Protein AF-A0A7U9RSV5-F1 (afdb_monomer)

Foldseek 3Di:
DFQFPDDPVVLDVDAKDKAQFDAALNFTGIWIDHPHNQWTQTDGPPGNTGFKIKGAQADVQPVVSQVSVQVVCVVRVDPDGFFAAPVVVCVPQNAFPDKFKDFDDPVSNCVRDPPVPDDNFDGWIWIWGWHCPDLQWIWIFTATPVRNTTRMIMIGRHNVSVVSCCVVRVVLVVVPVDHDDPPQEAEDEAEEAEDEEAEQAAGQEYEAYLYEYECYEYENYEYQYYAHYNYEYYNYEAHYEYQHHEAEHENYEHECYEYQYEHEQYEYEAYQYEYELYEYENYYYDANYEDEHEAYEAYNYEYENEEYHYEYEAELYEHEQYEYYQYEEEYAAYENYEYYNYEYANAEYEHDDPPHADYLYEAYAYEAAQYEYEEDHPNYDYHNYDCVNYYYHYPDD

Solvent-accessible surface area (backbone atoms only — not comparable to full-atom values): 19537 Å² total; per-residue (Å²): 119,56,56,42,83,68,54,66,72,84,76,40,94,76,79,68,47,78,39,78,84,33,72,54,70,90,39,57,16,27,32,40,26,31,74,81,69,30,31,35,45,28,22,47,62,97,51,86,44,36,36,34,42,38,38,42,77,41,40,83,70,46,54,67,60,37,50,54,51,41,50,50,36,48,71,25,61,45,99,64,50,74,60,40,48,53,68,59,51,40,73,72,72,46,78,56,76,47,71,45,77,44,80,49,69,55,74,76,54,51,86,50,49,66,84,87,78,59,65,105,77,61,82,39,42,31,40,32,40,29,36,70,80,47,89,45,32,39,40,32,38,26,23,38,75,89,72,48,23,27,29,22,38,37,40,38,57,38,49,67,51,50,47,42,46,51,48,68,54,41,64,52,55,78,53,55,92,48,80,89,64,65,95,52,53,51,77,48,66,69,44,78,49,67,72,41,80,46,68,67,49,76,37,51,26,38,37,40,35,51,26,40,38,32,53,28,40,39,30,48,48,43,47,43,31,38,41,37,32,49,24,38,38,33,44,28,39,38,48,30,58,41,63,49,37,40,40,40,38,32,51,28,39,36,35,49,24,37,36,40,38,31,33,37,46,21,40,37,38,39,34,51,28,40,38,33,49,26,39,40,38,56,30,38,34,36,68,76,11,32,43,40,35,35,45,31,38,40,32,50,29,38,39,32,50,30,40,37,34,25,44,38,36,46,30,52,26,38,41,33,48,32,40,37,34,47,32,40,40,37,32,35,35,40,31,49,29,40,40,33,48,31,44,38,30,45,33,39,36,40,30,82,46,89,99,36,27,41,31,50,27,40,40,33,41,33,42,35,39,59,26,40,38,35,28,53,74,44,76,57,45,76,41,82,48,46,57,89,26,52,45,81,41,75,78,80,129

pLDDT: mean 85.07, std 14.91, range [33.28, 98.88]

Radius of gyration: 27.72 Å; Cα contacts (8 Å, |Δi|>4): 1060; chains: 1; bounding box: 62×35×76 Å

Nearest PDB structures (foldseek):
  6fls-assembly1_A  TM=3.794E-01  e=9.907E-05  Clostridium botulinum
  8jle-assembly1_A  TM=4.261E-01  e=2.004E-01  Homo sapiens
  4jra-assembly1_D  TM=3.386E-01  e=1.187E-01  Homo sapiens
  4nk8-assembly1_A  TM=1.970E-01  e=2.204E-01  Pseudomonas syringae pv. tomato str. DC3000
  5jse-assembly1_C  TM=2.177E-01  e=1.788E+00  Bacteriophage sp.

Secondary structure (DSSP, 8-state):
---TT--STTT-SSSEEEEEEEEETTEEEEEEEETTTTEEEEEETT--S--EEEE-S--SSSHHHHHHHHHHHHHHT-S--TT-BHHHHHHHH-S-SEEEEEEE-HHHHHTTS-TTS--TT--EEEEEEEEEEETTEEEEEEEETTT-B--EEEEE--HHHHHHHHHHHHHHHHHTTS----TTEEEEES-EEES-EEE--B-SEEEEES-EEES-EEE--B-SEEEEES-EEES-EEE-B--S-EEEEES-EEES-EE--B-TT-EEEEES-EEES-EEES-EEEEEEEEEEES-EEES-EEEEEEEEEEEEEES-EEEEEEEEEEEEEESEEES-EEEEEEEEEEEEEE-STT--EES-EEEEEEEEEEEEES-EES-EEES-B-TTEEEE----

Structure (mmCIF, N/CA/C/O backbone):
data_AF-A0A7U9RSV5-F1
#
_entry.id   AF-A0A7U9RSV5-F1
#
loop_
_atom_site.group_PDB
_atom_site.id
_atom_site.type_symbol
_atom_site.label_atom_id
_atom_site.label_alt_id
_atom_site.label_comp_id
_atom_site.label_asym_id
_atom_site.label_entity_id
_atom_site.label_seq_id
_atom_site.pdbx_PDB_ins_code
_atom_site.Cartn_x
_atom_site.Cartn_y
_atom_site.Cartn_z
_atom_site.occupancy
_atom_site.B_iso_or_equiv
_atom_site.auth_seq_id
_atom_site.auth_comp_id
_atom_site.auth_asym_id
_atom_site.auth_atom_id
_atom_site.pdbx_PDB_model_num
ATOM 1 N N . MET A 1 1 ? -15.015 -8.327 43.448 1.00 72.88 1 MET A N 1
ATOM 2 C CA . MET A 1 1 ? -14.001 -7.797 42.519 1.00 72.88 1 MET A CA 1
ATOM 3 C C . MET A 1 1 ? -13.291 -6.654 43.225 1.00 72.88 1 MET A C 1
ATOM 5 O O . MET A 1 1 ? -13.986 -5.761 43.694 1.00 72.88 1 MET A O 1
ATOM 9 N N . ASN A 1 2 ? -11.969 -6.703 43.386 1.00 81.25 2 ASN A N 1
ATOM 10 C CA . ASN A 1 2 ? -11.224 -5.657 44.096 1.00 81.25 2 ASN A CA 1
ATOM 11 C C . ASN A 1 2 ? -10.103 -5.109 43.211 1.00 81.25 2 ASN A C 1
ATOM 13 O O . ASN A 1 2 ? -9.103 -5.785 43.003 1.00 81.25 2 ASN A O 1
ATOM 17 N N . ILE A 1 3 ? -10.287 -3.891 42.697 1.00 87.38 3 ILE A N 1
ATOM 18 C CA . ILE A 1 3 ? -9.276 -3.218 41.870 1.00 87.38 3 ILE A CA 1
ATOM 19 C C . ILE A 1 3 ? -8.549 -2.088 42.607 1.00 87.38 3 ILE A C 1
ATOM 21 O O . ILE A 1 3 ? -7.445 -1.728 42.220 1.00 87.38 3 ILE A O 1
ATOM 25 N N . LYS A 1 4 ? -9.115 -1.582 43.711 1.00 86.75 4 LYS A N 1
ATOM 26 C CA . LYS A 1 4 ? -8.720 -0.321 44.368 1.00 86.75 4 LYS A CA 1
ATOM 27 C C . LYS A 1 4 ? -7.247 -0.256 44.770 1.00 86.75 4 LYS A C 1
ATOM 29 O O . LYS A 1 4 ? -6.622 0.792 44.646 1.00 86.75 4 LYS A O 1
ATOM 34 N N . ASN A 1 5 ? -6.705 -1.391 45.210 1.00 84.25 5 ASN A N 1
ATOM 35 C CA . ASN A 1 5 ? -5.356 -1.502 45.766 1.00 84.25 5 ASN A CA 1
ATOM 36 C C . ASN A 1 5 ? -4.348 -2.143 44.801 1.00 84.25 5 ASN A C 1
ATOM 38 O O . ASN A 1 5 ? -3.253 -2.512 45.226 1.00 84.25 5 ASN A O 1
ATOM 42 N N . LEU A 1 6 ? -4.705 -2.318 43.525 1.00 88.19 6 LEU A N 1
ATOM 43 C CA . LEU A 1 6 ? -3.768 -2.850 42.542 1.00 88.19 6 LEU A CA 1
ATOM 44 C C . LEU A 1 6 ? -2.596 -1.892 42.332 1.00 88.19 6 LEU A C 1
ATOM 46 O O . LEU A 1 6 ? -2.742 -0.666 42.317 1.00 88.19 6 LEU A O 1
ATOM 50 N N . SER A 1 7 ? -1.423 -2.477 42.129 1.00 85.88 7 SER A N 1
ATOM 51 C CA . SER A 1 7 ? -0.208 -1.740 41.824 1.00 85.88 7 SER A CA 1
ATOM 52 C C . SER A 1 7 ? 0.672 -2.569 40.902 1.00 85.88 7 SER A C 1
ATOM 54 O O . SER A 1 7 ? 0.965 -3.732 41.187 1.00 85.88 7 SER A O 1
ATOM 56 N N . LEU A 1 8 ? 1.133 -1.961 39.809 1.00 85.81 8 LEU A N 1
ATOM 57 C CA . LEU A 1 8 ? 2.134 -2.590 38.947 1.00 85.81 8 LEU A CA 1
ATOM 58 C C . LEU A 1 8 ? 3.464 -2.738 39.683 1.00 85.81 8 LEU A C 1
ATOM 60 O O . LEU A 1 8 ? 4.112 -3.769 39.561 1.00 85.81 8 LEU A O 1
ATOM 64 N N . LYS A 1 9 ? 3.805 -1.778 40.550 1.00 83.94 9 LYS A N 1
ATOM 65 C CA . LYS A 1 9 ? 5.033 -1.801 41.354 1.00 83.94 9 LYS A CA 1
ATOM 66 C C . LYS A 1 9 ? 5.132 -3.012 42.288 1.00 83.94 9 LYS A C 1
ATOM 68 O O . LYS A 1 9 ? 6.227 -3.446 42.605 1.00 83.94 9 LYS A O 1
ATOM 73 N N . SER A 1 10 ? 4.008 -3.551 42.770 1.00 79.69 10 SER A N 1
ATOM 74 C CA . SER A 1 10 ? 4.035 -4.754 43.622 1.00 79.69 10 SER A CA 1
ATOM 75 C C . SER A 1 10 ? 4.222 -6.054 42.836 1.00 79.69 10 SER A C 1
ATOM 77 O O . SER A 1 10 ? 4.368 -7.115 43.436 1.00 79.69 10 SER A O 1
ATOM 79 N N . ILE A 1 11 ? 4.142 -5.989 41.507 1.00 78.94 11 ILE A N 1
ATOM 80 C CA . ILE A 1 11 ? 4.154 -7.150 40.612 1.00 78.94 11 ILE A CA 1
ATOM 81 C C . ILE A 1 11 ? 5.378 -7.123 39.691 1.00 78.94 11 ILE A C 1
ATOM 83 O O . ILE A 1 11 ? 5.834 -8.186 39.274 1.00 78.94 11 ILE A O 1
ATOM 87 N N . LEU A 1 12 ? 5.896 -5.932 39.387 1.00 80.38 12 LEU A N 1
ATOM 88 C CA . LEU A 1 12 ? 6.980 -5.669 38.452 1.00 80.38 12 LEU A CA 1
ATOM 89 C C . LEU A 1 12 ? 8.040 -4.806 39.139 1.00 80.38 12 LEU A C 1
ATOM 91 O O . LEU A 1 12 ? 7.714 -3.746 39.677 1.00 80.38 12 LEU A O 1
ATOM 95 N N . ASP A 1 13 ? 9.290 -5.262 39.088 1.00 67.12 13 ASP A N 1
ATOM 96 C CA . ASP A 1 13 ? 10.412 -4.584 39.742 1.00 67.12 13 ASP A CA 1
ATOM 97 C C . ASP A 1 13 ? 10.860 -3.342 38.954 1.00 67.12 13 ASP A C 1
ATOM 99 O O . ASP A 1 13 ? 11.006 -2.260 39.519 1.00 67.12 13 ASP A O 1
ATOM 103 N N . GLU A 1 14 ? 10.993 -3.475 37.635 1.00 66.75 14 GLU A N 1
ATOM 104 C CA . GLU A 1 14 ? 11.356 -2.422 36.680 1.00 66.75 14 GLU A CA 1
ATOM 105 C C . GLU A 1 14 ? 10.512 -2.651 35.407 1.00 66.75 14 GLU A C 1
ATOM 107 O O . GLU A 1 14 ? 10.033 -3.771 35.225 1.00 66.75 14 GLU A O 1
ATOM 112 N N . ASP A 1 15 ? 10.268 -1.615 34.586 1.00 74.12 15 ASP A N 1
ATOM 113 C CA . ASP A 1 15 ? 9.501 -1.607 33.306 1.00 74.12 15 ASP A CA 1
ATOM 114 C C . ASP A 1 15 ? 8.100 -0.932 33.313 1.00 74.12 15 ASP A C 1
ATOM 116 O O . ASP A 1 15 ? 7.407 -0.967 32.293 1.00 74.12 15 ASP A O 1
ATOM 120 N N . TRP A 1 16 ? 7.645 -0.296 34.401 1.00 87.50 16 TRP A N 1
ATOM 121 C CA . TRP A 1 16 ? 6.374 0.459 34.411 1.00 87.50 16 TRP A CA 1
ATOM 122 C C . TRP A 1 16 ? 6.599 1.974 34.504 1.00 87.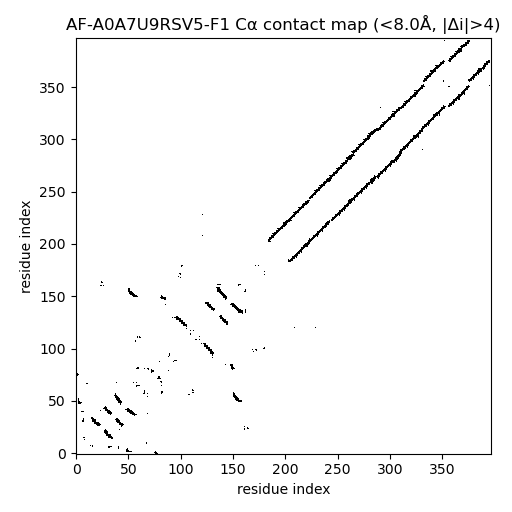50 16 TRP A C 1
ATOM 124 O O . TRP A 1 16 ? 7.577 2.436 35.092 1.00 87.50 16 TRP A O 1
ATOM 134 N N . VAL A 1 17 ? 5.676 2.750 33.935 1.00 87.31 17 VAL A N 1
ATOM 135 C CA . VAL A 1 17 ? 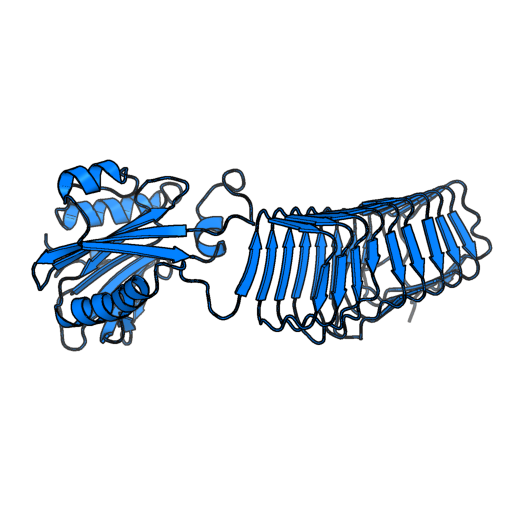5.724 4.220 33.896 1.00 87.31 17 VAL A CA 1
ATOM 136 C C . VAL A 1 17 ? 4.602 4.795 34.753 1.00 87.31 17 VAL A C 1
ATOM 138 O O . VAL A 1 17 ? 3.477 4.294 34.733 1.00 87.31 17 VAL A O 1
ATOM 141 N N . PHE A 1 18 ? 4.901 5.840 35.525 1.00 90.31 18 PHE A N 1
ATOM 142 C CA . PHE A 1 18 ? 3.889 6.627 36.224 1.00 90.31 18 PHE A CA 1
ATOM 143 C C . PHE A 1 18 ? 3.609 7.917 35.460 1.00 90.31 18 PHE A C 1
ATOM 145 O O . PHE A 1 18 ? 4.502 8.750 35.334 1.00 90.31 18 PHE A O 1
ATOM 152 N N . GLU A 1 19 ? 2.365 8.105 35.037 1.00 87.00 19 GLU A N 1
ATOM 153 C CA . GLU A 1 19 ? 1.898 9.332 34.400 1.00 87.00 19 GLU A CA 1
ATOM 154 C C . GLU A 1 19 ? 1.042 10.133 35.390 1.00 87.00 19 GLU A C 1
ATOM 156 O O . GLU A 1 19 ? -0.090 9.731 35.678 1.00 87.00 19 GLU A O 1
ATOM 161 N N . PRO A 1 20 ? 1.545 11.251 35.948 1.00 85.81 20 PRO A N 1
ATOM 162 C CA . PRO A 1 20 ? 0.807 12.041 36.933 1.00 85.81 20 PRO A CA 1
ATOM 163 C C . PRO A 1 20 ? -0.355 12.833 36.321 1.00 85.81 20 PRO A C 1
ATOM 165 O O . PRO A 1 20 ? -1.275 13.184 37.051 1.00 85.81 20 PRO A O 1
ATOM 168 N N . ASN A 1 21 ? -0.301 13.095 35.011 1.00 84.00 21 ASN A N 1
ATOM 169 C CA . ASN A 1 21 ? -1.288 13.865 34.258 1.00 84.00 21 ASN A CA 1
ATOM 170 C C . ASN A 1 21 ? -1.814 13.010 33.100 1.00 84.00 21 ASN A C 1
ATOM 172 O O . ASN A 1 21 ? -1.359 13.125 31.963 1.00 84.00 21 ASN A O 1
ATOM 176 N N . PHE A 1 22 ? -2.753 12.121 33.403 1.00 82.50 22 PHE A N 1
ATOM 177 C CA . PHE A 1 22 ? -3.355 11.201 32.447 1.00 82.50 22 PHE A CA 1
ATOM 178 C C . PHE A 1 22 ? -4.858 11.464 32.351 1.00 82.50 22 PHE A C 1
ATOM 180 O O . PHE A 1 22 ? -5.532 11.594 33.371 1.00 82.50 22 PHE A O 1
ATOM 187 N N . ASN A 1 23 ? -5.402 11.514 31.136 1.00 76.62 23 ASN A N 1
ATOM 188 C CA . ASN A 1 23 ? -6.844 11.618 30.918 1.00 76.62 23 ASN A CA 1
ATOM 189 C C . ASN A 1 23 ? -7.394 10.260 30.480 1.00 76.62 23 ASN A C 1
ATOM 191 O O . ASN A 1 23 ? -6.878 9.655 29.541 1.00 76.62 23 ASN A O 1
ATOM 195 N N . TYR A 1 24 ? -8.448 9.789 31.143 1.00 79.25 24 TYR A N 1
ATOM 196 C CA . TYR A 1 24 ? -9.149 8.562 30.778 1.00 79.25 24 TYR A CA 1
ATOM 197 C C . TYR A 1 24 ? -10.621 8.873 30.528 1.00 79.25 24 TYR A C 1
ATOM 199 O O . TYR A 1 24 ? -11.320 9.264 31.458 1.00 79.25 24 TYR A O 1
ATOM 207 N N . ALA A 1 25 ? -11.079 8.699 29.282 1.00 78.38 25 ALA A N 1
ATOM 208 C CA . ALA A 1 25 ? -12.430 9.087 28.854 1.00 78.38 25 ALA A CA 1
ATOM 209 C C . ALA A 1 25 ? -12.779 10.525 29.296 1.00 78.38 25 ALA A C 1
ATOM 211 O O . ALA A 1 25 ? -13.744 10.737 30.018 1.00 78.38 25 ALA A O 1
ATOM 212 N N . ASP A 1 26 ? -11.906 11.479 28.952 1.00 75.25 26 ASP A N 1
ATOM 213 C CA . ASP A 1 26 ? -12.014 12.907 29.298 1.00 75.25 26 ASP A CA 1
ATOM 214 C C . ASP A 1 26 ? -12.081 13.234 30.803 1.00 75.25 26 ASP A C 1
ATOM 216 O O . ASP A 1 26 ? -12.345 14.368 31.209 1.00 75.25 26 ASP A O 1
ATOM 220 N N . VAL A 1 27 ? -11.745 12.267 31.661 1.00 78.94 27 VAL A N 1
ATOM 221 C CA . VAL A 1 27 ? -11.573 12.478 33.099 1.00 78.94 27 VAL A CA 1
ATOM 222 C C . VAL A 1 27 ? -10.088 12.554 33.444 1.00 78.94 27 VAL A C 1
ATOM 224 O O . VAL A 1 27 ? -9.322 11.617 33.204 1.00 78.94 27 VAL A O 1
ATOM 227 N N . SER A 1 28 ? -9.676 13.667 34.048 1.00 83.19 28 SER A N 1
ATOM 228 C CA . SER A 1 28 ? -8.297 13.890 34.490 1.00 83.19 28 SER A CA 1
ATOM 229 C C . SER A 1 28 ? -7.931 13.081 35.730 1.00 83.19 28 SER A C 1
ATOM 231 O O . SER A 1 28 ? -8.762 12.823 36.605 1.00 83.19 28 SER A O 1
ATOM 233 N N . GLY A 1 29 ? -6.673 12.654 35.786 1.00 90.00 29 GLY A N 1
ATOM 234 C CA . GLY A 1 29 ? -6.141 11.816 36.847 1.00 90.00 29 GLY A CA 1
ATOM 235 C C . GLY A 1 29 ? -4.693 11.406 36.601 1.00 90.00 29 GLY A C 1
ATOM 236 O O . GLY A 1 29 ? -3.926 12.127 35.972 1.00 90.00 29 GLY A O 1
ATOM 237 N N . SER A 1 30 ? -4.321 10.232 37.101 1.00 90.00 30 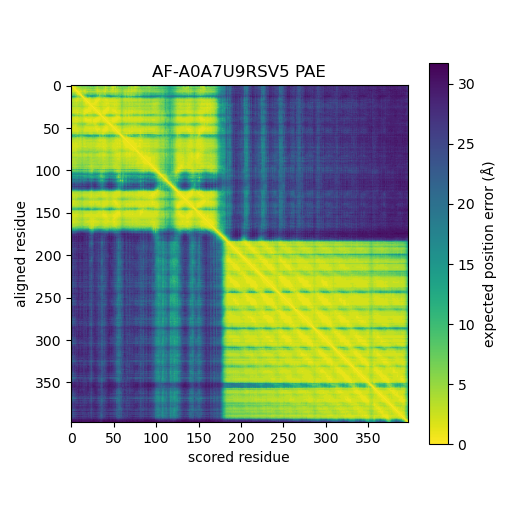SER A N 1
ATOM 238 C CA . SER A 1 30 ? -2.983 9.651 36.959 1.00 90.00 30 SER A CA 1
ATOM 239 C C . SER A 1 30 ? -3.062 8.170 36.598 1.00 90.00 30 SER A C 1
ATOM 241 O O . SER A 1 30 ? -4.043 7.497 36.919 1.00 90.00 30 SER A O 1
ATOM 243 N N . ALA A 1 31 ? -2.026 7.634 35.958 1.00 91.88 31 ALA A N 1
ATOM 244 C CA . ALA A 1 31 ? -1.986 6.237 35.542 1.00 91.88 31 ALA A CA 1
ATOM 245 C C . ALA A 1 31 ? -0.643 5.568 35.846 1.00 91.88 31 ALA A C 1
ATOM 247 O O . ALA A 1 31 ? 0.415 6.189 35.804 1.00 91.88 31 ALA A O 1
ATOM 248 N N . GLN A 1 32 ? -0.691 4.269 36.137 1.00 92.25 32 GLN A N 1
ATOM 249 C CA . GLN A 1 32 ? 0.463 3.382 36.005 1.00 92.25 32 GLN A CA 1
ATOM 250 C C . GLN A 1 32 ? 0.322 2.619 34.691 1.00 92.25 32 GLN A C 1
ATOM 252 O O . GLN A 1 32 ? -0.712 1.987 34.461 1.00 92.25 32 GLN A O 1
ATOM 257 N N . LEU A 1 33 ? 1.356 2.675 33.860 1.00 89.38 33 LEU A N 1
ATOM 258 C CA . LEU A 1 33 ? 1.388 2.101 32.523 1.00 89.38 33 LEU A CA 1
ATOM 259 C C . LEU A 1 33 ? 2.441 0.994 32.431 1.00 89.38 33 LEU A C 1
ATOM 261 O O . LEU A 1 33 ? 3.523 1.114 33.007 1.00 89.38 33 LEU A O 1
ATOM 265 N N . TYR A 1 34 ? 2.151 -0.070 31.686 1.00 85.81 34 TYR A N 1
ATOM 266 C CA . TYR A 1 34 ? 3.125 -1.111 31.347 1.00 85.81 34 TYR A CA 1
ATOM 267 C C . TYR A 1 34 ? 2.983 -1.543 29.889 1.00 85.81 34 TYR A C 1
ATOM 269 O O . TYR A 1 34 ? 1.869 -1.729 29.393 1.00 85.81 34 TYR A O 1
ATOM 277 N N . GLY A 1 35 ? 4.122 -1.713 29.208 1.00 76.75 35 GLY A N 1
ATOM 278 C CA . GLY A 1 35 ? 4.159 -2.044 27.782 1.00 76.75 35 GLY A CA 1
ATOM 279 C C . GLY A 1 35 ? 3.484 -0.966 26.928 1.00 76.75 35 GLY A C 1
ATOM 280 O O . GLY A 1 35 ? 2.543 -1.282 26.200 1.00 76.75 35 GLY A O 1
ATOM 281 N N . PHE A 1 36 ? 3.945 0.287 27.065 1.00 70.81 36 PHE A N 1
ATOM 282 C CA . PHE A 1 36 ? 3.317 1.517 26.554 1.00 70.81 36 PHE A CA 1
ATOM 283 C C . PHE A 1 36 ? 1.922 1.763 27.142 1.00 70.81 36 PHE A C 1
ATOM 285 O O . PHE A 1 36 ? 1.804 2.471 28.133 1.00 70.81 36 PHE A O 1
ATOM 292 N N . ASP A 1 37 ? 0.881 1.159 26.578 1.00 73.25 37 ASP A N 1
ATOM 293 C CA . ASP A 1 37 ? -0.522 1.293 26.993 1.00 73.25 37 ASP A CA 1
ATOM 294 C C . ASP A 1 37 ? -1.233 -0.066 27.132 1.00 73.25 37 ASP A C 1
ATOM 296 O O . ASP A 1 37 ? -2.450 -0.134 27.306 1.00 73.25 37 ASP A O 1
ATOM 300 N N . SER A 1 38 ? -0.471 -1.165 27.102 1.00 84.06 38 SER A N 1
ATOM 301 C CA . SER A 1 38 ? -1.022 -2.528 27.168 1.00 84.06 38 SER A CA 1
ATOM 302 C C . SER A 1 38 ? -1.68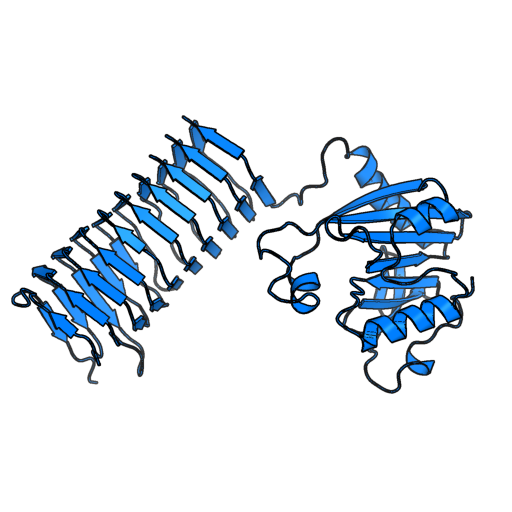5 -2.829 28.504 1.00 84.06 38 SER A C 1
ATOM 304 O O . SER A 1 38 ? -2.633 -3.608 28.564 1.00 84.06 38 SER A O 1
ATOM 306 N N . VAL A 1 39 ? -1.174 -2.239 29.584 1.00 90.00 39 VAL A N 1
ATOM 307 C CA . VAL A 1 39 ? -1.793 -2.282 30.907 1.00 90.00 39 VAL A CA 1
ATOM 308 C C . VAL A 1 39 ? -1.881 -0.871 31.457 1.00 90.00 39 VAL A C 1
ATOM 310 O O . VAL A 1 39 ? -0.868 -0.179 31.534 1.00 90.00 39 VAL A O 1
ATOM 313 N N . ILE A 1 40 ? -3.077 -0.477 31.886 1.00 92.38 40 ILE A N 1
ATOM 314 C CA . ILE A 1 40 ? -3.356 0.822 32.496 1.00 92.38 40 ILE A CA 1
ATOM 315 C C . ILE A 1 40 ? -4.049 0.583 33.832 1.00 92.38 40 ILE A C 1
ATOM 317 O O . ILE A 1 40 ? -5.122 -0.020 33.876 1.00 92.38 40 ILE A O 1
ATOM 321 N N . LEU A 1 41 ? -3.451 1.079 34.916 1.00 94.75 41 LEU A N 1
ATOM 322 C CA . LEU A 1 41 ? -4.107 1.217 36.216 1.00 94.75 41 LEU A CA 1
ATOM 323 C C . LEU A 1 41 ? -4.297 2.707 36.498 1.00 94.75 41 LEU A C 1
ATOM 325 O O . LEU A 1 41 ? -3.336 3.401 36.837 1.00 94.75 41 LEU A O 1
ATOM 329 N N . TYR A 1 42 ? -5.519 3.202 36.346 1.00 95.00 42 TYR A N 1
ATOM 330 C CA . TYR A 1 42 ? -5.815 4.630 36.411 1.00 95.00 42 TYR A CA 1
ATOM 331 C C . TYR A 1 42 ? -6.540 5.019 37.704 1.00 95.00 42 TYR A C 1
ATOM 333 O O . TYR A 1 42 ? -7.375 4.276 38.229 1.00 95.00 42 TYR A O 1
ATOM 341 N N . ARG A 1 43 ? -6.187 6.203 38.210 1.00 95.62 43 ARG A N 1
ATOM 342 C CA . ARG A 1 43 ? -6.791 6.887 39.355 1.00 95.62 43 ARG A CA 1
ATOM 343 C C . ARG A 1 43 ? -7.303 8.229 38.887 1.00 95.62 43 ARG A C 1
ATOM 345 O O . ARG A 1 43 ? -6.555 8.998 38.289 1.00 95.62 43 ARG A O 1
ATOM 352 N N . LYS A 1 44 ? -8.538 8.533 39.238 1.00 94.06 44 LYS A N 1
ATOM 353 C CA . LYS A 1 44 ? -9.121 9.849 39.022 1.00 94.06 44 LYS A CA 1
ATOM 354 C C . LYS A 1 44 ? -8.443 10.898 39.899 1.00 94.06 44 LYS A C 1
ATOM 356 O O . LYS A 1 44 ? -7.945 10.591 40.983 1.00 94.06 44 LYS A O 1
ATOM 361 N N . GLU A 1 45 ? -8.396 12.134 39.420 1.00 91.69 45 GLU A N 1
ATOM 362 C CA . GLU A 1 45 ? -7.778 13.243 40.144 1.00 91.69 45 GLU A CA 1
ATOM 363 C C . GLU A 1 45 ? -8.357 13.389 41.562 1.00 91.69 45 GLU A C 1
ATOM 365 O O . GLU A 1 45 ? -9.568 13.349 41.775 1.00 91.69 45 GLU A O 1
ATOM 370 N N . GLY A 1 46 ? -7.467 13.524 42.549 1.00 89.06 46 GLY A N 1
ATOM 371 C CA . GLY A 1 46 ? -7.830 13.601 43.967 1.00 89.06 46 GLY A CA 1
ATOM 372 C C . GLY A 1 46 ? -8.161 12.258 44.633 1.00 89.06 46 GLY A C 1
ATOM 373 O O . GLY A 1 46 ? -8.288 12.212 45.858 1.00 89.06 46 GLY A O 1
ATOM 374 N N . GLU A 1 47 ? -8.246 11.159 43.879 1.00 89.88 47 GLU A N 1
ATOM 375 C CA . GLU A 1 47 ? -8.529 9.824 44.409 1.00 89.88 47 GLU A CA 1
ATOM 376 C C . GLU A 1 47 ? -7.252 8.982 44.572 1.00 89.88 47 GLU A C 1
ATOM 378 O O . GLU A 1 47 ? -6.293 9.073 43.804 1.00 89.88 47 GLU A O 1
ATOM 383 N N . LYS A 1 48 ? -7.225 8.147 45.619 1.00 88.25 48 LYS A N 1
ATOM 384 C CA . LYS A 1 48 ? -6.101 7.231 45.895 1.00 88.25 48 LYS A CA 1
ATOM 385 C C . LYS A 1 48 ? -6.307 5.844 45.290 1.00 88.25 48 LYS A C 1
ATOM 387 O O . LYS A 1 48 ? -5.331 5.159 44.972 1.00 88.25 48 LYS A O 1
ATOM 392 N N . ASP A 1 49 ? -7.565 5.451 45.153 1.00 93.31 49 ASP A N 1
ATOM 393 C CA . ASP A 1 49 ? -7.966 4.132 44.690 1.00 93.31 49 ASP A CA 1
ATOM 394 C C . ASP A 1 49 ? -7.889 4.062 43.160 1.00 93.31 49 ASP A C 1
ATOM 396 O O . ASP A 1 49 ? -8.209 5.023 42.461 1.00 93.31 49 ASP A O 1
ATOM 400 N N . ILE A 1 50 ? -7.481 2.906 42.630 1.00 94.62 50 ILE A N 1
ATOM 401 C CA . ILE A 1 50 ? -7.647 2.608 41.203 1.00 94.62 50 ILE A CA 1
ATOM 402 C C . ILE A 1 50 ? -9.138 2.553 40.887 1.00 94.62 50 ILE A C 1
ATOM 404 O O . ILE A 1 50 ? -9.871 1.778 41.515 1.00 94.62 50 ILE A O 1
ATOM 408 N N . CYS A 1 51 ? -9.550 3.331 39.887 1.00 94.38 51 CYS A N 1
ATOM 409 C CA . CYS A 1 51 ? -10.919 3.337 39.391 1.00 94.38 51 CYS A CA 1
ATOM 410 C C . CYS A 1 51 ? -11.090 2.708 37.998 1.00 94.38 51 CYS A C 1
ATOM 412 O O . CYS A 1 51 ? -12.204 2.381 37.581 1.00 94.38 51 CYS A O 1
ATOM 414 N N . VAL A 1 52 ? -9.981 2.504 37.279 1.00 95.25 52 VAL A N 1
ATOM 415 C CA . VAL A 1 52 ? -9.970 1.831 35.978 1.00 95.25 52 VAL A CA 1
ATOM 416 C C . VAL A 1 52 ? -8.789 0.876 35.872 1.00 95.25 52 VAL A C 1
ATOM 418 O O . VAL A 1 52 ? -7.649 1.235 36.172 1.00 95.25 52 VAL A O 1
ATOM 421 N N . VAL A 1 53 ? -9.066 -0.328 35.380 1.00 96.19 53 VAL A N 1
ATOM 422 C CA . VAL A 1 53 ? -8.063 -1.294 34.930 1.00 96.19 53 VAL A CA 1
ATOM 423 C C . VAL A 1 53 ? -8.321 -1.586 33.461 1.00 96.19 53 VAL A C 1
ATOM 425 O O . VAL A 1 53 ? -9.403 -2.061 33.121 1.00 96.19 53 VAL A O 1
ATOM 428 N N . ARG A 1 54 ? -7.337 -1.341 32.597 1.00 93.56 54 ARG A N 1
ATOM 429 C CA . ARG A 1 54 ? -7.398 -1.717 31.182 1.00 93.56 54 ARG A CA 1
ATOM 430 C C . ARG A 1 54 ? -6.242 -2.636 30.828 1.00 93.56 54 ARG A C 1
ATOM 432 O O . ARG A 1 54 ? -5.097 -2.360 31.171 1.00 93.56 54 ARG A O 1
ATOM 439 N N . PHE A 1 55 ? -6.562 -3.698 30.112 1.00 93.44 55 PHE A N 1
ATOM 440 C CA . PHE A 1 55 ? -5.644 -4.599 29.444 1.00 93.44 55 PHE A CA 1
ATOM 441 C C . PHE A 1 55 ? -5.972 -4.567 27.955 1.00 93.44 55 PHE A C 1
ATOM 443 O O . PHE A 1 55 ? -7.135 -4.725 27.585 1.00 93.44 55 PHE A O 1
ATOM 450 N N . HIS A 1 56 ? -4.972 -4.342 27.113 1.00 86.38 56 HIS A N 1
ATOM 451 C CA . HIS A 1 56 ? -5.162 -4.076 25.690 1.00 86.38 56 HIS A CA 1
ATOM 452 C C . HIS A 1 56 ? -4.198 -4.920 24.854 1.00 86.38 56 HIS A C 1
ATOM 454 O O . HIS A 1 56 ? -2.988 -4.910 25.097 1.00 86.38 56 HIS A O 1
ATOM 460 N N . ALA A 1 57 ? -4.738 -5.656 23.878 1.00 81.56 57 ALA A N 1
ATOM 461 C CA . ALA A 1 57 ? -3.990 -6.485 22.938 1.00 81.56 57 ALA A CA 1
ATOM 462 C C . ALA A 1 57 ? -3.092 -7.523 23.639 1.00 81.56 57 ALA A C 1
ATOM 464 O O . ALA A 1 57 ? -1.920 -7.709 23.282 1.00 81.56 57 ALA A O 1
ATOM 465 N N . ILE A 1 58 ? -3.628 -8.192 24.665 1.00 86.50 58 ILE A N 1
ATOM 466 C CA . ILE A 1 58 ? -2.921 -9.216 25.438 1.00 86.50 58 ILE A CA 1
ATOM 467 C C . ILE A 1 58 ? -3.035 -10.561 24.719 1.00 86.50 58 ILE A C 1
ATOM 469 O O . ILE A 1 58 ? -3.958 -11.346 24.947 1.00 86.50 58 ILE A O 1
ATOM 473 N N . SER A 1 59 ? -2.082 -10.825 23.826 1.00 73.56 59 SER A N 1
ATOM 474 C CA . SER A 1 59 ? -1.982 -12.097 23.109 1.00 73.56 59 SER A CA 1
ATOM 475 C C . SER A 1 59 ? -1.175 -13.129 23.908 1.00 73.56 59 SER A C 1
ATOM 477 O O . SER A 1 59 ? -0.370 -12.796 24.775 1.00 73.56 59 SER A O 1
ATOM 479 N N . HIS A 1 60 ? -1.365 -14.412 23.601 1.00 64.50 60 HIS A N 1
ATOM 480 C CA . HIS A 1 60 ? -0.635 -15.508 24.248 1.00 64.50 60 HIS A CA 1
ATOM 481 C C . HIS A 1 60 ? 0.825 -15.650 23.769 1.00 64.50 60 HIS A C 1
ATOM 483 O O . HIS A 1 60 ? 1.557 -16.502 24.281 1.00 64.50 60 HIS A O 1
ATOM 489 N N . TYR A 1 61 ? 1.253 -14.842 22.792 1.00 67.44 61 TYR A N 1
ATOM 490 C CA . TYR A 1 61 ? 2.608 -14.879 22.238 1.00 67.44 61 TYR A CA 1
ATOM 491 C C . TYR A 1 61 ? 3.600 -14.080 23.088 1.00 67.44 61 TYR A C 1
ATOM 493 O O . TYR A 1 61 ? 4.721 -14.547 23.303 1.00 67.44 61 TYR A O 1
ATOM 501 N N . ASP A 1 62 ? 3.181 -12.947 23.662 1.00 74.38 62 ASP A N 1
ATOM 502 C CA . ASP A 1 62 ? 3.944 -12.281 24.722 1.00 74.38 62 ASP A CA 1
ATOM 503 C C . ASP A 1 62 ? 3.694 -12.998 26.055 1.00 74.38 62 ASP A C 1
ATOM 505 O O . ASP A 1 62 ? 2.849 -12.620 26.868 1.00 74.38 62 ASP A O 1
ATOM 509 N N . LYS A 1 63 ? 4.432 -14.091 26.271 1.00 82.62 63 LYS A N 1
ATOM 510 C CA . LYS A 1 63 ? 4.261 -14.959 27.444 1.00 82.62 63 LYS A CA 1
ATOM 511 C C . LYS A 1 63 ? 4.448 -14.217 28.771 1.00 82.62 63 LYS A C 1
ATOM 513 O O . LYS A 1 63 ? 3.781 -14.575 29.743 1.00 82.62 63 LYS A O 1
ATOM 518 N N . LYS A 1 64 ? 5.340 -13.215 28.828 1.00 84.56 64 LYS A N 1
ATOM 519 C CA . LYS A 1 64 ? 5.608 -12.440 30.052 1.00 84.56 64 LYS A CA 1
ATOM 520 C C . LYS A 1 64 ? 4.385 -11.584 30.372 1.00 84.56 64 LYS A C 1
ATOM 522 O O . LYS A 1 64 ? 3.809 -11.736 31.452 1.00 84.56 64 LYS A O 1
ATOM 527 N N . LEU A 1 65 ? 3.943 -10.763 29.419 1.00 86.00 65 LEU A N 1
ATOM 528 C CA . LEU A 1 65 ? 2.772 -9.901 29.577 1.00 86.00 65 LEU A CA 1
ATOM 529 C C . LEU A 1 65 ? 1.500 -10.716 29.846 1.00 86.00 65 LEU A C 1
ATOM 531 O O . LEU A 1 65 ? 0.755 -10.416 30.780 1.00 86.00 65 LEU A O 1
ATOM 535 N N . PHE A 1 66 ? 1.285 -11.794 29.092 1.00 89.06 66 PHE A N 1
ATOM 536 C CA . PHE A 1 66 ? 0.135 -12.683 29.249 1.00 89.06 66 PHE A CA 1
ATOM 537 C C . PHE A 1 66 ? 0.060 -13.301 30.653 1.00 89.06 66 PHE A C 1
ATOM 539 O O . PHE A 1 66 ? -1.024 -13.390 31.237 1.00 89.06 66 PHE A O 1
ATOM 546 N N . TYR A 1 67 ? 1.196 -13.714 31.223 1.00 89.19 67 TYR A N 1
ATOM 547 C CA . TYR A 1 67 ? 1.252 -14.243 32.586 1.00 89.19 67 TYR A CA 1
ATOM 548 C C . TYR A 1 67 ? 0.960 -13.163 33.635 1.00 89.19 67 TYR A C 1
ATOM 550 O O . TYR A 1 67 ? 0.137 -13.387 34.525 1.00 89.19 67 TYR A O 1
ATOM 558 N N . ILE A 1 68 ? 1.584 -11.985 33.508 1.00 88.56 68 ILE A N 1
ATOM 559 C CA . ILE A 1 68 ? 1.381 -10.846 34.419 1.00 88.56 68 ILE A CA 1
ATOM 560 C C . ILE A 1 68 ? -0.097 -10.449 34.463 1.00 88.56 68 ILE A C 1
ATOM 562 O O . ILE A 1 68 ? -0.681 -10.343 35.541 1.00 88.56 68 ILE A O 1
ATOM 566 N N . VAL A 1 69 ? -0.723 -10.285 33.296 1.00 91.62 69 VAL A N 1
ATOM 567 C CA . VAL A 1 69 ? -2.129 -9.881 33.195 1.00 91.62 69 VAL A CA 1
ATOM 568 C C . VAL A 1 69 ? -3.056 -10.940 33.781 1.00 91.62 69 VAL A C 1
ATOM 570 O O . VAL A 1 69 ? -3.955 -10.612 34.549 1.00 91.62 69 VAL A O 1
ATOM 573 N N . ASN A 1 70 ? -2.837 -12.224 33.492 1.00 92.94 70 ASN A N 1
ATOM 574 C CA . ASN A 1 70 ? -3.675 -13.275 34.072 1.00 92.94 70 ASN A CA 1
ATOM 575 C C . ASN A 1 70 ? -3.511 -13.404 35.593 1.00 92.94 70 ASN A C 1
ATOM 577 O O . ASN A 1 70 ? -4.478 -13.747 36.274 1.00 92.94 70 ASN A O 1
ATOM 581 N N . LYS A 1 71 ? -2.325 -13.099 36.136 1.00 90.12 71 LYS A N 1
ATOM 582 C CA . LYS A 1 71 ? -2.119 -12.989 37.585 1.00 90.12 71 LYS A CA 1
ATOM 583 C C . LYS A 1 71 ? -2.918 -11.817 38.162 1.00 90.12 71 LYS A C 1
ATOM 585 O O . LYS A 1 71 ? -3.664 -12.019 39.111 1.00 90.12 71 LYS A O 1
ATOM 590 N N . LEU A 1 72 ? -2.851 -10.642 37.532 1.00 91.19 72 LEU A N 1
ATOM 591 C CA . LEU A 1 72 ? -3.658 -9.476 37.908 1.00 91.19 72 LEU A CA 1
ATOM 592 C C . LEU A 1 72 ? -5.162 -9.788 37.899 1.00 91.19 72 LEU A C 1
ATOM 594 O O . LEU A 1 72 ? -5.857 -9.482 38.860 1.00 91.19 72 LEU A O 1
ATOM 598 N N . ILE A 1 73 ? -5.673 -10.439 36.851 1.00 92.00 73 ILE A N 1
ATOM 599 C CA . ILE A 1 73 ? -7.089 -10.840 36.756 1.00 92.00 73 ILE A CA 1
ATOM 600 C C . ILE A 1 73 ? -7.486 -11.772 37.911 1.00 92.00 73 ILE A C 1
ATOM 602 O O . ILE A 1 73 ? -8.568 -11.616 38.489 1.00 92.00 73 ILE A O 1
ATOM 606 N N . ALA A 1 74 ? -6.610 -12.714 38.269 1.00 90.44 74 ALA A N 1
ATOM 607 C CA . ALA A 1 74 ? -6.830 -13.605 39.402 1.00 90.44 74 ALA A CA 1
ATOM 608 C C . ALA A 1 74 ? -6.845 -12.840 40.738 1.00 90.44 74 ALA A C 1
ATOM 610 O O . ALA A 1 74 ? -7.752 -13.063 41.540 1.00 90.44 74 ALA A O 1
ATOM 611 N N . ASP A 1 75 ? -5.921 -11.897 40.944 1.00 88.75 75 ASP A N 1
ATOM 612 C CA . ASP A 1 75 ? -5.845 -11.056 42.150 1.00 88.75 75 ASP A CA 1
ATOM 613 C C . ASP A 1 75 ? -7.081 -10.147 42.299 1.00 88.75 75 ASP A C 1
ATOM 615 O O . ASP A 1 75 ? -7.573 -9.915 43.405 1.00 88.75 75 ASP A O 1
ATOM 619 N N . ILE A 1 76 ? -7.654 -9.694 41.178 1.00 89.44 76 ILE A N 1
ATOM 620 C CA . ILE A 1 76 ? -8.927 -8.954 41.134 1.00 89.44 76 ILE A CA 1
ATOM 621 C C . ILE A 1 76 ? -10.115 -9.833 41.579 1.00 89.44 76 ILE A C 1
ATOM 623 O O . ILE A 1 76 ? -11.160 -9.318 42.015 1.00 89.44 76 ILE A O 1
ATOM 627 N N . GLY A 1 77 ? -9.965 -11.157 41.486 1.00 88.25 77 GLY A N 1
ATOM 628 C CA . GLY A 1 77 ? -10.980 -12.154 41.811 1.00 88.25 77 GLY A CA 1
ATOM 629 C C . GLY A 1 77 ? -11.966 -12.417 40.673 1.00 88.25 77 GLY A C 1
ATOM 630 O O . GLY A 1 77 ? -13.115 -12.783 40.934 1.00 88.25 77 GLY A O 1
ATOM 631 N N . LEU A 1 78 ? -11.566 -12.196 39.417 1.00 87.38 78 LEU A N 1
ATOM 632 C CA . LEU A 1 78 ? -12.384 -12.553 38.260 1.00 87.38 78 LEU A CA 1
ATOM 633 C C . LEU A 1 78 ? -12.053 -13.973 37.799 1.00 87.38 78 LEU A C 1
ATOM 635 O O . LEU A 1 78 ? -10.927 -14.283 37.430 1.00 87.38 78 LEU A O 1
ATOM 639 N N . ASP A 1 79 ? -13.063 -14.840 37.759 1.00 88.88 79 ASP A N 1
ATOM 640 C CA . ASP A 1 79 ? -12.929 -16.185 37.183 1.00 88.88 79 ASP A CA 1
ATOM 641 C C . ASP A 1 79 ? -13.063 -16.131 35.642 1.00 88.88 79 ASP A C 1
ATOM 643 O O . ASP A 1 79 ? -14.050 -16.558 35.036 1.00 88.88 79 ASP A O 1
ATOM 647 N N . ILE A 1 80 ? -12.084 -15.481 35.022 1.00 90.38 80 ILE A N 1
ATOM 648 C CA . ILE A 1 80 ? -11.851 -15.366 33.578 1.00 90.38 80 ILE A CA 1
ATOM 649 C C . ILE A 1 80 ? -10.335 -15.307 33.351 1.00 90.38 80 ILE A C 1
ATOM 651 O O . ILE A 1 80 ? -9.579 -15.043 34.286 1.00 90.38 80 ILE A O 1
ATOM 655 N N . LYS A 1 81 ? -9.882 -15.528 32.122 1.00 92.94 81 LYS A N 1
ATOM 656 C CA . LYS A 1 81 ? -8.485 -15.368 31.712 1.00 92.94 81 LYS A CA 1
ATOM 657 C C . LYS A 1 81 ? -8.408 -14.734 30.329 1.00 92.94 81 LYS A C 1
ATOM 659 O O . LYS A 1 81 ? -9.291 -14.948 29.499 1.00 92.94 81 LYS A O 1
ATOM 664 N N . MET A 1 82 ? -7.327 -14.011 30.060 1.00 92.50 82 MET A N 1
ATOM 665 C CA . MET A 1 82 ? -6.979 -13.645 28.686 1.00 92.50 82 MET A CA 1
ATOM 666 C C . MET A 1 82 ? -6.840 -14.913 27.845 1.00 92.50 82 MET A C 1
ATOM 668 O O . MET A 1 82 ? -6.323 -15.928 28.318 1.00 92.50 82 MET A O 1
ATOM 672 N N . GLY A 1 83 ? -7.344 -14.879 26.615 1.00 90.44 83 GLY A N 1
ATOM 673 C CA . GLY A 1 83 ? -7.421 -16.036 25.726 1.00 90.44 83 GLY A CA 1
ATOM 674 C C . GLY A 1 83 ? -8.618 -16.968 25.961 1.00 90.44 83 GLY A C 1
ATOM 675 O O . GLY A 1 83 ? -8.795 -17.910 25.178 1.00 90.44 83 GLY A O 1
ATOM 676 N N . ASP A 1 84 ? -9.453 -16.736 26.984 1.00 93.38 84 ASP A N 1
ATOM 677 C CA . ASP A 1 84 ? -10.732 -17.445 27.118 1.00 93.38 84 ASP A CA 1
ATOM 678 C C . ASP A 1 84 ? -11.640 -17.141 25.907 1.00 93.38 84 ASP A C 1
ATOM 680 O O . ASP A 1 84 ? -11.596 -16.037 25.357 1.00 93.38 84 ASP A O 1
ATOM 684 N N . PRO A 1 85 ? -12.484 -18.094 25.470 1.00 91.94 85 PRO A N 1
ATOM 685 C CA . PRO A 1 85 ? -13.403 -17.865 24.362 1.00 91.94 85 PRO A CA 1
ATOM 686 C C . PRO A 1 85 ? -14.558 -16.945 24.775 1.00 91.94 85 PRO A C 1
ATOM 688 O O . PRO A 1 85 ? -15.064 -17.032 25.900 1.00 91.94 85 PRO A O 1
ATOM 691 N N . LEU A 1 86 ? -15.063 -16.146 23.830 1.00 89.50 86 LEU A N 1
ATOM 692 C CA . LEU A 1 86 ? -16.219 -15.260 24.039 1.00 89.50 86 LEU A CA 1
ATOM 693 C C . LEU A 1 86 ? -17.440 -15.994 24.625 1.00 89.50 86 LEU A C 1
ATOM 695 O O . LEU A 1 86 ? -18.149 -15.460 25.478 1.00 89.50 86 LEU A O 1
ATOM 699 N N . SER A 1 87 ? -17.667 -17.247 24.221 1.00 90.19 87 SER A N 1
ATOM 700 C CA . SER A 1 87 ? -18.779 -18.071 24.712 1.00 90.19 87 SER A CA 1
ATOM 701 C C . SER A 1 87 ? -18.769 -18.259 26.233 1.00 90.19 87 SER A C 1
ATOM 703 O O . SER A 1 87 ? -19.834 -18.345 26.848 1.00 90.19 87 SER A O 1
ATOM 705 N N . LYS A 1 88 ? -17.586 -18.267 26.863 1.00 93.19 88 LYS A N 1
ATOM 706 C CA . LYS A 1 88 ? -17.452 -18.321 28.324 1.00 93.19 88 LYS A CA 1
ATOM 707 C C . LYS A 1 88 ? -17.961 -17.032 28.974 1.00 93.19 88 LYS A C 1
ATOM 709 O O . LYS A 1 88 ? -18.615 -17.115 30.012 1.00 93.19 88 LYS A O 1
ATOM 714 N N . MET A 1 89 ? -17.713 -15.869 28.363 1.00 90.00 89 MET A N 1
ATOM 715 C CA . MET A 1 89 ? -18.192 -14.578 28.880 1.00 90.00 89 MET A CA 1
ATOM 716 C C . MET A 1 89 ? -19.707 -14.481 28.773 1.00 90.00 89 MET A C 1
ATOM 718 O O . MET A 1 89 ? -20.361 -14.174 29.765 1.00 90.00 89 MET A O 1
ATOM 722 N N . ILE A 1 90 ? -20.266 -14.850 27.618 1.00 87.94 90 ILE A N 1
ATOM 723 C CA . ILE A 1 90 ? -21.719 -14.857 27.394 1.00 87.94 90 ILE A CA 1
ATOM 724 C C . ILE A 1 90 ? -22.413 -15.788 28.394 1.00 87.94 90 ILE A C 1
ATOM 726 O O . ILE A 1 90 ? -23.423 -15.426 28.992 1.00 87.94 90 ILE A O 1
ATOM 730 N N . LYS A 1 91 ? -21.850 -16.977 28.649 1.00 92.69 91 LYS A N 1
ATOM 731 C CA . LYS A 1 91 ? -22.397 -17.908 29.647 1.00 92.69 91 LYS A CA 1
ATOM 732 C C . LYS A 1 91 ? -22.385 -17.327 31.067 1.00 92.69 91 LYS A C 1
ATOM 734 O O . LYS A 1 91 ? -23.265 -17.654 31.856 1.00 92.69 91 LYS A O 1
ATOM 739 N N . LYS A 1 92 ? -21.374 -16.523 31.404 1.00 92.31 92 LYS A N 1
ATOM 740 C CA . LYS A 1 92 ? -21.150 -16.011 32.761 1.00 92.31 92 LYS A CA 1
ATOM 741 C C . LYS A 1 92 ? -21.904 -14.716 33.055 1.00 92.31 92 LYS A C 1
ATOM 743 O O . LYS A 1 92 ? -22.473 -14.588 34.133 1.00 92.31 92 LYS A O 1
ATOM 748 N N . TYR A 1 93 ? -21.889 -13.776 32.116 1.00 90.88 93 TYR A N 1
ATOM 749 C CA . TYR A 1 93 ? -22.437 -12.429 32.287 1.00 90.88 93 TYR A CA 1
ATOM 750 C C . TYR A 1 93 ? -23.747 -12.208 31.518 1.00 90.88 93 TYR A C 1
ATOM 752 O O . TYR A 1 93 ? -24.405 -11.191 31.713 1.00 90.88 93 TYR A O 1
ATOM 760 N N . GLY A 1 94 ? -24.160 -13.162 30.679 1.00 91.56 94 GLY A N 1
ATOM 761 C CA . GLY A 1 94 ? -25.395 -13.083 29.907 1.00 91.56 94 GLY A CA 1
ATOM 762 C C . GLY A 1 94 ? -25.240 -12.266 28.626 1.00 91.56 94 GLY A C 1
ATOM 763 O O . GLY A 1 94 ? -24.233 -12.357 27.925 1.00 91.56 94 GLY A O 1
ATOM 764 N N . THR A 1 95 ? -26.276 -11.497 28.291 1.00 89.25 95 THR A N 1
ATOM 765 C CA . THR A 1 95 ? -26.274 -10.632 27.102 1.00 89.25 95 THR A CA 1
ATOM 766 C C . THR A 1 95 ? -25.577 -9.311 27.435 1.00 89.25 95 THR A C 1
ATOM 768 O O . THR A 1 95 ? -25.915 -8.711 28.457 1.00 89.25 95 THR A O 1
ATOM 771 N N . PRO A 1 96 ? -24.633 -8.835 26.603 1.00 90.19 96 PRO A N 1
ATOM 772 C CA . PRO A 1 96 ? -23.991 -7.541 26.814 1.00 90.19 96 PRO A CA 1
ATOM 773 C C . PRO A 1 96 ? -25.017 -6.401 26.777 1.00 90.19 96 PRO A C 1
ATOM 775 O O . PRO A 1 96 ? -25.974 -6.426 26.001 1.00 90.19 96 PRO A O 1
ATOM 778 N N . THR A 1 97 ? -24.788 -5.366 27.582 1.00 88.69 97 THR A N 1
ATOM 779 C CA . THR A 1 97 ? -25.568 -4.119 27.576 1.00 88.69 97 THR A CA 1
ATOM 780 C C . THR A 1 97 ? -25.491 -3.440 26.206 1.00 88.69 97 THR A C 1
ATOM 782 O O . THR A 1 97 ? -26.487 -2.931 25.682 1.00 88.69 97 THR A O 1
ATOM 785 N N . PHE A 1 98 ? -24.307 -3.447 25.596 1.00 84.31 98 PHE A N 1
ATOM 786 C CA . PHE A 1 98 ? -24.104 -3.059 24.206 1.00 84.31 98 PHE A CA 1
ATOM 787 C C . PHE A 1 98 ? -22.820 -3.676 23.651 1.00 84.31 98 PHE A C 1
ATOM 789 O O . PHE A 1 98 ? -21.992 -4.213 24.386 1.00 84.31 98 PHE A O 1
ATOM 796 N N . VAL A 1 99 ? -22.706 -3.627 22.330 1.00 82.94 99 VAL A N 1
ATOM 797 C CA . VAL A 1 99 ? -21.557 -4.114 21.576 1.00 82.94 99 VAL A CA 1
ATOM 798 C C . VAL A 1 99 ? -21.054 -2.954 20.736 1.00 82.94 99 VAL A C 1
ATOM 800 O O . VAL A 1 99 ? -21.868 -2.203 20.206 1.00 82.94 99 VAL A O 1
ATOM 803 N N . TYR A 1 100 ? -19.738 -2.812 20.652 1.00 73.81 100 TYR A N 1
ATOM 804 C CA . TYR A 1 100 ? -19.054 -1.762 19.909 1.00 73.81 100 TYR A CA 1
ATOM 805 C C . TYR A 1 100 ? -17.972 -2.388 19.027 1.00 73.81 100 TYR A C 1
ATOM 807 O O . TYR A 1 100 ? -17.240 -3.274 19.473 1.00 73.81 100 TYR A O 1
ATOM 815 N N . TYR A 1 101 ? -17.858 -1.936 17.782 1.00 73.81 101 TYR A N 1
ATOM 816 C CA . TYR A 1 101 ? -16.829 -2.398 16.853 1.00 73.81 101 TYR A CA 1
ATOM 817 C C . TYR A 1 101 ? -15.724 -1.352 16.754 1.00 73.81 101 TYR A C 1
ATOM 819 O O . TYR A 1 101 ? -15.945 -0.257 16.240 1.00 73.81 101 TYR A O 1
ATOM 827 N N . LEU A 1 102 ? -14.528 -1.703 17.223 1.00 71.31 102 LEU A N 1
ATOM 828 C CA . LEU A 1 102 ? -13.343 -0.873 17.069 1.00 71.31 102 LEU A CA 1
ATOM 829 C C . LEU A 1 102 ? -12.489 -1.421 15.933 1.00 71.31 102 LEU A C 1
ATOM 831 O O . LEU A 1 102 ? -12.111 -2.594 15.928 1.00 71.31 102 LEU A O 1
ATOM 835 N N . GLU A 1 103 ? -12.179 -0.555 14.979 1.00 64.38 103 GLU A N 1
ATOM 836 C CA . GLU A 1 103 ? -11.090 -0.804 14.054 1.00 64.38 103 GLU A CA 1
ATOM 837 C C . GLU A 1 103 ? -9.775 -0.351 14.689 1.00 64.38 103 GLU A C 1
ATOM 839 O O . GLU A 1 103 ? -9.643 0.811 15.070 1.00 64.38 103 GLU A O 1
ATOM 844 N N . GLU A 1 104 ? -8.804 -1.255 14.777 1.00 60.34 104 GLU A N 1
ATOM 845 C CA . GLU A 1 104 ? -7.473 -0.935 15.285 1.00 60.34 104 GLU A CA 1
ATOM 846 C C . GLU A 1 104 ? -6.396 -0.967 14.206 1.00 60.34 104 GLU A C 1
ATOM 848 O O . GLU A 1 104 ? -6.462 -1.727 13.236 1.00 60.34 104 GLU A O 1
ATOM 853 N N . ASP A 1 105 ? -5.375 -0.128 14.408 1.00 51.84 105 ASP A N 1
ATOM 854 C CA . ASP A 1 105 ? -4.179 -0.104 13.578 1.00 51.84 105 ASP A CA 1
ATOM 855 C C . ASP A 1 105 ? -3.463 -1.459 13.657 1.00 51.84 105 ASP A C 1
ATOM 857 O O . ASP A 1 105 ? -3.045 -1.925 14.724 1.00 51.84 105 ASP A O 1
ATOM 861 N N . TYR A 1 106 ? -3.290 -2.060 12.481 1.00 51.97 106 TYR A N 1
ATOM 862 C CA . TYR A 1 106 ? -2.552 -3.290 12.239 1.00 51.97 106 TYR A CA 1
ATOM 863 C C . TYR A 1 106 ? -1.213 -3.343 12.989 1.00 51.97 106 TYR A C 1
ATOM 865 O O . TYR A 1 106 ? -0.853 -4.398 13.516 1.00 51.97 106 TYR A O 1
ATOM 873 N N . LYS A 1 107 ? -0.488 -2.218 13.104 1.00 53.84 107 LYS A N 1
ATOM 874 C CA . LYS A 1 107 ? 0.829 -2.178 13.764 1.00 53.84 107 LYS A CA 1
ATOM 875 C C . LYS A 1 107 ? 0.801 -2.677 15.214 1.00 53.84 107 LYS A C 1
ATOM 877 O O . LYS A 1 107 ? 1.777 -3.290 15.639 1.00 53.84 107 LYS A O 1
ATOM 882 N N . ARG A 1 108 ? -0.287 -2.477 15.972 1.00 56.22 108 ARG A N 1
ATOM 883 C CA . ARG A 1 108 ? -0.374 -2.931 17.380 1.00 56.22 108 ARG A CA 1
ATOM 884 C C . ARG A 1 108 ? -0.448 -4.449 17.512 1.00 56.22 108 ARG A C 1
ATOM 886 O O . ARG A 1 108 ? 0.140 -5.019 18.429 1.00 56.22 108 ARG A O 1
ATOM 893 N N . TYR A 1 109 ? -1.142 -5.096 16.582 1.00 57.84 109 TYR A N 1
ATOM 894 C CA . TYR A 1 109 ? -1.339 -6.544 16.575 1.00 57.84 109 TYR A CA 1
ATOM 895 C C . TYR A 1 109 ? -0.233 -7.283 15.818 1.00 57.84 109 TYR A C 1
ATOM 897 O O . TYR A 1 109 ? 0.120 -8.401 16.186 1.00 57.84 109 TYR A O 1
ATOM 905 N N . TYR A 1 110 ? 0.379 -6.635 14.827 1.00 51.38 110 TYR A N 1
ATOM 906 C CA . TYR A 1 110 ? 1.441 -7.192 13.993 1.00 51.38 110 TYR A CA 1
ATOM 907 C C . TYR A 1 110 ? 2.653 -7.697 14.779 1.00 51.38 110 TYR A C 1
ATOM 909 O O . TYR A 1 110 ? 3.067 -8.835 14.597 1.00 51.38 110 TYR A O 1
ATOM 917 N N . TRP A 1 111 ? 3.195 -6.893 15.701 1.00 50.81 111 TRP A N 1
ATOM 918 C CA . TRP A 1 111 ? 4.375 -7.290 16.484 1.00 50.81 111 TRP A CA 1
ATOM 919 C C . TRP A 1 111 ? 4.103 -8.439 17.467 1.00 50.81 111 TRP A C 1
ATOM 921 O O . TRP A 1 111 ? 5.037 -8.990 18.046 1.00 50.81 111 TRP A O 1
ATOM 931 N N . ARG A 1 112 ? 2.829 -8.778 17.700 1.00 52.09 112 ARG A N 1
ATOM 932 C CA . ARG A 1 112 ? 2.380 -9.685 18.769 1.00 52.09 112 ARG A CA 1
ATOM 933 C C . ARG A 1 112 ? 1.758 -10.981 18.267 1.00 52.09 112 ARG A C 1
ATOM 935 O O . ARG A 1 112 ? 1.315 -11.782 19.091 1.00 52.09 112 ARG A O 1
ATOM 942 N N . TYR A 1 113 ? 1.729 -11.188 16.956 1.00 51.41 113 TYR A N 1
ATOM 943 C CA . TYR A 1 113 ? 1.360 -12.442 16.313 1.00 51.41 113 TYR A CA 1
ATOM 944 C C . TYR A 1 113 ? 2.484 -12.860 15.345 1.00 51.41 113 TYR A C 1
ATOM 946 O O . TYR A 1 113 ? 3.171 -11.996 14.806 1.00 51.41 113 TYR A O 1
ATOM 954 N N . PRO A 1 114 ? 2.718 -14.165 15.118 1.00 48.59 114 PRO A N 1
ATOM 955 C CA . PRO A 1 114 ? 3.694 -14.626 14.131 1.00 48.59 114 PRO A CA 1
ATOM 956 C C . PRO A 1 114 ? 3.374 -14.068 12.736 1.00 48.59 114 PRO A C 1
ATOM 958 O O . PRO A 1 114 ? 2.200 -13.980 12.371 1.00 48.59 114 PRO A O 1
ATOM 961 N N . SER A 1 115 ? 4.409 -13.759 11.947 1.00 47.88 115 SER A N 1
ATOM 962 C CA . SER A 1 115 ? 4.332 -13.205 10.579 1.00 47.88 115 SER A CA 1
ATOM 963 C C . SER A 1 115 ? 3.422 -13.980 9.623 1.00 47.88 115 SER A C 1
ATOM 965 O O . SER A 1 115 ? 2.957 -13.440 8.625 1.00 47.88 115 SER A O 1
ATOM 967 N N . ASP A 1 116 ? 3.150 -15.240 9.946 1.00 46.84 116 ASP A N 1
ATOM 968 C CA . ASP A 1 116 ? 2.472 -16.194 9.073 1.00 46.84 116 ASP A CA 1
ATOM 969 C C . ASP A 1 116 ? 0.971 -16.299 9.392 1.00 46.84 116 ASP A C 1
ATOM 971 O O . ASP A 1 116 ? 0.233 -17.023 8.725 1.00 46.84 116 ASP A O 1
ATOM 975 N N . PHE A 1 117 ? 0.516 -15.608 10.443 1.00 41.16 117 PHE A N 1
ATOM 976 C CA . PHE A 1 117 ? -0.850 -15.706 10.950 1.00 41.16 117 PHE A CA 1
ATOM 977 C C . PHE A 1 117 ? -1.787 -14.644 10.351 1.00 41.16 117 PHE A C 1
ATOM 979 O O . PHE A 1 117 ? -3.002 -14.843 10.368 1.00 41.16 117 PHE A O 1
ATOM 986 N N . TYR A 1 118 ? -1.249 -13.544 9.800 1.00 46.97 118 TYR A N 1
ATOM 987 C CA . TYR A 1 118 ? -2.049 -12.424 9.293 1.00 46.97 118 TYR A CA 1
ATOM 988 C C . TYR A 1 118 ? -1.494 -11.812 8.010 1.00 46.97 118 TYR A C 1
ATOM 990 O O . TYR A 1 118 ? -0.296 -11.615 7.838 1.00 46.97 118 TYR A O 1
ATOM 998 N N . ASP A 1 119 ? -2.414 -11.469 7.115 1.00 42.69 119 ASP A N 1
ATOM 999 C CA . ASP A 1 119 ? -2.158 -10.645 5.942 1.00 42.69 119 ASP A CA 1
ATOM 1000 C C . ASP A 1 119 ? -2.056 -9.182 6.409 1.00 42.69 119 ASP A C 1
ATOM 1002 O O . ASP A 1 119 ? -2.946 -8.723 7.128 1.00 42.69 119 ASP A O 1
ATOM 1006 N N . TYR A 1 120 ? -1.038 -8.432 5.965 1.00 39.06 120 TYR A N 1
ATOM 1007 C CA . TYR A 1 120 ? -0.786 -6.987 6.216 1.00 39.06 120 TYR A CA 1
ATOM 1008 C C . TYR A 1 120 ? -1.942 -6.037 5.783 1.00 39.06 120 TYR A C 1
A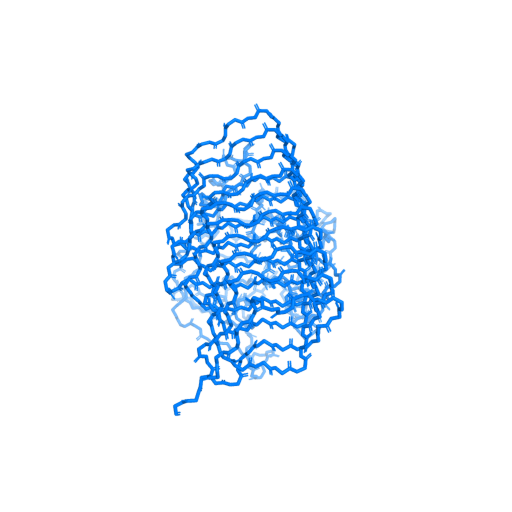TOM 1010 O O . TYR A 1 120 ? -1.832 -4.813 5.702 1.00 39.06 120 TYR A O 1
ATOM 1018 N N . HIS A 1 121 ? -3.093 -6.626 5.476 1.00 45.09 121 HIS A N 1
ATOM 1019 C CA . HIS A 1 121 ? -4.204 -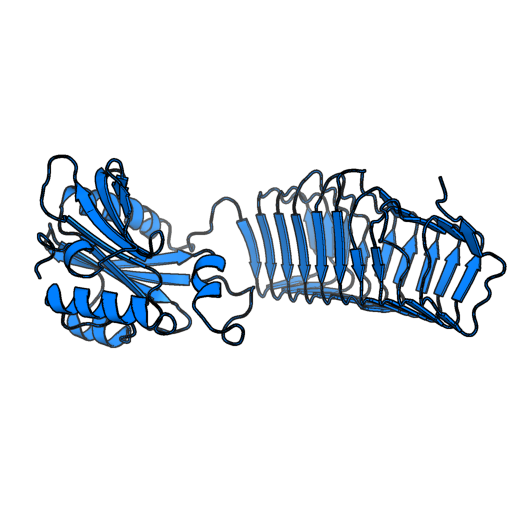6.109 4.695 1.00 45.09 121 HIS A CA 1
ATOM 1020 C C . HIS A 1 121 ? -5.560 -6.417 5.319 1.00 45.09 121 HIS A C 1
ATOM 1022 O O . HIS A 1 121 ? -6.581 -5.968 4.790 1.00 45.09 121 HIS A O 1
ATOM 1028 N N . ASP A 1 122 ? -5.594 -7.181 6.411 1.00 46.69 122 ASP A N 1
ATOM 1029 C CA . ASP A 1 122 ? -6.825 -7.419 7.144 1.00 46.69 122 ASP A CA 1
ATOM 1030 C C . ASP A 1 122 ? -7.048 -6.280 8.143 1.00 46.69 122 ASP A C 1
ATOM 1032 O O . ASP A 1 122 ? -6.238 -6.009 9.027 1.00 46.69 122 ASP A O 1
ATOM 1036 N N . ILE A 1 123 ? -8.172 -5.584 7.964 1.00 51.47 123 ILE A N 1
ATOM 1037 C CA . ILE A 1 123 ? -8.670 -4.595 8.912 1.00 51.47 123 ILE A CA 1
ATOM 1038 C C . ILE A 1 123 ? -8.898 -5.319 10.244 1.00 51.47 123 ILE A C 1
ATOM 1040 O O . ILE A 1 123 ? -9.716 -6.245 10.312 1.00 51.47 123 ILE A O 1
ATOM 1044 N N . PHE A 1 124 ? -8.160 -4.934 11.287 1.00 56.41 124 PHE A N 1
ATOM 1045 C CA . PHE A 1 124 ? -8.277 -5.582 12.585 1.00 56.41 124 PHE A CA 1
ATOM 1046 C C . PHE A 1 124 ? -9.503 -5.033 13.308 1.00 56.41 124 PHE A C 1
ATOM 1048 O O . PHE A 1 124 ? -9.521 -3.895 13.767 1.00 56.41 124 PHE A O 1
ATOM 1055 N N . TYR A 1 125 ? -10.552 -5.849 13.375 1.00 68.31 125 TYR A N 1
ATOM 1056 C CA . TYR A 1 125 ? -11.760 -5.514 14.116 1.00 68.31 125 TYR A CA 1
ATOM 1057 C C . TYR A 1 125 ? -11.735 -6.199 15.473 1.00 68.31 125 TYR A C 1
ATOM 1059 O O . TYR A 1 125 ? -11.802 -7.433 15.557 1.00 68.31 125 TYR A O 1
ATOM 1067 N N . ILE A 1 126 ? -11.712 -5.389 16.523 1.00 78.56 126 ILE A N 1
ATOM 1068 C CA . ILE A 1 126 ? -12.005 -5.828 17.880 1.00 78.56 126 ILE A CA 1
ATOM 1069 C C . ILE A 1 126 ? -13.475 -5.558 18.129 1.00 78.56 126 ILE A C 1
ATOM 1071 O O . ILE A 1 126 ? -13.966 -4.438 17.976 1.00 78.56 126 ILE A O 1
ATOM 1075 N N . VAL A 1 127 ? -14.188 -6.600 18.526 1.00 83.69 127 VAL A N 1
ATOM 1076 C CA . VAL A 1 127 ? -15.550 -6.461 19.015 1.00 83.69 127 VAL A CA 1
ATOM 1077 C C . VAL A 1 127 ? -15.480 -6.311 20.526 1.00 83.69 127 VAL A C 1
ATOM 1079 O O . VAL A 1 127 ? -15.040 -7.226 21.223 1.00 83.69 127 VAL A O 1
ATOM 1082 N N . HIS A 1 128 ? -15.894 -5.152 21.019 1.00 87.94 128 HIS A N 1
ATOM 1083 C CA . HIS A 1 128 ? -16.007 -4.846 22.433 1.00 87.94 128 HIS A CA 1
ATOM 1084 C C . HIS A 1 128 ? -17.405 -5.194 22.939 1.00 87.94 128 HIS A C 1
ATOM 1086 O O . HIS A 1 128 ? -18.407 -4.710 22.415 1.00 87.94 128 HIS A O 1
ATOM 1092 N N . TYR A 1 129 ? -17.465 -6.039 23.962 1.00 90.56 129 TYR A N 1
ATOM 1093 C CA . TYR A 1 129 ? -18.696 -6.474 24.612 1.00 90.56 129 TYR A CA 1
ATOM 1094 C C . TYR A 1 129 ? -18.779 -5.851 25.997 1.00 90.56 129 TYR A C 1
ATOM 1096 O O . TYR A 1 129 ? -18.033 -6.245 26.897 1.00 90.56 129 TYR A O 1
ATOM 1104 N N . HIS A 1 130 ? -19.699 -4.909 26.173 1.00 91.25 130 HIS A N 1
ATOM 1105 C CA . HIS A 1 130 ? -19.853 -4.145 27.404 1.00 91.25 130 HIS A CA 1
ATOM 1106 C C . HIS A 1 130 ? -20.951 -4.715 28.292 1.00 91.25 130 HIS A C 1
ATOM 1108 O O . HIS A 1 130 ? -22.083 -4.916 27.854 1.00 91.25 130 HIS A O 1
ATOM 1114 N N . TYR A 1 131 ? -20.632 -4.908 29.565 1.00 92.88 131 TYR A N 1
ATOM 1115 C CA . TYR A 1 131 ? -21.513 -5.423 30.603 1.00 92.88 131 TYR A CA 1
ATOM 1116 C C . TYR A 1 131 ? -21.555 -4.416 31.750 1.00 92.88 131 TYR A C 1
ATOM 1118 O O . TYR A 1 131 ? -20.621 -4.325 32.549 1.00 92.88 131 TYR A O 1
ATOM 1126 N N . LEU A 1 132 ? -22.640 -3.647 31.824 1.00 92.69 132 LEU A N 1
ATOM 1127 C CA . LEU A 1 132 ? -22.927 -2.790 32.969 1.00 92.69 132 LEU A CA 1
ATOM 1128 C C . LEU A 1 132 ? -23.561 -3.656 34.063 1.00 92.69 132 LEU A C 1
ATOM 1130 O O . LEU A 1 132 ? -24.740 -4.001 33.983 1.00 92.69 132 LEU A O 1
ATOM 1134 N N . LEU A 1 133 ? -22.757 -4.064 35.043 1.00 90.88 133 LEU A N 1
ATOM 1135 C CA . LEU A 1 133 ? -23.171 -4.999 36.096 1.00 90.88 133 LEU A CA 1
ATOM 1136 C C . LEU A 1 133 ? -23.869 -4.286 37.262 1.00 90.88 133 LEU A C 1
ATOM 1138 O O . LEU A 1 133 ? -24.724 -4.873 37.922 1.00 90.88 133 LEU A O 1
ATOM 1142 N N . SER A 1 134 ? -23.518 -3.024 37.496 1.00 90.19 134 SER A N 1
ATOM 1143 C CA . SER A 1 134 ? -24.175 -2.101 38.426 1.00 90.19 134 SER A CA 1
ATOM 1144 C C . SER A 1 134 ? -23.945 -0.655 37.952 1.00 90.19 134 SER A C 1
ATOM 1146 O O . SER A 1 134 ? -23.142 -0.444 37.040 1.00 90.19 134 SER A O 1
ATOM 1148 N N . PRO A 1 135 ? -24.630 0.359 38.521 1.00 86.94 135 PRO A N 1
ATOM 1149 C CA . PRO A 1 135 ? -24.453 1.764 38.120 1.00 86.94 135 PRO A CA 1
ATOM 1150 C C . PRO A 1 135 ? -23.009 2.281 38.223 1.00 86.94 135 PRO A C 1
ATOM 1152 O O . PRO A 1 135 ? -22.649 3.264 37.582 1.00 86.94 135 PRO A O 1
ATOM 1155 N N . ASP A 1 136 ? -22.201 1.612 39.034 1.00 90.38 136 ASP A N 1
ATOM 1156 C CA . ASP A 1 136 ? -20.814 1.905 39.358 1.00 90.38 136 ASP A CA 1
ATOM 1157 C C . ASP A 1 136 ? -19.866 0.770 38.945 1.00 90.38 136 ASP A C 1
ATOM 1159 O O . ASP A 1 136 ? -18.751 0.716 39.446 1.00 90.38 136 ASP A O 1
ATOM 1163 N N . LEU A 1 137 ? -20.282 -0.159 38.074 1.00 93.50 137 LEU A N 1
ATOM 1164 C CA . LEU A 1 137 ? -19.401 -1.215 37.575 1.00 93.50 137 LEU A CA 1
ATOM 1165 C C . LEU A 1 137 ? -19.679 -1.569 36.117 1.00 93.50 137 LEU A C 1
ATOM 1167 O O . LEU A 1 137 ? -20.682 -2.209 35.784 1.00 93.50 137 LEU A O 1
ATOM 1171 N N . LEU A 1 138 ? -18.710 -1.248 35.267 1.00 93.88 138 LEU A N 1
ATOM 1172 C CA . LEU A 1 138 ? -18.659 -1.646 33.869 1.00 93.88 138 LEU A CA 1
ATOM 1173 C C . LEU A 1 138 ? -17.502 -2.623 33.649 1.00 93.88 138 LEU A C 1
ATOM 1175 O O . LEU A 1 138 ? -16.377 -2.378 34.087 1.00 93.88 138 LEU A O 1
ATOM 1179 N N . ILE A 1 139 ? -17.777 -3.711 32.933 1.00 94.94 139 ILE A N 1
ATOM 1180 C CA . ILE A 1 139 ? -16.756 -4.618 32.407 1.00 94.94 139 ILE A CA 1
ATOM 1181 C C . ILE A 1 139 ? -16.902 -4.689 30.890 1.00 94.94 139 ILE A C 1
ATOM 1183 O O . ILE A 1 139 ? -17.999 -4.900 30.380 1.00 94.94 139 ILE A O 1
ATOM 1187 N N . CYS A 1 140 ? -15.805 -4.535 30.161 1.00 93.69 140 CYS A N 1
ATOM 1188 C CA . CYS A 1 140 ? -15.758 -4.635 28.710 1.00 93.69 140 CYS A CA 1
ATOM 1189 C C . CYS A 1 140 ? -14.711 -5.666 28.286 1.00 93.69 140 CYS A C 1
ATOM 1191 O O . CYS A 1 140 ? -13.590 -5.653 28.788 1.00 93.69 140 CYS A O 1
ATOM 1193 N N . PHE A 1 141 ? -15.080 -6.552 27.359 1.00 94.06 141 PHE A N 1
ATOM 1194 C CA . PHE A 1 141 ? -14.175 -7.539 26.764 1.00 94.06 141 PHE A CA 1
ATOM 1195 C C . PHE A 1 141 ? -13.955 -7.226 25.292 1.00 94.06 141 PHE A C 1
ATOM 1197 O O . PHE A 1 141 ? -14.930 -7.171 24.544 1.00 94.06 141 PHE A O 1
ATOM 1204 N N . GLY A 1 142 ? -12.704 -7.070 24.867 1.00 90.88 142 GLY A N 1
ATOM 1205 C CA . GLY A 1 142 ? -12.352 -6.979 23.451 1.00 90.88 142 GLY A CA 1
ATOM 1206 C C . GLY A 1 142 ? -11.964 -8.339 22.899 1.00 90.88 142 GLY A C 1
ATOM 1207 O O . GLY A 1 142 ? -11.160 -9.071 23.485 1.00 90.88 142 GLY A O 1
ATOM 1208 N N . VAL A 1 143 ? -12.589 -8.684 21.779 1.00 88.00 143 VAL A N 1
ATOM 1209 C CA . VAL A 1 143 ? -12.421 -9.963 21.100 1.00 88.00 143 VAL A CA 1
ATOM 1210 C C . VAL A 1 143 ? -12.130 -9.704 19.624 1.00 88.00 143 VAL A C 1
ATOM 1212 O O . VAL A 1 143 ? -13.007 -9.191 18.918 1.00 88.00 143 VAL A O 1
ATOM 1215 N N . PRO A 1 144 ? -10.945 -10.081 19.118 1.00 80.62 144 PRO A N 1
ATOM 1216 C CA . PRO A 1 144 ? -10.659 -10.037 17.697 1.00 80.62 144 PRO A CA 1
ATOM 1217 C C . PRO A 1 144 ? -11.625 -10.933 16.934 1.00 80.62 144 PRO A C 1
ATOM 1219 O O . PRO A 1 144 ? -11.838 -12.098 17.292 1.00 80.62 144 PRO A O 1
ATOM 1222 N N . LYS A 1 145 ? -12.179 -10.414 15.838 1.00 71.50 145 LYS A N 1
ATOM 1223 C CA . LYS A 1 145 ? -13.117 -11.167 14.994 1.00 71.50 145 LYS A CA 1
ATOM 1224 C C . LYS A 1 145 ? -12.513 -12.467 14.435 1.00 71.50 145 LYS A C 1
ATOM 1226 O O . LYS A 1 145 ? -13.255 -13.410 14.176 1.00 71.50 145 LYS A O 1
ATOM 1231 N N . SER A 1 146 ? -11.195 -12.512 14.242 1.00 68.12 146 SER A N 1
ATOM 1232 C CA . SER A 1 146 ? -10.458 -13.664 13.706 1.00 68.12 146 SER A CA 1
ATOM 1233 C C . SER A 1 146 ? -10.280 -14.812 14.706 1.00 68.12 146 SER A C 1
ATOM 1235 O O . SER A 1 146 ? -10.322 -15.969 14.301 1.00 68.12 146 SER A O 1
ATOM 1237 N N . ASP A 1 147 ? -10.084 -14.507 15.992 1.00 71.44 147 ASP A N 1
ATOM 1238 C CA . ASP A 1 147 ? -9.671 -15.482 17.019 1.00 71.44 147 ASP A CA 1
ATOM 1239 C C . ASP A 1 147 ? -10.828 -15.852 17.970 1.00 71.44 147 ASP A C 1
ATOM 1241 O O . ASP A 1 147 ? -10.858 -16.929 18.562 1.00 71.44 147 ASP A O 1
ATOM 1245 N N . ASN A 1 148 ? -11.840 -14.983 18.102 1.00 80.12 148 ASN A N 1
ATOM 1246 C CA . ASN A 1 148 ? -12.984 -15.168 19.007 1.00 80.12 148 ASN A CA 1
ATOM 1247 C C . ASN A 1 148 ? -12.584 -15.448 20.480 1.00 80.12 148 ASN A C 1
ATOM 1249 O O . ASN A 1 148 ? -13.331 -16.059 21.258 1.00 80.12 148 ASN A O 1
ATOM 1253 N N . ARG A 1 149 ? -11.385 -14.993 20.857 1.00 88.88 149 ARG A N 1
ATOM 1254 C CA . ARG A 1 149 ? -10.791 -15.072 22.193 1.00 88.88 149 ARG A CA 1
ATOM 1255 C C . ARG A 1 149 ? -10.580 -13.681 22.764 1.00 88.88 149 ARG A C 1
ATOM 1257 O O . ARG A 1 149 ? -10.351 -12.734 22.024 1.00 88.88 149 ARG A O 1
ATOM 1264 N N . ILE A 1 150 ? -10.646 -13.569 24.083 1.00 91.81 150 ILE A N 1
ATOM 1265 C CA . ILE A 1 150 ? -10.442 -12.296 24.774 1.00 91.81 150 ILE A CA 1
ATOM 1266 C C . ILE A 1 150 ? -8.976 -11.884 24.650 1.00 91.81 150 ILE A C 1
ATOM 1268 O O . ILE A 1 150 ? -8.096 -12.619 25.105 1.00 91.81 150 ILE A O 1
ATOM 1272 N N . THR A 1 151 ? -8.731 -10.709 24.083 1.00 90.44 151 THR A N 1
ATOM 1273 C CA . THR A 1 151 ? -7.415 -10.051 24.102 1.00 90.44 151 THR A CA 1
ATOM 1274 C C . THR A 1 151 ? -7.423 -8.790 24.950 1.00 90.44 151 THR A C 1
ATOM 1276 O O . THR A 1 151 ? -6.365 -8.375 25.421 1.00 90.44 151 THR A O 1
ATOM 1279 N N . ASP A 1 152 ? -8.605 -8.210 25.181 1.00 91.75 152 ASP A N 1
ATOM 1280 C CA . ASP A 1 152 ? -8.737 -6.945 25.892 1.00 91.75 152 ASP A CA 1
ATOM 1281 C C . ASP A 1 152 ? -9.750 -7.075 27.029 1.00 91.75 152 ASP A C 1
ATOM 1283 O O . ASP A 1 152 ? -10.759 -7.781 26.927 1.00 91.75 152 ASP A O 1
ATOM 1287 N N . LEU A 1 153 ? -9.493 -6.352 28.112 1.00 94.62 153 LEU A N 1
ATOM 1288 C CA . LEU A 1 153 ? -10.372 -6.251 29.269 1.00 94.62 153 LEU A CA 1
ATOM 1289 C C . LEU A 1 153 ? -10.300 -4.838 29.820 1.00 94.62 153 LEU A C 1
ATOM 1291 O O . LEU A 1 153 ? -9.223 -4.344 30.127 1.00 94.62 153 LEU A O 1
ATOM 1295 N N . GLU A 1 154 ? -11.446 -4.214 30.011 1.00 95.06 154 GLU A N 1
ATOM 1296 C CA . GLU A 1 154 ? -11.572 -2.927 30.681 1.00 95.06 154 GLU A CA 1
ATOM 1297 C C . GLU A 1 154 ? -12.558 -3.083 31.840 1.00 95.06 154 GLU A C 1
ATOM 1299 O O . GLU A 1 154 ? -13.665 -3.590 31.666 1.00 95.06 154 GLU A O 1
ATOM 1304 N N . ILE A 1 155 ? -12.138 -2.689 33.037 1.00 95.56 155 ILE A N 1
ATOM 1305 C CA . ILE A 1 155 ? -12.935 -2.705 34.261 1.00 95.56 155 ILE A CA 1
ATOM 1306 C C . ILE A 1 155 ? -12.963 -1.280 34.790 1.00 95.56 155 ILE A C 1
ATOM 1308 O O . ILE A 1 155 ? -11.909 -0.715 35.076 1.00 95.56 155 ILE A O 1
ATOM 1312 N N . VAL A 1 156 ? -14.156 -0.723 34.959 1.00 94.62 156 VAL A N 1
ATOM 1313 C CA . VAL A 1 156 ? -14.358 0.644 35.450 1.00 94.62 156 VAL A CA 1
ATOM 1314 C C . VAL A 1 156 ? -15.306 0.596 36.633 1.00 94.62 156 VAL A C 1
ATOM 1316 O O . VAL A 1 156 ? -16.389 0.022 36.513 1.00 94.62 156 VAL A O 1
ATOM 1319 N N . ASN A 1 157 ? -14.915 1.195 37.758 1.00 94.25 157 ASN A N 1
ATOM 1320 C CA . ASN A 1 157 ? -15.758 1.289 38.952 1.00 94.25 157 ASN A CA 1
ATOM 1321 C C . ASN A 1 157 ? -15.986 2.726 39.464 1.00 94.25 157 ASN A C 1
ATOM 1323 O O . ASN A 1 157 ? -16.136 2.951 40.664 1.00 94.25 157 ASN A O 1
ATOM 1327 N N . ASP A 1 158 ? -16.010 3.699 38.551 1.00 93.81 158 ASP A N 1
ATOM 1328 C CA . ASP A 1 158 ? -16.382 5.089 38.825 1.00 93.81 158 ASP A CA 1
ATOM 1329 C C . ASP A 1 158 ? -17.540 5.509 37.911 1.00 93.81 158 ASP A C 1
ATOM 1331 O O . ASP A 1 158 ? -17.481 5.362 36.690 1.00 93.81 158 ASP A O 1
ATOM 1335 N N . GLN A 1 159 ? -18.607 6.041 38.509 1.00 92.12 159 GLN A N 1
ATOM 1336 C CA . GLN A 1 159 ? -19.844 6.385 37.806 1.00 92.12 159 GLN A CA 1
ATOM 1337 C C . GLN A 1 159 ? -19.659 7.492 36.758 1.00 92.12 159 GLN A C 1
ATOM 1339 O O . GLN A 1 159 ? -20.327 7.462 35.721 1.00 92.12 159 GLN A O 1
ATOM 1344 N N . LYS A 1 160 ? -18.774 8.469 37.006 1.00 90.81 160 LYS A N 1
ATOM 1345 C CA . LYS A 1 160 ? -18.520 9.553 36.051 1.00 90.81 160 LYS A CA 1
ATOM 1346 C C . LYS A 1 160 ? -17.845 8.978 34.812 1.00 90.81 160 LYS A C 1
ATOM 1348 O O . LYS A 1 160 ? -18.358 9.163 33.718 1.00 90.81 160 LYS A O 1
ATOM 1353 N N . ILE A 1 161 ? -16.779 8.200 34.992 1.00 90.56 161 ILE A N 1
ATOM 1354 C CA . ILE A 1 161 ? -16.050 7.570 33.882 1.00 90.56 161 ILE A CA 1
ATOM 1355 C C . ILE A 1 161 ? -16.960 6.612 33.107 1.00 90.56 161 ILE A C 1
ATOM 1357 O O . ILE A 1 161 ? -16.946 6.610 31.879 1.00 90.56 161 ILE A O 1
ATOM 1361 N N . ILE A 1 162 ? -17.787 5.821 33.802 1.00 91.44 162 ILE A N 1
ATOM 1362 C CA . ILE A 1 162 ? -18.790 4.974 33.142 1.00 91.44 162 ILE A CA 1
ATOM 1363 C C . ILE A 1 162 ? -19.725 5.830 32.291 1.00 91.44 162 ILE A C 1
ATOM 1365 O O . ILE A 1 162 ? -19.992 5.456 31.158 1.00 91.44 162 ILE A O 1
ATOM 1369 N N . SER A 1 163 ? -20.213 6.961 32.799 1.00 87.38 163 SER A N 1
ATOM 1370 C CA . SER A 1 163 ? -21.127 7.826 32.044 1.00 87.38 163 SER A CA 1
ATOM 1371 C C . SER A 1 163 ? -20.475 8.353 30.764 1.00 87.38 163 SER A C 1
ATOM 1373 O O . SER A 1 163 ? -21.052 8.153 29.700 1.00 87.38 163 SER A O 1
ATOM 1375 N N . GLU A 1 164 ? -19.248 8.876 30.848 1.00 83.50 164 GLU A N 1
ATOM 1376 C CA . GLU A 1 164 ? -18.473 9.353 29.687 1.00 83.50 164 GLU A CA 1
ATOM 1377 C C . GLU A 1 164 ? -18.247 8.232 28.656 1.00 83.50 164 GLU A C 1
ATOM 1379 O O . GLU A 1 164 ? -18.502 8.392 27.464 1.00 83.50 164 GLU A O 1
ATOM 1384 N N . ILE A 1 165 ? -17.839 7.038 29.111 1.00 83.94 165 ILE A N 1
ATOM 1385 C CA . ILE A 1 165 ? -17.654 5.870 28.235 1.00 83.94 165 ILE A CA 1
ATOM 1386 C C . ILE A 1 165 ? -18.973 5.468 27.577 1.00 83.94 165 ILE A C 1
ATOM 1388 O O . ILE A 1 165 ? -19.007 5.148 26.389 1.00 83.94 165 ILE A O 1
ATOM 1392 N N . MET A 1 166 ? -20.051 5.422 28.355 1.00 82.38 166 MET A N 1
ATOM 1393 C CA . MET A 1 166 ? -21.359 5.010 27.870 1.00 82.38 166 MET A CA 1
ATOM 1394 C C . MET A 1 166 ? -21.941 6.022 26.889 1.00 82.38 166 MET A C 1
ATOM 1396 O O . MET A 1 166 ? -22.645 5.579 25.994 1.00 82.38 166 MET A O 1
ATOM 1400 N N . GLU A 1 167 ? -21.704 7.321 27.064 1.00 80.56 167 GLU A N 1
ATOM 1401 C CA . GLU A 1 167 ? -22.131 8.389 26.153 1.00 80.56 167 GLU A CA 1
ATOM 1402 C C . GLU A 1 167 ? -21.326 8.314 24.853 1.00 80.56 167 GLU A C 1
ATOM 1404 O O . GLU A 1 167 ? -21.883 7.974 23.807 1.00 80.56 167 GLU A O 1
ATOM 1409 N N . ALA A 1 168 ? -19.996 8.420 24.945 1.00 72.25 168 ALA A N 1
ATOM 1410 C CA . ALA A 1 168 ? -19.103 8.373 23.790 1.00 72.25 168 ALA A CA 1
ATOM 1411 C C . ALA A 1 168 ? -19.257 7.088 22.960 1.00 72.25 168 ALA A C 1
ATOM 1413 O O . ALA A 1 168 ? -19.150 7.122 21.735 1.00 72.25 168 ALA A O 1
ATOM 1414 N N . ARG A 1 169 ? -19.514 5.936 23.602 1.00 72.69 169 ARG A N 1
ATOM 1415 C CA . ARG A 1 169 ? -19.675 4.647 22.905 1.00 72.69 169 ARG A CA 1
ATOM 1416 C C . ARG A 1 169 ? -21.132 4.302 22.554 1.00 72.69 169 ARG A C 1
ATOM 1418 O O . ARG A 1 169 ? -21.328 3.450 21.688 1.00 72.69 169 ARG A O 1
ATOM 1425 N N . ARG A 1 170 ? -22.161 4.932 23.151 1.00 63.41 170 ARG A N 1
ATOM 1426 C CA . ARG A 1 170 ? -23.567 4.779 22.697 1.00 63.41 170 ARG A CA 1
ATOM 1427 C C . ARG A 1 170 ? -23.911 5.675 21.523 1.00 63.41 170 ARG A C 1
ATOM 1429 O O . ARG A 1 170 ? -24.663 5.214 20.669 1.00 63.41 170 ARG A O 1
ATOM 1436 N N . ASP A 1 171 ? -23.347 6.871 21.432 1.00 54.38 171 ASP A N 1
ATOM 1437 C CA . ASP A 1 171 ? -23.548 7.732 20.258 1.00 54.38 171 ASP A CA 1
ATOM 1438 C C . ASP A 1 171 ? -23.056 7.046 18.975 1.00 54.38 171 ASP A C 1
ATOM 1440 O O . ASP A 1 171 ? -23.621 7.212 17.894 1.00 54.38 171 ASP A O 1
ATOM 1444 N N . ILE A 1 172 ? -22.066 6.160 19.115 1.00 50.62 172 ILE A N 1
ATOM 1445 C CA . ILE A 1 172 ? -21.618 5.268 18.047 1.00 50.62 172 ILE A CA 1
ATOM 1446 C C . ILE A 1 172 ? -22.700 4.218 17.707 1.00 50.62 172 ILE A C 1
ATOM 1448 O O . ILE A 1 172 ? -22.973 3.986 16.533 1.00 50.62 172 ILE A O 1
ATOM 1452 N N . LYS A 1 173 ? -23.394 3.651 18.706 1.00 43.66 173 LYS A N 1
ATOM 1453 C CA . LYS A 1 173 ? -24.464 2.640 18.554 1.00 43.66 173 LYS A CA 1
ATOM 1454 C C . LYS A 1 173 ? -25.720 3.168 17.842 1.00 43.66 173 LYS A C 1
ATOM 1456 O O . LYS A 1 173 ? -26.391 2.407 17.147 1.00 43.66 173 LYS A O 1
ATOM 1461 N N . GLU A 1 174 ? -26.066 4.447 17.994 1.00 38.25 174 GLU A N 1
ATOM 1462 C CA . GLU A 1 174 ? -27.241 5.028 17.315 1.00 38.25 174 GLU A CA 1
ATOM 1463 C C . GLU A 1 174 ? -26.976 5.380 15.839 1.00 38.25 174 GLU A C 1
ATOM 1465 O O . GLU A 1 174 ? -27.914 5.436 15.040 1.00 38.25 174 GLU A O 1
ATOM 1470 N N . TYR A 1 175 ? -25.706 5.477 15.433 1.00 33.28 175 TYR A N 1
ATOM 1471 C CA . TYR A 1 175 ? -25.290 5.544 14.024 1.00 33.28 175 TYR A CA 1
ATOM 1472 C C . TYR A 1 175 ? -25.121 4.152 13.362 1.00 33.28 175 TYR A C 1
ATOM 1474 O O . TYR A 1 175 ? -25.088 4.034 12.132 1.00 33.28 175 TYR A O 1
ATOM 1482 N N . GLU A 1 176 ? -25.093 3.069 14.146 1.00 36.50 176 GLU A N 1
ATOM 1483 C CA . GLU A 1 176 ? -24.763 1.692 13.734 1.00 36.50 176 GLU A CA 1
ATOM 1484 C C . GLU A 1 176 ? -25.920 0.905 13.067 1.00 36.50 176 GLU A C 1
ATOM 1486 O O . GLU A 1 176 ? -26.178 -0.268 13.346 1.00 36.50 176 GLU A O 1
ATOM 1491 N N . LYS A 1 177 ? -26.573 1.502 12.064 1.00 34.44 177 LYS A N 1
ATOM 1492 C CA . LYS A 1 177 ? -26.899 0.729 10.841 1.00 34.44 177 LYS A CA 1
ATOM 1493 C C . LYS A 1 177 ? -25.801 0.840 9.783 1.00 34.44 177 LYS A C 1
ATOM 1495 O O . LYS A 1 177 ? -25.795 0.055 8.837 1.00 34.44 177 LYS A O 1
ATOM 1500 N N . ALA A 1 178 ? -24.846 1.747 9.968 1.00 33.62 178 ALA A N 1
ATOM 1501 C CA . ALA A 1 178 ? -23.610 1.802 9.213 1.00 33.62 178 ALA A CA 1
ATOM 1502 C C . ALA A 1 178 ? -22.441 1.690 10.197 1.00 33.62 178 ALA A C 1
ATOM 1504 O O . ALA A 1 178 ? -22.340 2.461 11.144 1.00 33.62 178 ALA A O 1
ATOM 1505 N N . MET A 1 179 ? -21.595 0.684 9.982 1.00 35.47 179 MET A N 1
ATOM 1506 C CA . MET A 1 179 ? -20.309 0.504 10.656 1.00 35.47 179 MET A CA 1
ATOM 1507 C C . MET A 1 179 ? -19.565 1.841 10.783 1.00 35.47 179 MET A C 1
ATOM 1509 O O . MET A 1 179 ? -19.496 2.581 9.801 1.00 35.47 179 MET A O 1
ATOM 1513 N N . TYR A 1 180 ? -18.982 2.120 11.952 1.00 34.25 180 TYR A N 1
ATOM 1514 C CA . TYR A 1 180 ? -18.091 3.262 12.157 1.00 34.25 180 TYR A CA 1
ATOM 1515 C C . TYR A 1 180 ? -16.916 3.178 11.170 1.00 34.25 180 TYR A C 1
ATOM 1517 O O . TYR A 1 180 ? -16.007 2.363 11.320 1.00 34.25 180 TYR A O 1
ATOM 1525 N N . GLN A 1 181 ? -16.983 3.983 10.110 1.00 42.41 181 GLN A N 1
ATOM 1526 C CA . GLN A 1 181 ? -15.878 4.239 9.196 1.00 42.41 181 GLN A CA 1
ATOM 1527 C C . GLN A 1 181 ? -15.116 5.442 9.759 1.00 42.41 181 GLN A C 1
ATOM 1529 O O . GLN A 1 181 ? -15.758 6.454 10.057 1.00 42.41 181 GLN A O 1
ATOM 1534 N N . PRO A 1 182 ? -13.781 5.383 9.920 1.00 38.31 182 PRO A N 1
ATOM 1535 C CA . PRO A 1 182 ? -13.007 6.592 10.167 1.00 38.31 182 PRO A CA 1
ATOM 1536 C C . PRO A 1 182 ? -13.389 7.621 9.096 1.00 38.31 182 PRO A C 1
ATOM 1538 O O . PRO A 1 182 ? -13.326 7.307 7.907 1.00 38.31 182 PRO A O 1
ATOM 1541 N N . LYS A 1 183 ? -13.810 8.826 9.504 1.00 45.22 183 LYS A N 1
ATOM 1542 C CA . LYS A 1 183 ? -14.310 9.885 8.600 1.00 45.22 183 LYS A CA 1
ATOM 1543 C C . LYS A 1 183 ? -13.317 10.296 7.498 1.00 45.22 183 LYS A C 1
ATOM 1545 O O . LYS A 1 183 ? -13.702 11.005 6.578 1.00 45.22 183 LYS A O 1
ATOM 1550 N N . GLU A 1 184 ? -12.073 9.833 7.569 1.00 64.12 184 GLU A N 1
ATOM 1551 C CA . GLU A 1 184 ? -10.968 10.230 6.698 1.00 64.12 184 GLU A CA 1
ATOM 1552 C C . GLU A 1 184 ? -10.390 9.067 5.869 1.00 64.12 184 GLU A C 1
ATOM 1554 O O . GLU A 1 184 ? -9.292 9.189 5.332 1.00 64.12 184 GLU A O 1
ATOM 1559 N N . CYS A 1 185 ? -11.092 7.925 5.763 1.00 68.19 185 CYS A N 1
ATOM 1560 C CA . CYS A 1 185 ? -10.644 6.802 4.932 1.00 68.19 185 CYS A CA 1
ATOM 1561 C C . CYS A 1 185 ? -11.753 6.232 4.035 1.00 68.19 185 CYS A C 1
ATOM 1563 O O . CYS A 1 185 ? -12.667 5.555 4.511 1.00 68.19 185 CYS A O 1
ATOM 1565 N N . LEU A 1 186 ? -11.633 6.431 2.721 1.00 73.00 186 LEU A N 1
ATOM 1566 C CA . LEU A 1 186 ? -12.518 5.834 1.724 1.00 73.00 186 LEU A CA 1
ATOM 1567 C C . LEU A 1 186 ? -12.016 4.443 1.336 1.00 73.00 186 LEU A C 1
ATOM 1569 O O . LEU A 1 186 ? -10.867 4.268 0.932 1.00 73.00 186 LEU A O 1
ATOM 1573 N N . ARG A 1 187 ? -12.887 3.435 1.431 1.00 70.62 187 ARG A N 1
ATOM 1574 C CA . ARG A 1 187 ? -12.502 2.038 1.213 1.00 70.62 187 ARG A CA 1
ATOM 1575 C C . ARG A 1 187 ? -13.348 1.349 0.172 1.00 70.62 187 ARG A C 1
ATOM 1577 O O . ARG A 1 187 ? -14.568 1.269 0.289 1.00 70.62 187 ARG A O 1
ATOM 1584 N N . PHE A 1 188 ? -12.655 0.713 -0.752 1.00 74.00 188 PHE A N 1
ATOM 1585 C CA . PHE A 1 188 ? -13.221 -0.206 -1.709 1.00 74.00 188 PHE A CA 1
ATOM 1586 C C . PHE A 1 188 ? -12.595 -1.581 -1.439 1.00 74.00 188 PHE A C 1
ATOM 1588 O O . PHE A 1 188 ? -11.391 -1.786 -1.607 1.00 74.00 188 PHE A O 1
ATOM 1595 N N . VAL A 1 189 ? -13.396 -2.515 -0.918 1.00 73.69 189 VAL A N 1
ATOM 1596 C CA . VAL A 1 189 ? -12.904 -3.805 -0.406 1.00 73.69 189 VAL A CA 1
ATOM 1597 C C . VAL A 1 189 ? -13.727 -4.943 -0.981 1.00 73.69 189 VAL A C 1
ATOM 1599 O O . VAL A 1 189 ? -14.938 -4.977 -0.770 1.00 73.69 189 VAL A O 1
ATOM 1602 N N . LYS A 1 190 ? -13.075 -5.905 -1.647 1.00 73.12 190 LYS A N 1
ATOM 1603 C CA . LYS A 1 190 ? -13.728 -7.106 -2.212 1.00 73.12 190 LYS A CA 1
ATOM 1604 C C . LYS A 1 190 ? -14.915 -6.780 -3.123 1.00 73.12 190 LYS A C 1
ATOM 1606 O O . LYS A 1 190 ? -15.930 -7.474 -3.120 1.00 73.12 190 LYS A O 1
ATOM 1611 N N . GLN A 1 191 ? -14.788 -5.697 -3.880 1.00 70.31 191 GLN A N 1
ATOM 1612 C CA . GLN A 1 191 ? -15.791 -5.246 -4.833 1.00 70.31 191 GLN A CA 1
ATOM 1613 C C . GLN A 1 191 ? -15.333 -5.528 -6.258 1.00 70.31 191 GLN A C 1
ATOM 1615 O O . GLN A 1 191 ? -14.135 -5.578 -6.543 1.00 70.31 191 GLN A O 1
ATOM 1620 N N . ARG A 1 192 ? -16.319 -5.674 -7.143 1.00 83.06 192 ARG A N 1
ATOM 1621 C CA . ARG A 1 192 ? -16.130 -5.660 -8.588 1.00 83.06 192 ARG A CA 1
ATOM 1622 C C . ARG A 1 192 ? -16.771 -4.399 -9.150 1.00 83.06 192 ARG A C 1
ATOM 1624 O O . ARG A 1 192 ? -17.955 -4.163 -8.908 1.00 83.06 192 ARG A O 1
ATOM 1631 N N . ILE A 1 193 ? -15.995 -3.589 -9.862 1.00 80.88 193 ILE A N 1
ATOM 1632 C CA . ILE A 1 193 ? -16.445 -2.322 -10.447 1.00 80.88 193 ILE A CA 1
ATOM 1633 C C . ILE A 1 193 ? -16.185 -2.363 -11.945 1.00 80.88 193 ILE A C 1
ATOM 1635 O O . ILE A 1 193 ? -15.060 -2.600 -12.369 1.00 80.88 193 ILE A O 1
ATOM 1639 N N . GLU A 1 194 ? -17.215 -2.110 -12.748 1.00 90.44 194 GLU A N 1
ATOM 1640 C CA . GLU A 1 194 ? -17.093 -2.204 -14.202 1.00 90.44 194 GLU A CA 1
ATOM 1641 C C . GLU A 1 194 ? -17.758 -1.048 -14.929 1.00 90.44 194 GLU A C 1
ATOM 1643 O O . GLU A 1 194 ? -18.839 -0.603 -14.528 1.00 90.44 194 GLU A O 1
ATOM 1648 N N . ASN A 1 195 ? -17.159 -0.633 -16.047 1.00 88.19 195 ASN A N 1
ATOM 1649 C CA . ASN A 1 195 ? -17.741 0.328 -16.989 1.00 88.19 195 ASN A CA 1
ATOM 1650 C C . ASN A 1 195 ? -18.093 1.667 -16.317 1.00 88.19 195 ASN A C 1
ATOM 1652 O O . ASN A 1 195 ? -19.181 2.218 -16.517 1.00 88.19 195 ASN A O 1
ATOM 1656 N N . ARG A 1 196 ? -17.195 2.174 -15.461 1.00 89.06 196 ARG A N 1
ATOM 1657 C CA . ARG A 1 196 ? -17.396 3.421 -14.709 1.00 89.06 196 ARG A CA 1
ATOM 1658 C C . ARG A 1 196 ? -16.321 4.451 -15.015 1.00 89.06 196 ARG A C 1
ATOM 1660 O O . ARG A 1 196 ? -15.140 4.131 -15.098 1.00 89.06 196 ARG A O 1
ATOM 1667 N N . LYS A 1 197 ? -16.749 5.712 -15.070 1.00 90.06 197 LYS A N 1
ATOM 1668 C CA . LYS A 1 197 ? -15.872 6.861 -14.861 1.00 90.06 197 LYS A CA 1
ATOM 1669 C C . LYS A 1 197 ? -15.927 7.227 -13.377 1.00 90.06 197 LYS A C 1
ATOM 1671 O O . LYS A 1 197 ? -17.013 7.477 -12.854 1.00 90.06 197 LYS A O 1
ATOM 1676 N N . ILE A 1 198 ? -14.786 7.191 -12.707 1.00 85.12 198 ILE A N 1
ATOM 1677 C CA . ILE A 1 198 ? -14.612 7.506 -11.291 1.00 85.12 198 ILE A CA 1
ATOM 1678 C C . ILE A 1 198 ? -13.841 8.821 -11.232 1.00 85.12 198 ILE A C 1
ATOM 1680 O O . ILE A 1 198 ? -12.715 8.896 -11.713 1.00 85.12 198 ILE A O 1
ATOM 1684 N N . THR A 1 199 ? -14.469 9.861 -10.690 1.00 86.94 199 THR A N 1
ATOM 1685 C CA . THR A 1 199 ? -13.938 11.229 -10.747 1.00 86.94 199 THR A CA 1
ATOM 1686 C C . THR A 1 199 ? -14.082 11.936 -9.411 1.00 86.94 199 THR A C 1
ATOM 1688 O O . THR A 1 199 ? -15.109 11.764 -8.753 1.00 86.94 199 THR A O 1
ATOM 1691 N N . GLY A 1 200 ? -13.125 12.799 -9.069 1.00 75.00 200 GLY A N 1
ATOM 1692 C CA . GLY A 1 200 ? -13.274 13.763 -7.971 1.00 75.00 200 GLY A CA 1
ATOM 1693 C C . GLY A 1 200 ? -13.365 13.109 -6.594 1.00 75.00 200 GLY A C 1
ATOM 1694 O O . GLY A 1 200 ? -14.180 13.515 -5.766 1.00 75.00 200 GLY A O 1
ATOM 1695 N N . ILE A 1 201 ? -12.573 12.060 -6.365 1.00 80.56 201 ILE A N 1
ATOM 1696 C CA . ILE A 1 201 ? -12.468 11.457 -5.038 1.00 80.56 201 ILE A CA 1
ATOM 1697 C C . ILE A 1 201 ? -11.560 12.345 -4.191 1.00 80.56 201 ILE A C 1
ATOM 1699 O O . ILE A 1 201 ? -10.366 12.418 -4.456 1.00 80.56 201 ILE A O 1
ATOM 1703 N N . THR A 1 202 ? -12.113 12.951 -3.142 1.00 83.50 202 THR A N 1
ATOM 1704 C CA . THR A 1 202 ? -11.348 13.719 -2.153 1.00 83.50 202 THR A CA 1
ATOM 1705 C C . THR A 1 202 ? -11.449 13.033 -0.795 1.00 83.50 202 THR A C 1
ATOM 1707 O O . THR A 1 202 ? -12.521 13.006 -0.188 1.00 83.50 202 THR A O 1
ATOM 1710 N N . CYS A 1 203 ? -10.351 12.438 -0.329 1.00 80.06 203 CYS A N 1
ATOM 1711 C CA . CYS A 1 203 ? -10.271 11.792 0.983 1.00 80.06 203 CYS A CA 1
ATOM 1712 C C . CYS A 1 203 ? -8.808 11.666 1.419 1.00 80.06 203 CYS A C 1
ATOM 1714 O O . CYS A 1 203 ? -7.981 11.282 0.598 1.00 80.06 203 CYS A O 1
ATOM 1716 N N . ASN A 1 204 ? -8.491 11.924 2.694 1.00 80.31 204 ASN A N 1
ATOM 1717 C CA . ASN A 1 204 ? -7.109 11.860 3.192 1.00 80.31 204 ASN A CA 1
ATOM 1718 C C . ASN A 1 204 ? -6.483 10.483 2.950 1.00 80.31 204 ASN A C 1
ATOM 1720 O O . ASN A 1 204 ? -5.344 10.411 2.510 1.00 80.31 204 ASN A O 1
ATOM 1724 N N . ASN A 1 205 ? -7.241 9.401 3.162 1.00 76.81 205 ASN A N 1
ATOM 1725 C CA . ASN A 1 205 ? -6.778 8.035 2.940 1.00 76.81 205 ASN A CA 1
ATOM 1726 C C . ASN A 1 205 ? -7.722 7.267 2.003 1.00 76.81 205 ASN A C 1
ATOM 1728 O O . ASN A 1 205 ? -8.932 7.216 2.229 1.00 76.81 205 ASN A O 1
ATOM 1732 N N . ILE A 1 206 ? -7.191 6.611 0.975 1.00 84.56 206 ILE A N 1
ATOM 1733 C CA . ILE A 1 206 ? -7.969 5.773 0.057 1.00 84.56 206 ILE A CA 1
ATOM 1734 C C . ILE A 1 206 ? -7.397 4.360 0.033 1.00 84.56 206 ILE A C 1
ATOM 1736 O O . ILE A 1 206 ? -6.207 4.150 -0.182 1.00 84.56 206 ILE A O 1
ATOM 1740 N N . ARG A 1 207 ? -8.260 3.353 0.199 1.00 83.31 207 ARG A N 1
ATOM 1741 C CA . ARG A 1 207 ? -7.850 1.942 0.158 1.00 83.31 207 ARG A CA 1
ATOM 1742 C C . ARG A 1 207 ? -8.634 1.150 -0.868 1.00 83.31 207 ARG A C 1
ATOM 1744 O O . ARG A 1 207 ? -9.854 1.028 -0.770 1.00 83.31 207 ARG A O 1
ATOM 1751 N N . PHE A 1 208 ? -7.911 0.525 -1.783 1.00 84.00 208 PHE A N 1
ATOM 1752 C CA . PHE A 1 208 ? -8.410 -0.448 -2.742 1.00 84.00 208 PHE A CA 1
ATOM 1753 C C . PHE A 1 208 ? -7.850 -1.822 -2.368 1.00 84.00 208 PHE A C 1
ATOM 1755 O O . PHE A 1 208 ? -6.666 -2.077 -2.570 1.00 84.00 208 PHE A O 1
ATOM 1762 N N . ILE A 1 209 ? -8.673 -2.709 -1.801 1.00 79.56 209 ILE A N 1
ATOM 1763 C CA . ILE A 1 209 ? -8.209 -3.991 -1.247 1.00 79.56 209 ILE A CA 1
ATOM 1764 C C . ILE A 1 209 ? -8.970 -5.170 -1.854 1.00 79.56 209 ILE A C 1
ATOM 1766 O O . ILE A 1 209 ? -10.193 -5.272 -1.716 1.00 79.56 209 ILE A O 1
ATOM 1770 N N . LYS A 1 210 ? -8.236 -6.126 -2.437 1.00 77.62 210 LYS A N 1
ATOM 1771 C CA . LYS A 1 210 ? -8.776 -7.394 -2.964 1.00 77.62 210 LYS A CA 1
ATOM 1772 C C . LYS A 1 210 ? -9.917 -7.160 -3.961 1.00 77.62 210 LYS A C 1
ATOM 1774 O O . LYS A 1 210 ? -10.960 -7.802 -3.870 1.00 77.62 210 LYS A O 1
ATOM 1779 N N . MET A 1 211 ? -9.750 -6.184 -4.848 1.00 85.44 211 MET A N 1
ATOM 1780 C CA . MET A 1 211 ? -10.796 -5.754 -5.773 1.00 85.44 211 MET A CA 1
ATOM 1781 C C . MET A 1 211 ? -10.561 -6.182 -7.207 1.00 85.44 211 MET A C 1
ATOM 1783 O O . MET A 1 211 ? -9.424 -6.392 -7.619 1.00 85.44 211 MET A O 1
ATOM 1787 N N . GLU A 1 212 ? -11.635 -6.174 -7.987 1.00 89.50 212 GLU A N 1
ATOM 1788 C CA . GLU A 1 212 ? -11.574 -6.271 -9.439 1.00 89.50 212 GLU A CA 1
ATOM 1789 C C . GLU A 1 212 ? -12.167 -5.010 -10.070 1.00 89.50 212 GLU A C 1
ATOM 1791 O O . GLU A 1 212 ? -13.272 -4.589 -9.723 1.00 89.50 212 GLU A O 1
ATOM 1796 N N . MET A 1 213 ? -11.442 -4.400 -11.002 1.00 95.38 213 MET A N 1
ATOM 1797 C CA . MET A 1 213 ? -11.933 -3.256 -11.755 1.00 95.38 213 MET A CA 1
ATOM 1798 C C . MET A 1 213 ? -11.697 -3.446 -13.245 1.00 95.38 213 MET A C 1
ATOM 1800 O O . MET A 1 213 ? -10.583 -3.761 -13.662 1.00 95.38 213 MET A O 1
ATOM 1804 N N . GLU A 1 214 ? -12.743 -3.249 -14.043 1.00 97.25 214 GLU A N 1
ATOM 1805 C CA . GLU A 1 214 ? -12.697 -3.513 -15.477 1.00 97.25 214 GLU A CA 1
ATOM 1806 C C . GLU A 1 214 ? -13.359 -2.410 -16.311 1.00 97.25 214 GLU A C 1
ATOM 1808 O O . GLU A 1 214 ? -14.462 -1.962 -16.007 1.00 97.25 214 GLU A O 1
ATOM 1813 N N . ASN A 1 215 ? -12.703 -1.992 -17.396 1.00 95.50 215 ASN A N 1
ATOM 1814 C CA . ASN A 1 215 ? -13.211 -0.973 -18.325 1.00 95.50 215 ASN A CA 1
ATOM 1815 C C . ASN A 1 215 ? -13.568 0.343 -17.610 1.00 95.50 215 ASN A C 1
ATOM 1817 O O . ASN A 1 215 ? -14.656 0.895 -17.792 1.00 95.50 215 ASN A O 1
ATOM 1821 N N . CYS A 1 216 ? -12.672 0.818 -16.749 1.00 95.00 216 CYS A N 1
ATOM 1822 C CA . CYS A 1 216 ? -12.895 2.017 -15.948 1.00 95.00 216 CYS A CA 1
ATOM 1823 C C . CYS A 1 216 ? -11.923 3.137 -16.308 1.00 95.00 216 CYS A C 1
ATOM 1825 O O . CYS A 1 216 ? -10.831 2.909 -16.821 1.00 95.00 216 CYS A O 1
ATOM 1827 N N . TYR A 1 217 ? -12.326 4.356 -15.982 1.00 94.88 217 TYR A N 1
ATOM 1828 C CA . TYR A 1 217 ? -11.501 5.551 -16.094 1.00 94.88 217 TYR A CA 1
ATOM 1829 C C . TYR A 1 217 ? -11.471 6.245 -14.739 1.00 94.88 217 TYR A C 1
ATOM 1831 O O . TYR A 1 217 ? -12.538 6.543 -14.198 1.00 94.88 217 TYR A O 1
ATOM 1839 N N . ILE A 1 218 ? -10.284 6.470 -14.186 1.00 93.19 218 ILE A N 1
ATOM 1840 C CA . ILE A 1 218 ? -10.080 7.072 -12.869 1.00 93.19 218 ILE A CA 1
ATOM 1841 C C . ILE A 1 218 ? -9.311 8.375 -13.050 1.00 93.19 218 ILE A C 1
ATOM 1843 O O . ILE A 1 218 ? -8.169 8.343 -13.501 1.00 93.19 218 ILE A O 1
ATOM 1847 N N . GLU A 1 219 ? -9.920 9.492 -12.658 1.00 92.94 219 GLU A N 1
ATOM 1848 C CA . GLU A 1 219 ? -9.268 10.805 -12.658 1.00 92.94 219 GLU A CA 1
ATOM 1849 C C . GLU A 1 219 ? -9.573 11.616 -11.399 1.00 92.94 219 GLU A C 1
ATOM 1851 O O . GLU A 1 219 ? -10.601 11.440 -10.732 1.00 92.94 219 GLU A O 1
ATOM 1856 N N . GLY A 1 220 ? -8.702 12.582 -11.120 1.00 85.38 220 GLY A N 1
ATOM 1857 C CA . GLY A 1 220 ? -8.945 13.598 -10.100 1.00 85.38 220 GLY A CA 1
ATOM 1858 C C . GLY A 1 220 ? -9.040 13.039 -8.680 1.00 85.38 220 GLY A C 1
ATOM 1859 O O . GLY A 1 220 ? -9.850 13.533 -7.893 1.00 85.38 220 GLY A O 1
ATOM 1860 N N . ILE A 1 221 ? -8.254 12.008 -8.355 1.00 87.75 221 ILE A N 1
ATOM 1861 C CA . ILE A 1 221 ? -8.036 11.605 -6.963 1.00 87.75 221 ILE A CA 1
ATOM 1862 C C . ILE A 1 221 ? -7.223 12.690 -6.242 1.00 87.75 221 ILE A C 1
ATOM 1864 O O . ILE A 1 221 ? -6.147 13.073 -6.689 1.00 87.75 221 ILE A O 1
ATOM 1868 N N . GLN A 1 222 ? -7.738 13.153 -5.105 1.00 86.00 222 GLN A N 1
ATOM 1869 C CA . GLN A 1 222 ? -7.066 14.038 -4.158 1.00 86.00 222 GLN A CA 1
ATOM 1870 C C . GLN A 1 222 ? -6.974 13.328 -2.807 1.00 86.00 222 GLN A C 1
ATOM 1872 O O . GLN A 1 222 ? -7.991 13.096 -2.146 1.00 86.00 222 GLN A O 1
ATOM 1877 N N . THR A 1 223 ? -5.760 12.945 -2.423 1.00 84.25 223 THR A N 1
ATOM 1878 C CA . THR A 1 223 ? -5.499 12.135 -1.231 1.00 84.25 223 THR A CA 1
ATOM 1879 C C . THR A 1 223 ? -4.084 12.357 -0.714 1.00 84.25 223 THR A C 1
ATOM 1881 O O . THR A 1 223 ? -3.223 12.769 -1.488 1.00 84.25 223 THR A O 1
ATOM 1884 N N . GLU A 1 224 ? -3.867 12.094 0.573 1.00 82.75 224 GLU A N 1
ATOM 1885 C CA . GLU A 1 224 ? -2.543 12.104 1.211 1.00 82.75 224 GLU A CA 1
ATOM 1886 C C . GLU A 1 224 ? -1.948 10.690 1.283 1.00 82.75 224 GLU A C 1
ATOM 1888 O O . GLU A 1 224 ? -0.737 10.525 1.382 1.00 82.75 224 GLU A O 1
ATOM 1893 N N . ASP A 1 225 ? -2.784 9.652 1.249 1.00 82.44 225 ASP A N 1
ATOM 1894 C CA . ASP A 1 225 ? -2.346 8.261 1.322 1.00 82.44 225 ASP A CA 1
ATOM 1895 C C . ASP A 1 225 ? -3.265 7.361 0.497 1.00 82.44 225 ASP A C 1
ATOM 1897 O O . ASP A 1 225 ? -4.476 7.296 0.724 1.00 82.44 225 ASP A O 1
ATOM 1901 N N . ILE A 1 226 ? -2.692 6.616 -0.441 1.00 88.56 226 ILE A N 1
ATOM 1902 C CA . ILE A 1 226 ? -3.404 5.604 -1.214 1.00 88.56 226 ILE A CA 1
ATOM 1903 C C . ILE A 1 226 ? -2.725 4.251 -1.064 1.00 88.56 226 ILE A C 1
ATOM 1905 O O . ILE A 1 226 ? -1.535 4.079 -1.322 1.00 88.56 226 ILE A O 1
ATOM 1909 N N . LYS A 1 227 ? -3.530 3.247 -0.715 1.00 85.25 227 LYS A N 1
ATOM 1910 C CA . LYS A 1 227 ? -3.107 1.849 -0.681 1.00 85.25 227 LYS A CA 1
ATOM 1911 C C . LYS A 1 227 ? -3.914 1.012 -1.658 1.00 85.25 227 LYS A C 1
ATOM 1913 O O . LYS A 1 227 ? -5.133 0.888 -1.527 1.00 85.25 227 LYS A O 1
ATOM 1918 N N . ILE A 1 228 ? -3.228 0.371 -2.594 1.00 93.06 228 ILE A N 1
ATOM 1919 C CA . ILE A 1 228 ? -3.795 -0.550 -3.575 1.00 93.06 228 ILE A CA 1
ATOM 1920 C C . ILE A 1 228 ? -3.177 -1.922 -3.350 1.00 93.06 228 ILE A C 1
ATOM 1922 O O . ILE A 1 228 ? -1.984 -2.116 -3.552 1.00 93.06 228 ILE A O 1
ATOM 1926 N N . HIS A 1 229 ? -3.981 -2.893 -2.927 1.00 88.75 229 HIS A N 1
ATOM 1927 C CA . HIS A 1 229 ? -3.454 -4.192 -2.541 1.00 88.75 229 HIS A CA 1
ATOM 1928 C C . HIS A 1 229 ? -4.283 -5.377 -3.030 1.00 88.75 229 HIS A C 1
ATOM 1930 O O . HIS A 1 229 ? -5.496 -5.437 -2.797 1.00 88.75 229 HIS A O 1
ATOM 1936 N N . LYS A 1 230 ? -3.614 -6.379 -3.622 1.00 86.25 230 LYS A N 1
ATOM 1937 C CA . LYS A 1 230 ? -4.244 -7.600 -4.171 1.00 86.25 230 LYS A CA 1
ATOM 1938 C C . LYS A 1 230 ? -5.391 -7.292 -5.134 1.00 86.25 230 LYS A C 1
ATOM 1940 O O . LYS A 1 230 ? -6.376 -8.026 -5.198 1.00 86.25 230 LYS A O 1
ATOM 1945 N N . CYS A 1 231 ? -5.286 -6.187 -5.858 1.00 92.81 231 CYS A N 1
ATOM 1946 C CA . CYS A 1 231 ? -6.293 -5.761 -6.814 1.00 92.81 231 CYS A CA 1
ATOM 1947 C C . CYS A 1 231 ? -5.963 -6.253 -8.222 1.00 92.81 231 CYS A C 1
ATOM 1949 O O . CYS A 1 231 ? -4.807 -6.493 -8.575 1.00 92.81 231 CYS A O 1
ATOM 1951 N N . LEU A 1 232 ? -7.004 -6.382 -9.032 1.00 97.94 232 LEU A N 1
ATOM 1952 C CA . LEU A 1 232 ? -6.936 -6.766 -10.428 1.00 97.94 232 LEU A CA 1
ATOM 1953 C C . LEU A 1 232 ? -7.625 -5.702 -11.272 1.00 97.94 232 LEU A C 1
ATOM 1955 O O . LEU A 1 232 ? -8.835 -5.511 -11.180 1.00 97.94 232 LEU A O 1
ATOM 1959 N N . PHE A 1 233 ? -6.846 -5.037 -12.112 1.00 98.69 233 PHE A N 1
ATOM 1960 C CA . PHE A 1 233 ? -7.305 -4.000 -13.022 1.00 98.69 233 PHE A CA 1
ATOM 1961 C C . PHE A 1 233 ? -7.200 -4.503 -14.461 1.00 98.69 233 PHE A C 1
ATOM 1963 O O . PHE A 1 233 ? -6.147 -4.993 -14.879 1.00 98.69 233 PHE A O 1
ATOM 1970 N N . ARG A 1 234 ? -8.292 -4.389 -15.221 1.00 98.75 234 ARG A N 1
ATOM 1971 C CA . ARG A 1 234 ? -8.355 -4.732 -16.646 1.00 98.75 234 ARG A CA 1
ATOM 1972 C C . ARG A 1 234 ? -8.891 -3.561 -17.453 1.00 98.75 234 ARG A C 1
ATOM 1974 O O . ARG A 1 234 ? -9.984 -3.085 -17.169 1.00 98.75 234 ARG A O 1
ATOM 1981 N N . ASN A 1 235 ? -8.169 -3.126 -18.481 1.00 98.56 235 ASN A N 1
ATOM 1982 C CA . ASN A 1 235 ? -8.602 -2.013 -19.335 1.00 98.56 235 ASN A CA 1
ATOM 1983 C C . ASN A 1 235 ? -8.962 -0.758 -18.506 1.00 98.56 235 ASN A C 1
ATOM 1985 O O . ASN A 1 235 ? -10.023 -0.162 -18.696 1.00 98.56 235 ASN A O 1
ATOM 1989 N N . VAL A 1 236 ? -8.124 -0.414 -17.520 1.00 98.44 236 VAL A N 1
ATOM 1990 C CA . VAL A 1 236 ? -8.331 0.760 -16.659 1.00 98.44 236 VAL A CA 1
ATOM 1991 C C . VAL A 1 236 ? -7.367 1.867 -17.054 1.00 98.44 236 VAL A C 1
ATOM 1993 O O . VAL A 1 236 ? -6.179 1.608 -17.252 1.00 98.44 236 VAL A O 1
ATOM 1996 N N . ILE A 1 237 ? -7.885 3.088 -17.162 1.00 98.38 237 ILE A N 1
ATOM 1997 C CA . ILE A 1 237 ? -7.091 4.296 -17.392 1.00 98.38 237 ILE A CA 1
ATOM 1998 C C . ILE A 1 237 ? -6.981 5.058 -16.070 1.00 98.38 237 ILE A C 1
ATOM 2000 O O . ILE A 1 237 ? -8.005 5.367 -15.457 1.00 98.38 237 ILE A O 1
ATOM 2004 N N . PHE A 1 238 ? -5.750 5.334 -15.648 1.00 96.94 238 PHE A N 1
ATOM 2005 C CA . PHE A 1 238 ? -5.405 6.155 -14.491 1.00 96.94 238 PHE A CA 1
ATOM 2006 C C . PHE A 1 238 ? -4.864 7.498 -14.984 1.00 96.94 238 PHE A C 1
ATOM 2008 O O . PHE A 1 238 ? -3.874 7.534 -15.714 1.00 96.94 238 PHE A O 1
ATOM 2015 N N . ASP A 1 239 ? -5.551 8.580 -14.630 1.00 95.00 239 ASP A N 1
ATOM 2016 C CA . ASP A 1 239 ? -5.246 9.948 -15.052 1.00 95.00 239 ASP A CA 1
ATOM 2017 C C . ASP A 1 239 ? -5.383 10.902 -13.856 1.00 95.00 239 ASP A C 1
ATOM 2019 O O . ASP A 1 239 ? -6.339 11.674 -13.729 1.00 95.00 239 ASP A O 1
ATOM 2023 N N . ASN A 1 240 ? -4.478 10.755 -12.887 1.00 91.69 240 ASN A N 1
ATOM 2024 C CA . ASN A 1 240 ? -4.519 11.481 -11.622 1.00 91.69 240 ASN A CA 1
ATOM 2025 C C . ASN A 1 240 ? -3.321 12.408 -11.444 1.00 91.69 240 ASN A C 1
ATOM 2027 O O . ASN A 1 240 ? -2.247 12.232 -12.012 1.00 91.69 240 ASN A O 1
ATOM 2031 N N . HIS A 1 241 ? -3.518 13.397 -10.579 1.00 89.50 241 HIS A N 1
ATOM 2032 C CA . HIS A 1 241 ? -2.484 14.335 -10.176 1.00 89.50 241 HIS A CA 1
ATOM 2033 C C . HIS A 1 241 ? -2.356 14.287 -8.659 1.00 89.50 241 HIS A C 1
ATOM 2035 O O . HIS A 1 241 ? -3.161 14.881 -7.938 1.00 89.50 241 HIS A O 1
ATOM 2041 N N . PHE A 1 242 ? -1.331 13.588 -8.184 1.00 86.25 242 PHE A N 1
ATOM 2042 C CA . PHE A 1 242 ? -0.978 13.503 -6.775 1.00 86.25 242 PHE A CA 1
ATOM 2043 C C . PHE A 1 242 ? 0.033 14.600 -6.452 1.00 86.25 242 PHE A C 1
ATOM 2045 O O . PHE A 1 242 ? 1.099 14.660 -7.057 1.00 86.25 242 PHE A O 1
ATOM 2052 N N . LYS A 1 243 ? -0.317 15.487 -5.515 1.00 80.38 243 LYS A N 1
ATOM 2053 C CA . LYS A 1 243 ? 0.540 16.620 -5.132 1.00 80.38 243 LYS A CA 1
ATOM 2054 C C . LYS A 1 243 ? 1.548 16.254 -4.050 1.00 80.38 243 LYS A C 1
ATOM 2056 O O . LYS A 1 243 ? 2.741 16.463 -4.193 1.00 80.38 243 LYS A O 1
ATOM 2061 N N . ILE A 1 244 ? 1.049 15.656 -2.976 1.00 74.56 244 ILE A N 1
ATOM 2062 C CA . ILE A 1 244 ? 1.851 15.180 -1.854 1.00 74.56 244 ILE A CA 1
ATOM 2063 C C . ILE A 1 244 ? 1.145 13.982 -1.234 1.00 74.56 244 ILE A C 1
ATOM 2065 O O . ILE A 1 244 ? -0.087 13.969 -1.161 1.00 74.56 244 ILE A O 1
ATOM 2069 N N . GLY A 1 245 ? 1.918 12.996 -0.791 1.00 81.56 245 GLY A N 1
ATOM 2070 C CA . GLY A 1 245 ? 1.356 11.801 -0.190 1.00 81.56 245 GLY A CA 1
ATOM 2071 C C . GLY A 1 245 ? 2.199 10.544 -0.339 1.00 81.56 245 GLY A C 1
ATOM 2072 O O . GLY A 1 245 ? 3.316 10.556 -0.862 1.00 81.56 245 GLY A O 1
ATOM 2073 N N . CYS A 1 246 ? 1.636 9.451 0.167 1.00 83.69 246 CYS A N 1
ATOM 2074 C CA . CYS A 1 246 ? 2.187 8.107 0.073 1.00 83.69 246 CYS A CA 1
ATOM 2075 C C . CYS A 1 246 ? 1.317 7.249 -0.851 1.00 83.69 246 CYS A C 1
ATOM 2077 O O . CYS A 1 246 ? 0.094 7.210 -0.721 1.00 83.69 246 CYS A O 1
ATOM 2079 N N . ILE A 1 247 ? 1.944 6.549 -1.790 1.00 91.19 247 ILE A N 1
ATOM 2080 C CA . ILE A 1 247 ? 1.278 5.671 -2.749 1.00 91.19 247 ILE A CA 1
ATOM 2081 C C . ILE A 1 247 ? 1.879 4.279 -2.604 1.00 91.19 247 ILE A C 1
ATOM 2083 O O . ILE A 1 247 ? 2.985 4.028 -3.065 1.00 91.19 247 ILE A O 1
ATOM 2087 N N . SER A 1 248 ? 1.144 3.350 -1.999 1.00 91.38 248 SER A N 1
ATOM 2088 C CA . SER A 1 248 ? 1.540 1.941 -1.892 1.00 91.38 248 SER A CA 1
ATOM 2089 C C . SER A 1 248 ? 0.699 1.086 -2.838 1.00 91.38 248 SER A C 1
ATOM 2091 O O . SER A 1 248 ? -0.530 1.032 -2.735 1.00 91.38 248 SER A O 1
ATOM 2093 N N . ILE A 1 249 ? 1.360 0.397 -3.769 1.00 95.38 249 ILE A N 1
ATOM 2094 C CA . ILE A 1 249 ? 0.746 -0.561 -4.691 1.00 95.38 249 ILE A CA 1
ATOM 2095 C C . ILE A 1 249 ? 1.450 -1.903 -4.540 1.00 95.38 249 ILE A C 1
ATOM 2097 O O . ILE A 1 249 ? 2.618 -2.060 -4.896 1.00 95.38 249 ILE A O 1
ATOM 2101 N N . GLU A 1 250 ? 0.721 -2.897 -4.045 1.00 90.69 250 GLU A N 1
ATOM 2102 C CA . GLU A 1 250 ? 1.305 -4.173 -3.646 1.00 90.69 250 GLU A CA 1
ATOM 2103 C C . GLU A 1 250 ? 0.503 -5.367 -4.164 1.00 90.69 250 GLU A C 1
ATOM 2105 O O . GLU A 1 250 ? -0.720 -5.450 -3.998 1.00 90.69 250 GLU A O 1
ATOM 2110 N N . GLN A 1 251 ? 1.200 -6.356 -4.726 1.00 90.50 251 GLN A N 1
ATOM 2111 C CA . GLN A 1 251 ? 0.619 -7.644 -5.133 1.00 90.50 251 GLN A CA 1
ATOM 2112 C C . GLN A 1 251 ? -0.580 -7.510 -6.088 1.00 90.50 251 GLN A C 1
ATOM 2114 O O . GLN A 1 251 ? -1.508 -8.325 -6.067 1.00 90.50 251 GLN A O 1
ATOM 2119 N N . CYS A 1 252 ? -0.578 -6.471 -6.917 1.00 98.00 252 CYS A N 1
ATOM 2120 C CA . CYS A 1 252 ? -1.644 -6.179 -7.862 1.00 98.00 252 CYS A CA 1
ATOM 2121 C C . CYS A 1 252 ? -1.334 -6.711 -9.264 1.00 98.00 252 CYS A C 1
ATOM 2123 O O . CYS A 1 252 ? -0.185 -6.964 -9.635 1.00 98.00 252 CYS A O 1
ATOM 2125 N N . GLN A 1 253 ? -2.389 -6.867 -10.060 1.00 98.75 253 GLN A N 1
ATOM 2126 C CA . GLN A 1 253 ? -2.302 -7.204 -11.475 1.00 98.75 253 GLN A CA 1
ATOM 2127 C C . GLN A 1 253 ? -2.961 -6.110 -12.309 1.00 98.75 253 GLN A C 1
ATOM 2129 O O . GLN A 1 253 ? -4.127 -5.783 -12.103 1.00 98.75 253 GLN A O 1
ATOM 2134 N N . PHE A 1 254 ? -2.228 -5.596 -13.286 1.00 98.88 254 PHE A N 1
ATOM 2135 C CA . PHE A 1 254 ? -2.682 -4.597 -14.242 1.00 98.88 254 PHE A CA 1
ATOM 2136 C C . PHE A 1 254 ? -2.568 -5.190 -15.641 1.00 98.88 254 PHE A C 1
ATOM 2138 O O . PHE A 1 254 ? -1.488 -5.612 -16.062 1.00 98.88 254 PHE A O 1
ATOM 2145 N N . ILE A 1 255 ? -3.691 -5.278 -16.347 1.00 98.88 255 ILE A N 1
ATOM 2146 C CA . ILE A 1 255 ? -3.779 -5.912 -17.662 1.00 98.88 255 ILE A CA 1
ATOM 2147 C C . ILE A 1 255 ? -4.430 -4.928 -18.626 1.00 98.88 255 ILE A C 1
ATOM 2149 O O . ILE A 1 255 ? -5.584 -4.552 -18.434 1.00 98.88 255 ILE A O 1
ATOM 2153 N N . ASN A 1 256 ? -3.712 -4.562 -19.687 1.00 98.75 256 ASN A N 1
ATOM 2154 C CA . ASN A 1 256 ? -4.157 -3.573 -20.672 1.00 98.75 256 ASN A CA 1
ATOM 2155 C C . ASN A 1 256 ? -4.506 -2.210 -20.032 1.00 98.75 256 ASN A C 1
ATOM 2157 O O . ASN A 1 256 ? -5.466 -1.561 -20.442 1.00 98.75 256 ASN A O 1
ATOM 2161 N N . CYS A 1 257 ? -3.791 -1.808 -18.979 1.00 98.81 257 CYS A N 1
ATOM 2162 C CA . CYS A 1 257 ? -4.039 -0.535 -18.301 1.00 98.81 257 CYS A CA 1
ATOM 2163 C C . CYS A 1 257 ? -3.189 0.595 -18.890 1.00 98.81 257 CYS A C 1
ATOM 2165 O O . CYS A 1 257 ? -2.121 0.350 -19.455 1.00 98.81 257 CYS A O 1
ATOM 2167 N N . VAL A 1 258 ? -3.653 1.829 -18.716 1.00 98.69 258 VAL A N 1
ATOM 2168 C CA . VAL A 1 258 ? -2.942 3.044 -19.129 1.00 98.69 258 VAL A CA 1
ATOM 2169 C C . VAL A 1 258 ? -2.733 3.937 -17.914 1.00 98.69 258 VAL A C 1
ATOM 2171 O O . VAL A 1 258 ? -3.673 4.142 -17.150 1.00 98.69 258 VAL A O 1
ATOM 2174 N N . PHE A 1 259 ? -1.522 4.458 -17.749 1.00 98.25 259 PHE A N 1
ATOM 2175 C CA . PHE A 1 259 ? -1.135 5.350 -16.662 1.00 98.25 259 PHE A CA 1
ATOM 2176 C C . PHE A 1 259 ? -0.643 6.681 -17.232 1.00 98.25 259 PHE A C 1
ATOM 2178 O O . PHE A 1 259 ? 0.316 6.704 -18.010 1.00 98.25 259 PHE A O 1
ATOM 2185 N N . HIS A 1 260 ? -1.297 7.762 -16.816 1.00 96.38 260 HIS A N 1
ATOM 2186 C CA . HIS A 1 260 ? -0.961 9.158 -17.110 1.00 96.38 260 HIS A CA 1
ATOM 2187 C C . HIS A 1 260 ? -0.679 9.971 -15.839 1.00 96.38 260 HIS A C 1
ATOM 2189 O O . HIS A 1 260 ? -0.654 11.199 -15.875 1.00 96.38 260 HIS A O 1
ATOM 2195 N N . ASP A 1 261 ? -0.490 9.290 -14.708 1.00 91.06 261 ASP A N 1
ATOM 2196 C CA . ASP A 1 261 ? -0.428 9.937 -13.406 1.00 91.06 261 ASP A CA 1
ATOM 2197 C C . ASP A 1 261 ? 0.805 10.848 -13.248 1.00 91.06 261 ASP A C 1
ATOM 2199 O O . ASP A 1 261 ? 1.914 10.536 -13.692 1.00 91.06 261 ASP A O 1
ATOM 2203 N N . THR A 1 262 ? 0.602 11.978 -12.570 1.00 91.25 262 THR A N 1
ATOM 2204 C CA . THR A 1 262 ? 1.659 12.894 -12.115 1.00 91.25 262 THR A CA 1
ATOM 2205 C C . THR A 1 262 ? 1.789 12.804 -10.601 1.00 91.25 262 THR A C 1
ATOM 2207 O O . THR A 1 262 ? 0.776 12.794 -9.900 1.00 91.25 262 THR A O 1
ATOM 2210 N N . PHE A 1 263 ? 3.026 12.746 -10.108 1.00 89.31 263 PHE A N 1
ATOM 2211 C CA . PHE A 1 263 ? 3.338 12.391 -8.727 1.00 89.31 263 PHE A CA 1
ATOM 2212 C C . PHE A 1 263 ? 4.109 13.455 -7.936 1.00 89.31 263 PHE A C 1
ATOM 2214 O O . PHE A 1 263 ? 4.477 13.150 -6.812 1.00 89.31 263 PHE A O 1
ATOM 2221 N N . GLU A 1 264 ? 4.339 14.662 -8.472 1.00 87.88 264 GLU A N 1
ATOM 2222 C CA . GLU A 1 264 ? 5.017 15.791 -7.787 1.00 87.88 264 GLU A CA 1
ATOM 2223 C C . GLU A 1 264 ? 6.058 15.337 -6.738 1.00 87.88 264 GLU A C 1
ATOM 2225 O O . GLU A 1 264 ? 7.054 14.738 -7.130 1.00 87.88 264 GLU A O 1
ATOM 2230 N N . GLU A 1 265 ? 5.809 15.542 -5.438 1.00 86.94 265 GLU A N 1
ATOM 2231 C CA . GLU A 1 265 ? 6.720 15.215 -4.324 1.00 86.94 265 GLU A CA 1
ATOM 2232 C C . GLU A 1 265 ? 6.258 13.969 -3.528 1.00 86.94 265 GLU A C 1
ATOM 2234 O O . GLU A 1 265 ? 6.383 13.893 -2.305 1.00 86.94 265 GLU A O 1
ATOM 2239 N N . ASN A 1 266 ? 5.626 12.993 -4.187 1.00 87.62 266 ASN A N 1
ATOM 2240 C CA . ASN A 1 266 ? 5.074 11.815 -3.508 1.00 87.62 266 ASN A CA 1
ATOM 2241 C C . ASN A 1 266 ? 6.135 10.747 -3.218 1.00 87.62 266 ASN A C 1
ATOM 2243 O O . ASN A 1 266 ? 7.101 10.564 -3.959 1.00 87.62 266 ASN A O 1
ATOM 2247 N N . SER A 1 267 ? 5.874 9.949 -2.182 1.00 89.50 267 SER A N 1
ATOM 2248 C CA . SER A 1 267 ? 6.571 8.684 -1.952 1.00 89.50 267 SER A CA 1
ATOM 2249 C C . SER A 1 267 ? 5.762 7.535 -2.547 1.00 89.50 267 SER A C 1
ATOM 2251 O O . SER A 1 267 ? 4.621 7.301 -2.148 1.00 89.50 267 SER A O 1
ATOM 2253 N N . ILE A 1 268 ? 6.339 6.812 -3.504 1.00 93.19 268 ILE A N 1
ATOM 2254 C CA . ILE A 1 268 ? 5.699 5.692 -4.193 1.00 93.19 268 ILE A CA 1
ATOM 2255 C C . ILE A 1 268 ? 6.420 4.392 -3.868 1.00 93.19 268 ILE A C 1
ATOM 2257 O O . ILE A 1 268 ? 7.626 4.260 -4.062 1.00 93.19 268 ILE A O 1
ATOM 2261 N N . GLN A 1 269 ? 5.650 3.394 -3.457 1.00 94.19 269 GLN A N 1
ATOM 2262 C CA . GLN A 1 269 ? 6.091 2.027 -3.248 1.00 94.19 269 GLN A CA 1
ATOM 2263 C C . GLN A 1 269 ? 5.330 1.080 -4.180 1.00 94.19 269 GLN A C 1
ATOM 2265 O O . GLN A 1 269 ? 4.105 0.966 -4.116 1.00 94.19 269 GLN A O 1
ATOM 2270 N N . LEU A 1 270 ? 6.062 0.380 -5.044 1.00 96.19 270 LEU A N 1
ATOM 2271 C CA . LEU A 1 270 ? 5.546 -0.616 -5.978 1.00 96.19 270 LEU A CA 1
ATOM 2272 C C . LEU A 1 270 ? 6.171 -1.972 -5.655 1.00 96.19 270 LEU A C 1
ATOM 2274 O O . LEU A 1 270 ? 7.305 -2.222 -6.056 1.00 96.19 270 LEU A O 1
ATOM 2278 N N . ASP A 1 271 ? 5.426 -2.879 -5.024 1.00 92.62 271 ASP A N 1
ATOM 2279 C CA . ASP A 1 271 ? 5.973 -4.178 -4.622 1.00 92.62 271 ASP A CA 1
ATOM 2280 C C . ASP A 1 271 ? 5.208 -5.377 -5.185 1.00 92.62 271 ASP A C 1
ATOM 2282 O O . ASP A 1 271 ? 4.006 -5.559 -4.975 1.00 92.62 271 ASP A O 1
ATOM 2286 N N . ASN A 1 272 ? 5.948 -6.294 -5.811 1.00 93.94 272 ASN A N 1
ATOM 2287 C CA . ASN A 1 272 ? 5.441 -7.593 -6.270 1.00 93.94 272 ASN A CA 1
ATOM 2288 C C . ASN A 1 272 ? 4.225 -7.492 -7.214 1.00 93.94 272 ASN A C 1
ATOM 2290 O O . ASN A 1 272 ? 3.326 -8.337 -7.166 1.00 93.94 272 ASN A O 1
ATOM 2294 N N . ASN A 1 273 ? 4.182 -6.472 -8.072 1.00 98.44 273 ASN A N 1
ATOM 2295 C CA . ASN A 1 273 ? 3.085 -6.279 -9.017 1.00 98.44 273 ASN A CA 1
ATOM 2296 C C . ASN A 1 273 ? 3.354 -6.946 -10.371 1.00 98.44 273 ASN A C 1
ATOM 2298 O O . ASN A 1 273 ? 4.500 -7.160 -10.780 1.00 98.44 273 ASN A O 1
ATOM 2302 N N . LEU A 1 274 ? 2.275 -7.240 -11.096 1.00 98.69 274 LEU A N 1
ATOM 2303 C CA . LEU A 1 274 ? 2.307 -7.716 -12.476 1.00 98.69 274 LEU A CA 1
ATOM 2304 C C . LEU A 1 274 ? 1.637 -6.699 -13.399 1.00 98.69 274 LEU A C 1
ATOM 2306 O O . LEU A 1 274 ? 0.445 -6.437 -13.277 1.00 98.69 274 LEU A O 1
ATOM 2310 N N . PHE A 1 275 ? 2.383 -6.218 -14.384 1.00 98.81 275 PHE A N 1
ATOM 2311 C CA . PHE A 1 275 ? 1.903 -5.362 -15.459 1.00 98.81 275 PHE A CA 1
ATOM 2312 C C . PHE A 1 275 ? 2.009 -6.113 -16.788 1.00 98.81 275 PHE A C 1
ATOM 2314 O O . PHE A 1 275 ? 3.072 -6.632 -17.151 1.00 98.81 275 PHE A O 1
ATOM 2321 N N . ARG A 1 276 ? 0.898 -6.198 -17.520 1.00 98.81 276 ARG A N 1
ATOM 2322 C CA . ARG A 1 276 ? 0.838 -6.865 -18.821 1.00 98.81 276 ARG A CA 1
ATOM 2323 C C . ARG A 1 276 ? 0.103 -6.006 -19.833 1.00 98.81 276 ARG A C 1
ATOM 2325 O O . ARG A 1 276 ? -1.052 -5.660 -19.601 1.00 98.81 276 ARG A O 1
ATOM 2332 N N . ASN A 1 277 ? 0.735 -5.760 -20.978 1.00 98.69 277 ASN A N 1
ATOM 2333 C CA . ASN A 1 277 ? 0.183 -4.929 -22.051 1.00 98.69 277 ASN A CA 1
ATOM 2334 C C . ASN A 1 277 ? -0.162 -3.504 -21.579 1.00 98.69 277 ASN A C 1
ATOM 2336 O O . ASN A 1 277 ? -1.162 -2.940 -22.017 1.00 98.69 277 ASN A O 1
ATOM 2340 N N . CYS A 1 278 ? 0.594 -2.953 -20.626 1.00 98.88 278 CYS A N 1
ATOM 2341 C CA . CYS A 1 278 ? 0.299 -1.635 -20.067 1.00 98.88 278 CYS A CA 1
ATOM 2342 C C . CYS A 1 278 ? 1.046 -0.521 -20.806 1.00 98.88 278 CYS A C 1
ATOM 2344 O O . CYS A 1 278 ? 2.158 -0.725 -21.297 1.00 98.88 278 CYS A O 1
ATOM 2346 N N . LEU A 1 279 ? 0.451 0.669 -20.818 1.00 98.75 279 LEU A N 1
ATOM 2347 C CA . LEU A 1 279 ? 1.077 1.899 -21.289 1.00 98.75 279 LEU A CA 1
ATOM 2348 C C . LEU A 1 279 ? 1.323 2.834 -20.105 1.00 98.75 279 LEU A C 1
ATOM 2350 O O . LEU A 1 279 ? 0.389 3.181 -19.390 1.00 98.75 279 LEU A O 1
ATOM 2354 N N . PHE A 1 280 ? 2.567 3.260 -19.934 1.00 98.44 280 PHE A N 1
ATOM 2355 C CA . PHE A 1 280 ? 2.969 4.322 -19.021 1.00 98.44 280 PHE A CA 1
ATOM 2356 C C . PHE A 1 280 ? 3.383 5.516 -19.877 1.00 98.44 280 PHE A C 1
ATOM 2358 O O . PHE A 1 280 ? 4.363 5.425 -20.618 1.00 98.44 280 PHE A O 1
ATOM 2365 N N . GLU A 1 281 ? 2.611 6.599 -19.841 1.00 97.69 281 GLU A N 1
ATOM 2366 C CA . GLU A 1 281 ? 2.813 7.748 -20.725 1.00 97.69 281 GLU A CA 1
ATOM 2367 C C . GLU A 1 281 ? 2.634 9.069 -19.985 1.00 97.69 281 GLU A C 1
ATOM 2369 O O . GLU A 1 281 ? 1.601 9.268 -19.350 1.00 97.69 281 GLU A O 1
ATOM 2374 N N . ARG A 1 282 ? 3.577 10.003 -20.170 1.00 96.19 282 ARG A N 1
ATOM 2375 C CA . ARG A 1 282 ? 3.546 11.359 -19.581 1.00 96.19 282 ARG A CA 1
ATOM 2376 C C . ARG A 1 282 ? 3.594 11.372 -18.053 1.00 96.19 282 ARG A C 1
ATOM 2378 O O . ARG A 1 282 ? 3.072 12.289 -17.427 1.00 96.19 282 ARG A O 1
ATOM 2385 N N . ILE A 1 283 ? 4.262 10.382 -17.465 1.00 95.25 283 ILE A N 1
ATOM 2386 C CA . ILE A 1 283 ? 4.470 10.302 -16.018 1.00 95.25 283 ILE A CA 1
ATOM 2387 C C . ILE A 1 283 ? 5.552 11.293 -15.599 1.00 95.25 283 ILE A C 1
ATOM 2389 O O . ILE A 1 283 ? 6.613 11.371 -16.229 1.00 95.25 283 ILE A O 1
ATOM 2393 N N . ARG A 1 284 ? 5.280 12.041 -14.527 1.00 93.31 284 ARG A N 1
ATOM 2394 C CA . ARG A 1 284 ? 6.193 13.052 -13.986 1.00 93.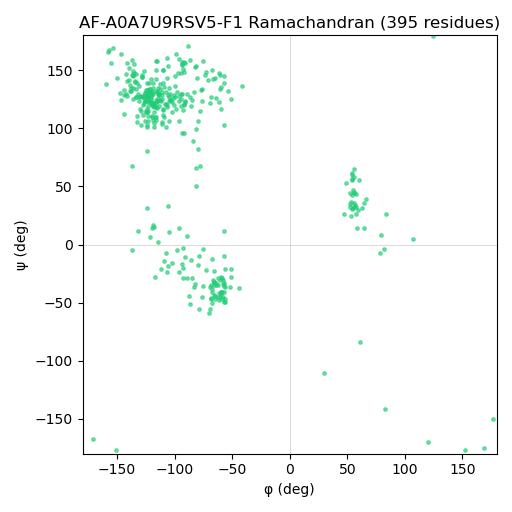31 284 ARG A CA 1
ATOM 2395 C C . ARG A 1 284 ? 6.325 12.958 -12.474 1.00 93.31 284 ARG A C 1
ATOM 2397 O O . ARG A 1 284 ? 5.317 12.792 -11.789 1.00 93.31 284 ARG A O 1
ATOM 2404 N N . MET A 1 285 ? 7.548 13.132 -11.985 1.00 91.06 285 MET A N 1
ATOM 2405 C CA . MET A 1 285 ? 7.855 13.340 -10.571 1.00 91.06 285 MET A CA 1
ATOM 2406 C C . MET A 1 285 ? 8.947 14.409 -10.415 1.00 91.06 285 MET A C 1
ATOM 2408 O O . MET A 1 285 ? 9.861 14.471 -11.246 1.00 91.06 285 MET A O 1
ATOM 2412 N N . GLU A 1 286 ? 8.810 15.242 -9.384 1.00 85.50 286 GLU A N 1
ATOM 2413 C CA . GLU A 1 286 ? 9.684 16.374 -9.049 1.00 85.50 286 GLU A CA 1
ATOM 2414 C C . GLU A 1 286 ? 10.690 15.996 -7.942 1.00 85.50 286 GLU A C 1
ATOM 2416 O O . GLU A 1 286 ? 10.490 15.000 -7.251 1.00 85.50 286 GLU A O 1
ATOM 2421 N N . GLU A 1 287 ? 11.752 16.800 -7.770 1.00 76.38 287 GLU A N 1
ATOM 2422 C CA . GLU A 1 287 ? 13.030 16.446 -7.100 1.00 76.38 287 GLU A CA 1
ATOM 2423 C C . GLU A 1 287 ? 12.945 15.804 -5.707 1.00 76.38 287 GLU A C 1
ATOM 2425 O O . GLU A 1 287 ? 13.830 15.030 -5.355 1.00 76.38 287 GLU A O 1
ATOM 2430 N N . GLU A 1 288 ? 11.898 16.084 -4.933 1.00 81.25 288 GLU A N 1
ATOM 2431 C CA . GLU A 1 288 ? 11.721 15.567 -3.566 1.00 81.25 288 GLU A CA 1
ATOM 2432 C C . GLU A 1 288 ? 10.911 14.256 -3.509 1.00 81.25 288 GLU A C 1
ATOM 2434 O O . GLU A 1 288 ? 10.697 13.686 -2.437 1.00 81.25 288 GLU A O 1
ATOM 2439 N N . GLY A 1 289 ? 10.419 13.760 -4.646 1.00 85.38 289 GLY A N 1
ATOM 2440 C CA . GLY A 1 289 ? 9.677 12.507 -4.695 1.00 85.38 289 GLY A CA 1
ATOM 2441 C C . GLY A 1 289 ? 10.578 11.270 -4.566 1.00 85.38 289 GLY A C 1
ATOM 2442 O O . GLY A 1 289 ? 11.775 11.305 -4.859 1.00 85.38 289 GLY A O 1
ATOM 2443 N N . ILE A 1 290 ? 9.996 10.139 -4.153 1.00 88.81 290 ILE A N 1
ATOM 2444 C CA . ILE A 1 290 ? 10.728 8.885 -3.902 1.00 88.81 290 ILE A CA 1
ATOM 2445 C C . ILE A 1 290 ? 10.063 7.720 -4.647 1.00 88.81 290 ILE A C 1
ATOM 2447 O O . ILE A 1 290 ? 8.879 7.466 -4.426 1.00 88.81 290 ILE A O 1
ATOM 2451 N N . LEU A 1 291 ? 10.814 6.951 -5.453 1.00 91.69 291 LEU A N 1
ATOM 2452 C CA . LEU A 1 291 ? 10.360 5.658 -6.004 1.00 91.69 291 LEU A CA 1
ATOM 2453 C C . LEU A 1 291 ? 11.019 4.489 -5.302 1.00 91.69 291 LEU A C 1
ATOM 2455 O O . LEU A 1 291 ? 12.222 4.307 -5.406 1.00 91.69 291 LEU A O 1
ATOM 2459 N N . ASN A 1 292 ? 10.241 3.580 -4.744 1.00 92.75 292 ASN A N 1
ATOM 2460 C CA . ASN A 1 292 ? 10.738 2.258 -4.395 1.00 92.75 292 ASN A CA 1
ATOM 2461 C C . ASN A 1 292 ? 9.959 1.215 -5.181 1.00 92.75 292 ASN A C 1
ATOM 2463 O O . ASN A 1 292 ? 8.787 0.966 -4.911 1.00 92.75 292 ASN A O 1
ATOM 2467 N N . ALA A 1 293 ? 10.601 0.609 -6.174 1.00 95.06 293 ALA A N 1
ATOM 2468 C CA . ALA A 1 293 ? 10.002 -0.411 -7.018 1.00 95.06 293 ALA A CA 1
ATOM 2469 C C . ALA A 1 293 ? 10.736 -1.741 -6.838 1.00 95.06 293 ALA A C 1
ATOM 2471 O O . ALA A 1 293 ? 11.842 -1.921 -7.345 1.00 95.06 293 ALA A O 1
ATOM 2472 N N . ASN A 1 294 ? 10.104 -2.699 -6.157 1.00 94.00 294 ASN A N 1
ATOM 2473 C CA . ASN A 1 294 ? 10.713 -3.982 -5.825 1.00 94.00 294 ASN A CA 1
ATOM 2474 C C . ASN A 1 294 ? 9.951 -5.174 -6.423 1.00 94.00 294 ASN A C 1
ATOM 2476 O O . ASN A 1 294 ? 8.735 -5.324 -6.261 1.00 94.00 294 ASN A O 1
ATOM 2480 N N . LYS A 1 295 ? 10.679 -6.094 -7.068 1.00 96.69 295 LYS A N 1
ATOM 2481 C CA . LYS A 1 295 ? 10.152 -7.395 -7.539 1.00 96.69 295 LYS A CA 1
ATOM 2482 C C . LYS A 1 295 ? 8.933 -7.283 -8.461 1.00 96.69 295 LYS A C 1
ATOM 2484 O O . LYS A 1 295 ? 8.069 -8.165 -8.480 1.00 96.69 295 LYS A O 1
ATOM 2489 N N . ASN A 1 296 ? 8.857 -6.223 -9.258 1.00 98.44 296 ASN A N 1
ATOM 2490 C CA . ASN A 1 296 ? 7.772 -6.041 -10.214 1.00 98.44 296 ASN A CA 1
ATOM 2491 C C . ASN A 1 296 ? 8.034 -6.823 -11.504 1.00 98.44 296 ASN A C 1
ATOM 2493 O O . ASN A 1 296 ? 9.174 -7.097 -11.885 1.00 98.44 296 ASN A O 1
ATOM 2497 N N . ARG A 1 297 ? 6.960 -7.200 -12.197 1.00 98.75 297 ARG A N 1
ATOM 2498 C CA . ARG A 1 297 ? 7.019 -7.924 -13.470 1.00 98.75 297 ARG A CA 1
ATOM 2499 C C . ARG A 1 297 ? 6.271 -7.150 -14.539 1.00 98.75 297 ARG A C 1
ATOM 2501 O O . ARG A 1 297 ? 5.060 -6.993 -14.443 1.00 98.75 297 ARG A O 1
ATOM 2508 N N . PHE A 1 298 ? 6.976 -6.750 -15.584 1.00 98.75 298 PHE A N 1
ATOM 2509 C CA . PHE A 1 298 ? 6.433 -6.026 -16.725 1.00 98.75 298 PHE A CA 1
ATOM 2510 C C . PHE A 1 298 ? 6.571 -6.887 -17.978 1.00 98.75 298 PHE A C 1
ATOM 2512 O O . PHE A 1 298 ? 7.629 -7.465 -18.230 1.00 98.75 298 PHE A O 1
ATOM 2519 N N . SER A 1 299 ? 5.497 -7.004 -18.755 1.00 98.50 299 SER A N 1
ATOM 2520 C CA . SER A 1 299 ? 5.487 -7.779 -19.999 1.00 98.50 299 SER A CA 1
ATOM 2521 C C . SER A 1 299 ? 4.650 -7.090 -21.064 1.00 98.50 299 SER A C 1
ATOM 2523 O O . SER A 1 299 ? 3.501 -6.750 -20.781 1.00 98.50 299 SER A O 1
ATOM 2525 N N . HIS A 1 300 ? 5.186 -6.904 -22.274 1.00 98.50 300 HIS A N 1
ATOM 2526 C CA . HIS A 1 300 ? 4.462 -6.191 -23.341 1.00 98.50 300 HIS A CA 1
ATOM 2527 C C . HIS A 1 300 ? 4.091 -4.756 -22.954 1.00 98.50 300 HIS A C 1
ATOM 2529 O O . HIS A 1 300 ? 3.069 -4.238 -23.391 1.00 98.50 300 HIS A O 1
ATOM 2535 N N . CYS A 1 301 ? 4.897 -4.120 -22.098 1.00 98.75 301 CYS A N 1
ATOM 2536 C CA . CYS A 1 301 ? 4.645 -2.758 -21.639 1.00 98.75 301 CYS A CA 1
ATOM 2537 C C . CYS A 1 301 ? 5.394 -1.728 -22.489 1.00 98.75 301 CYS A C 1
ATOM 2539 O O . CYS A 1 301 ? 6.506 -1.980 -22.963 1.00 98.75 301 CYS A O 1
ATOM 2541 N N . ILE A 1 302 ? 4.785 -0.552 -22.631 1.00 98.75 302 ILE A N 1
ATOM 2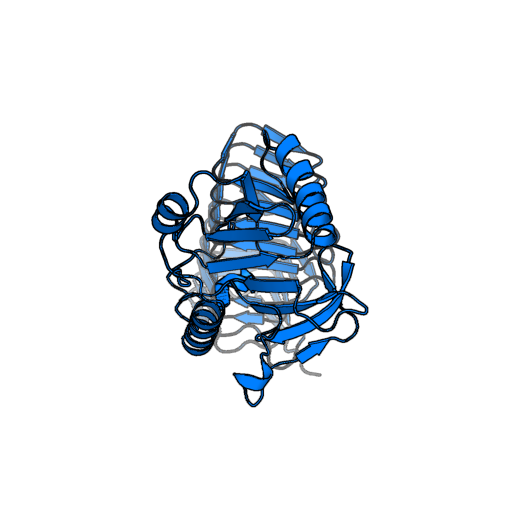542 C CA . ILE A 1 302 ? 5.383 0.621 -23.268 1.00 98.75 302 ILE A CA 1
ATOM 2543 C C . ILE A 1 302 ? 5.545 1.703 -22.206 1.00 98.75 302 ILE A C 1
ATOM 2545 O O . ILE A 1 302 ? 4.591 2.024 -21.499 1.00 98.75 302 ILE A O 1
ATOM 2549 N N . PHE A 1 303 ? 6.741 2.267 -22.129 1.00 98.50 303 PHE A N 1
ATOM 2550 C CA . PHE A 1 303 ? 7.077 3.409 -21.292 1.00 98.50 303 PHE A CA 1
ATOM 2551 C C . PHE A 1 303 ? 7.472 4.552 -22.219 1.00 98.50 303 PHE A C 1
ATOM 2553 O O . PHE A 1 303 ? 8.424 4.398 -22.988 1.00 98.50 303 PHE A O 1
ATOM 2560 N N . LYS A 1 304 ? 6.744 5.668 -22.194 1.00 97.94 304 LYS A N 1
ATOM 2561 C CA . LYS A 1 304 ? 7.084 6.825 -23.022 1.00 97.94 304 LYS A CA 1
ATOM 2562 C C . LYS A 1 304 ? 6.863 8.161 -22.338 1.00 97.94 304 LYS A C 1
ATOM 2564 O O . LYS A 1 304 ? 5.927 8.314 -21.560 1.00 97.94 304 LYS A O 1
ATOM 2569 N N . GLU A 1 305 ? 7.703 9.135 -22.665 1.00 97.88 305 GLU A N 1
ATOM 2570 C CA . GLU A 1 305 ? 7.582 10.506 -22.151 1.00 97.88 305 GLU A CA 1
ATOM 2571 C C . GLU A 1 305 ? 7.571 10.544 -20.611 1.00 97.88 305 GLU A C 1
ATOM 2573 O O . GLU A 1 305 ? 6.723 11.191 -19.995 1.00 97.88 305 GLU A O 1
ATOM 2578 N N . ILE A 1 306 ? 8.486 9.802 -19.984 1.00 96.94 306 ILE A N 1
ATOM 2579 C CA . ILE A 1 306 ? 8.590 9.716 -18.523 1.00 96.94 306 ILE A CA 1
ATOM 2580 C C . ILE A 1 306 ? 9.719 10.626 -18.059 1.00 96.94 306 ILE A C 1
ATOM 2582 O O . ILE A 1 306 ? 10.843 10.525 -18.547 1.00 96.94 306 ILE A O 1
ATOM 2586 N N . ARG A 1 307 ? 9.432 11.493 -17.090 1.00 94.94 307 ARG A N 1
ATOM 2587 C CA . ARG A 1 307 ? 10.456 12.279 -16.404 1.00 94.94 307 ARG A CA 1
ATOM 2588 C C . ARG A 1 307 ? 10.359 12.043 -14.914 1.00 94.94 307 ARG A C 1
ATOM 2590 O O . ARG A 1 307 ? 9.390 12.444 -14.280 1.00 94.94 307 ARG A O 1
ATOM 2597 N N . TRP A 1 308 ? 11.386 11.430 -14.367 1.00 91.00 308 TRP A N 1
ATOM 2598 C CA . TRP A 1 308 ? 11.455 11.111 -12.960 1.00 91.00 308 TRP A CA 1
ATOM 2599 C C . TRP A 1 308 ? 12.702 11.748 -12.372 1.00 91.00 308 TRP A C 1
ATOM 2601 O O . TRP A 1 308 ? 13.820 11.373 -12.724 1.00 91.00 308 TRP A O 1
ATOM 2611 N N . ASN A 1 309 ? 12.489 12.755 -11.535 1.00 87.31 309 ASN A N 1
ATOM 2612 C CA . ASN A 1 309 ? 13.535 13.506 -10.864 1.00 87.31 309 ASN A CA 1
ATOM 2613 C C . ASN A 1 309 ? 13.334 13.276 -9.367 1.00 87.31 309 ASN A C 1
ATOM 2615 O O . ASN A 1 309 ? 12.395 13.828 -8.828 1.00 87.31 309 ASN A O 1
ATOM 2619 N N . GLY A 1 310 ? 14.101 12.403 -8.721 1.00 78.12 310 GLY A N 1
ATOM 2620 C CA . GLY A 1 310 ? 13.928 12.140 -7.291 1.00 78.12 310 GLY A CA 1
ATOM 2621 C C . GLY A 1 310 ? 14.712 10.931 -6.808 1.00 78.12 310 GLY A C 1
ATOM 2622 O O . GLY A 1 310 ? 15.494 10.346 -7.557 1.00 78.12 310 GLY A O 1
ATOM 2623 N N . GLU A 1 311 ? 14.524 10.570 -5.548 1.00 86.62 311 GLU A N 1
ATOM 2624 C CA . GLU A 1 311 ? 15.293 9.507 -4.903 1.00 86.62 311 GLU A CA 1
ATOM 2625 C C . GLU A 1 311 ? 14.658 8.123 -5.089 1.00 86.62 311 GLU A C 1
ATOM 2627 O O . GLU A 1 311 ? 13.510 7.974 -5.530 1.00 86.62 311 GLU A O 1
ATOM 2632 N N . GLY A 1 312 ? 15.408 7.091 -4.697 1.00 86.44 312 GLY A N 1
ATOM 2633 C CA . GLY A 1 312 ? 14.874 5.748 -4.507 1.00 86.44 312 GLY A CA 1
ATOM 2634 C C . GLY A 1 312 ? 15.499 4.653 -5.370 1.00 86.44 312 GLY A C 1
ATOM 2635 O O . GLY A 1 312 ? 16.559 4.813 -5.978 1.00 86.44 312 GLY A O 1
ATOM 2636 N N . VAL A 1 313 ? 14.866 3.482 -5.339 1.00 90.00 313 VAL A N 1
ATOM 2637 C CA . VAL A 1 313 ? 15.461 2.205 -5.737 1.00 90.00 313 VAL A CA 1
ATOM 2638 C C . VAL A 1 313 ? 14.543 1.452 -6.697 1.00 90.00 313 VAL A C 1
ATOM 2640 O O . VAL A 1 313 ? 13.385 1.160 -6.382 1.00 90.00 313 VAL A O 1
ATOM 2643 N N . PHE A 1 314 ? 15.088 1.046 -7.843 1.00 93.50 314 PHE A N 1
ATOM 2644 C CA . PHE A 1 314 ? 14.461 0.100 -8.761 1.00 93.50 314 PHE A CA 1
ATOM 2645 C C . PHE A 1 314 ? 15.179 -1.251 -8.692 1.00 93.50 314 PHE A C 1
ATOM 2647 O O . PHE A 1 314 ? 16.246 -1.440 -9.277 1.00 93.50 314 PHE A O 1
ATOM 2654 N N . CYS A 1 315 ? 14.597 -2.209 -7.967 1.00 94.69 315 CYS A N 1
ATOM 2655 C CA . CYS A 1 315 ? 15.289 -3.436 -7.586 1.00 94.69 315 CYS A CA 1
ATOM 2656 C C . CYS A 1 315 ? 14.520 -4.721 -7.921 1.00 94.69 315 CYS A C 1
ATOM 2658 O O . CYS A 1 315 ? 13.290 -4.806 -7.802 1.00 94.69 315 CYS A O 1
ATOM 2660 N N . GLY A 1 316 ? 15.254 -5.770 -8.304 1.00 96.31 316 GLY A N 1
ATOM 2661 C CA . GLY A 1 316 ? 14.746 -7.145 -8.366 1.00 96.31 316 GLY A CA 1
ATOM 2662 C C . GLY A 1 316 ? 13.632 -7.375 -9.393 1.00 96.31 316 GLY A C 1
ATOM 2663 O O . GLY A 1 316 ? 12.915 -8.380 -9.317 1.00 96.31 316 GLY A O 1
ATOM 2664 N N . SER A 1 317 ? 13.429 -6.438 -10.316 1.00 97.94 317 SER A N 1
ATOM 2665 C CA . SER A 1 317 ? 12.298 -6.421 -11.239 1.00 97.94 317 SER A CA 1
ATOM 2666 C C . SER A 1 317 ? 12.635 -7.102 -12.567 1.00 97.94 317 SER A C 1
ATOM 2668 O O . SER A 1 317 ? 13.788 -7.201 -12.987 1.00 97.94 317 SER A O 1
ATOM 2670 N N . LYS A 1 318 ? 11.606 -7.611 -13.250 1.00 98.44 318 LYS A N 1
ATOM 2671 C CA . LYS A 1 318 ? 11.732 -8.262 -14.562 1.00 98.44 318 LYS A CA 1
ATOM 2672 C C . LYS A 1 318 ? 10.923 -7.507 -15.599 1.00 98.44 318 LYS A C 1
ATOM 2674 O O . LYS A 1 318 ? 9.700 -7.444 -15.482 1.00 98.44 318 LYS A O 1
ATOM 2679 N N . ILE A 1 319 ? 11.585 -7.009 -16.633 1.00 98.31 319 ILE A N 1
ATOM 2680 C CA . ILE A 1 319 ? 10.964 -6.326 -17.764 1.00 98.31 319 ILE A CA 1
ATOM 2681 C C . ILE A 1 319 ? 11.211 -7.159 -19.020 1.00 98.31 319 ILE A C 1
ATOM 2683 O O . ILE A 1 319 ? 12.353 -7.490 -19.342 1.00 98.31 319 ILE A O 1
ATOM 2687 N N . LYS A 1 320 ? 10.140 -7.531 -19.726 1.00 97.88 320 LYS A N 1
ATOM 2688 C CA . LYS A 1 320 ? 10.245 -8.309 -20.962 1.00 97.88 320 LYS A CA 1
ATOM 2689 C C . LYS A 1 320 ? 9.348 -7.803 -22.081 1.00 97.88 320 LYS A C 1
ATOM 2691 O O . LYS A 1 320 ? 8.218 -7.397 -21.816 1.00 97.88 320 LYS A O 1
ATOM 2696 N N . GLU A 1 321 ? 9.832 -7.926 -23.314 1.00 97.38 321 GLU A N 1
ATOM 2697 C CA . GLU A 1 321 ? 9.057 -7.723 -24.545 1.00 97.38 321 GLU A CA 1
ATOM 2698 C C . GLU A 1 321 ? 8.417 -6.325 -24.569 1.00 97.38 321 GLU A C 1
ATOM 2700 O O . GLU A 1 321 ? 7.207 -6.223 -24.473 1.00 97.38 321 GLU A O 1
ATOM 2705 N N . GLY A 1 322 ? 9.184 -5.234 -24.613 1.00 96.25 322 GLY A N 1
ATOM 2706 C CA . GLY A 1 322 ? 8.626 -3.882 -24.431 1.00 96.25 322 GLY A CA 1
ATOM 2707 C C . GLY A 1 322 ? 9.377 -2.768 -25.151 1.00 96.25 322 GLY A C 1
ATOM 2708 O O . GLY A 1 322 ? 10.350 -3.015 -25.865 1.00 96.25 322 GLY A O 1
ATOM 2709 N N . ARG A 1 323 ? 8.929 -1.525 -24.948 1.00 98.12 323 ARG A N 1
ATOM 2710 C CA . ARG A 1 323 ? 9.586 -0.324 -25.491 1.00 98.12 323 ARG A CA 1
ATOM 2711 C C . ARG A 1 323 ? 9.710 0.763 -24.429 1.00 98.12 323 ARG A C 1
ATOM 2713 O O . ARG A 1 323 ? 8.792 0.954 -23.634 1.00 98.12 323 ARG A O 1
ATOM 2720 N N . MET A 1 324 ? 10.840 1.455 -24.442 1.00 98.44 324 MET A N 1
ATOM 2721 C CA . MET A 1 324 ? 11.144 2.618 -23.614 1.00 98.44 324 MET A CA 1
ATOM 2722 C C . MET A 1 324 ? 11.560 3.767 -24.530 1.00 98.44 324 MET A C 1
ATOM 2724 O O . MET A 1 324 ? 12.478 3.591 -25.328 1.00 98.44 324 MET A O 1
ATOM 2728 N N . GLU A 1 325 ? 10.873 4.904 -24.453 1.00 98.25 325 GLU A N 1
ATOM 2729 C CA . GLU A 1 325 ? 11.057 6.020 -25.385 1.00 98.25 325 GLU A CA 1
ATOM 2730 C C . GLU A 1 325 ? 10.971 7.375 -24.671 1.00 98.25 325 GLU A C 1
ATOM 2732 O O . GLU A 1 325 ? 9.995 7.642 -23.976 1.00 98.25 325 GLU A O 1
ATOM 2737 N N . HIS A 1 326 ? 11.955 8.258 -24.848 1.00 98.38 326 HIS A N 1
ATOM 2738 C CA . HIS A 1 326 ? 11.956 9.591 -24.219 1.00 98.38 326 HIS A CA 1
ATOM 2739 C C . HIS A 1 326 ? 11.785 9.522 -22.692 1.00 98.38 326 HIS A C 1
ATOM 2741 O O . HIS A 1 326 ? 10.800 10.015 -22.133 1.00 98.38 326 HIS A O 1
ATOM 2747 N N . ILE A 1 327 ? 12.741 8.871 -22.027 1.00 98.12 327 ILE A N 1
ATOM 2748 C CA . ILE A 1 327 ? 12.742 8.689 -20.572 1.00 98.12 327 ILE A CA 1
ATOM 2749 C C . ILE A 1 327 ? 13.934 9.420 -19.968 1.00 98.12 327 ILE A C 1
ATOM 2751 O O . ILE A 1 327 ? 15.060 9.228 -20.411 1.00 98.12 327 ILE A O 1
ATOM 2755 N N . PHE A 1 328 ? 13.682 10.202 -18.927 1.00 95.75 328 PHE A N 1
ATOM 2756 C CA . PHE A 1 328 ? 14.702 10.679 -18.002 1.00 95.75 328 PHE A CA 1
ATOM 2757 C C . PHE A 1 328 ? 14.421 10.082 -16.626 1.00 95.75 328 PHE A C 1
ATOM 2759 O O . PHE A 1 328 ? 13.316 10.261 -16.103 1.00 95.75 328 PHE A O 1
ATOM 2766 N N . TYR A 1 329 ? 15.397 9.383 -16.054 1.00 92.69 329 TYR A N 1
ATOM 2767 C CA . TYR A 1 329 ? 15.284 8.775 -14.735 1.00 92.69 329 TYR A CA 1
ATOM 2768 C C . TYR A 1 329 ? 16.509 9.084 -13.880 1.00 92.69 329 TYR A C 1
ATOM 2770 O O . TYR A 1 329 ? 17.578 8.507 -14.066 1.00 92.69 329 TYR A O 1
ATOM 2778 N N . LYS A 1 330 ? 16.328 9.981 -12.918 1.00 91.56 330 LYS A N 1
ATOM 2779 C CA . LYS A 1 330 ? 17.264 10.197 -11.822 1.00 91.56 330 LYS A CA 1
ATOM 2780 C C . LYS A 1 330 ? 16.824 9.346 -10.637 1.00 91.56 330 LYS A C 1
ATOM 2782 O O . LYS A 1 330 ? 15.642 9.367 -10.297 1.00 91.56 330 LYS A O 1
ATOM 2787 N N . THR A 1 331 ? 17.740 8.570 -10.068 1.00 88.62 331 THR A N 1
ATOM 2788 C CA . THR A 1 331 ? 17.445 7.644 -8.965 1.00 88.62 331 THR A CA 1
ATOM 2789 C C . THR A 1 331 ? 18.709 7.339 -8.168 1.00 88.62 331 THR A C 1
ATOM 2791 O O . THR A 1 331 ? 19.817 7.626 -8.623 1.00 88.62 331 THR A O 1
ATOM 2794 N N . ASP A 1 332 ? 18.554 6.729 -6.994 1.00 86.56 332 ASP A N 1
ATOM 2795 C CA . ASP A 1 332 ? 19.702 6.284 -6.207 1.00 86.56 332 ASP A CA 1
ATOM 2796 C C . ASP A 1 332 ? 20.263 4.969 -6.762 1.00 86.56 332 ASP A C 1
ATOM 2798 O O . ASP A 1 332 ? 21.438 4.912 -7.110 1.00 86.56 332 ASP A O 1
ATOM 2802 N N . ASP A 1 333 ? 19.431 3.925 -6.877 1.00 89.50 333 ASP A N 1
ATOM 2803 C CA . ASP A 1 333 ? 19.866 2.559 -7.211 1.00 89.50 333 ASP A CA 1
ATOM 2804 C C . ASP A 1 333 ? 19.013 1.907 -8.302 1.00 89.50 333 ASP A C 1
ATOM 2806 O O . ASP A 1 333 ? 17.778 1.965 -8.274 1.00 89.50 333 ASP A O 1
ATOM 2810 N N . ILE A 1 334 ? 19.670 1.191 -9.214 1.00 93.56 334 ILE A N 1
ATOM 2811 C CA . ILE A 1 334 ? 19.020 0.261 -10.136 1.00 93.56 334 ILE A CA 1
ATOM 2812 C C . ILE A 1 334 ? 19.758 -1.068 -10.040 1.00 93.56 334 ILE A C 1
ATOM 2814 O O . ILE A 1 334 ? 20.824 -1.231 -10.637 1.00 93.56 334 ILE A O 1
ATOM 2818 N N . SER A 1 335 ? 19.177 -2.040 -9.335 1.00 93.88 335 SER A N 1
ATOM 2819 C CA . SER A 1 335 ? 19.895 -3.270 -8.996 1.00 93.88 335 SER A CA 1
ATOM 2820 C C . SER A 1 335 ? 19.120 -4.575 -9.175 1.00 93.88 335 SER A C 1
ATOM 2822 O O . SER A 1 335 ? 17.899 -4.645 -9.019 1.00 93.88 335 SER A O 1
ATOM 2824 N N . TYR A 1 336 ? 19.828 -5.662 -9.489 1.00 96.12 336 TYR A N 1
ATOM 2825 C CA . TYR A 1 336 ? 19.264 -7.020 -9.560 1.00 96.12 336 TYR A CA 1
ATOM 2826 C C . TYR A 1 336 ? 18.093 -7.182 -10.548 1.00 96.12 336 TYR A C 1
ATOM 2828 O O . TYR A 1 336 ? 17.220 -8.041 -10.363 1.00 96.12 336 TYR A O 1
ATOM 2836 N N . ASN A 1 337 ? 18.026 -6.353 -11.592 1.00 97.75 337 ASN A N 1
ATOM 2837 C CA . ASN A 1 337 ? 16.935 -6.396 -12.561 1.00 97.75 337 ASN A CA 1
ATOM 2838 C C . ASN A 1 337 ? 17.267 -7.274 -13.767 1.00 97.75 337 ASN A C 1
ATOM 2840 O O . ASN A 1 337 ? 18.424 -7.487 -14.126 1.00 97.75 337 ASN A O 1
ATOM 2844 N N . HIS A 1 338 ? 16.223 -7.755 -14.440 1.00 98.12 338 HIS A N 1
ATOM 2845 C CA . HIS A 1 338 ? 16.345 -8.501 -15.687 1.00 98.12 338 HIS A CA 1
ATOM 2846 C C . HIS A 1 338 ? 15.513 -7.839 -16.783 1.00 98.12 338 HIS A C 1
ATOM 2848 O O . HIS A 1 338 ? 14.281 -7.824 -16.721 1.00 98.12 338 HIS A O 1
ATOM 2854 N N . PHE A 1 339 ? 16.187 -7.369 -17.822 1.00 98.06 339 PHE A N 1
ATOM 2855 C CA . PHE A 1 339 ? 15.619 -6.767 -19.019 1.00 98.06 339 PHE A CA 1
ATOM 2856 C C . PHE A 1 339 ? 15.766 -7.742 -20.187 1.00 98.06 339 PHE A C 1
ATOM 2858 O O . PHE A 1 339 ? 16.847 -8.284 -20.407 1.00 98.06 339 PHE A O 1
ATOM 2865 N N . SER A 1 340 ? 14.691 -7.992 -20.938 1.00 98.19 340 SER A N 1
ATOM 2866 C CA . SER A 1 340 ? 14.739 -8.911 -22.084 1.00 98.19 340 SER A CA 1
ATOM 2867 C C . SER A 1 340 ? 13.864 -8.478 -23.256 1.00 98.19 340 SER A C 1
ATOM 2869 O O . SER A 1 340 ? 12.694 -8.161 -23.056 1.00 98.19 340 SER A O 1
ATOM 2871 N N . ASN A 1 341 ? 14.390 -8.508 -24.484 1.00 97.94 341 ASN A N 1
ATOM 2872 C CA . ASN A 1 341 ? 13.642 -8.150 -25.701 1.00 97.94 341 ASN A CA 1
ATOM 2873 C C . ASN A 1 341 ? 13.008 -6.748 -25.610 1.00 97.94 341 ASN A C 1
ATOM 2875 O O . ASN A 1 341 ? 11.786 -6.601 -25.701 1.00 97.94 341 ASN A O 1
ATOM 2879 N N . ILE A 1 342 ? 13.825 -5.723 -25.359 1.00 97.19 342 ILE A N 1
ATOM 2880 C CA . ILE A 1 342 ? 13.367 -4.334 -25.191 1.00 97.19 342 ILE A CA 1
ATOM 2881 C C . ILE A 1 342 ? 14.066 -3.433 -26.205 1.00 97.19 342 ILE A C 1
ATOM 2883 O O . ILE A 1 342 ? 15.273 -3.545 -26.420 1.00 97.19 342 ILE A O 1
ATOM 2887 N N . GLN A 1 343 ? 13.311 -2.506 -26.788 1.00 97.69 343 GLN A N 1
ATOM 2888 C CA . GLN A 1 343 ? 13.864 -1.368 -27.519 1.00 97.69 343 GLN A CA 1
ATOM 2889 C C . GLN A 1 343 ? 13.918 -0.149 -26.595 1.00 97.69 343 GLN A C 1
ATOM 2891 O O . GLN A 1 343 ? 12.886 0.249 -26.048 1.00 97.69 343 GLN A O 1
ATOM 2896 N N . MET A 1 344 ? 15.103 0.437 -26.433 1.00 98.19 344 MET A N 1
ATOM 2897 C CA . MET A 1 344 ? 15.319 1.661 -25.663 1.00 98.19 344 MET A CA 1
ATOM 2898 C C . MET A 1 344 ? 15.760 2.784 -26.594 1.00 98.19 344 MET A C 1
ATOM 2900 O O . MET A 1 344 ? 16.752 2.648 -27.309 1.00 98.19 344 MET A O 1
ATOM 2904 N N . GLU A 1 345 ? 15.023 3.887 -26.582 1.00 98.25 345 GLU A N 1
ATOM 2905 C CA . GLU A 1 345 ? 15.219 5.013 -27.485 1.00 98.25 345 GLU A CA 1
ATOM 2906 C C . GLU A 1 345 ? 15.134 6.336 -26.719 1.00 98.25 345 GLU A C 1
ATOM 2908 O O . GLU A 1 345 ? 14.148 6.586 -26.031 1.00 98.25 345 GLU A O 1
ATOM 2913 N N . HIS A 1 346 ? 16.149 7.195 -26.818 1.00 98.38 346 HIS A N 1
ATOM 2914 C CA . HIS A 1 346 ? 16.173 8.474 -26.096 1.00 98.38 346 HIS A CA 1
ATOM 2915 C C . HIS A 1 346 ? 15.959 8.300 -24.579 1.00 98.38 346 HIS A C 1
ATOM 2917 O O . HIS A 1 346 ? 15.029 8.869 -24.004 1.00 98.38 346 HIS A O 1
ATOM 2923 N N . VAL A 1 347 ? 16.797 7.475 -23.947 1.00 98.06 347 VAL A N 1
ATOM 2924 C CA . VAL A 1 347 ? 16.723 7.174 -22.507 1.00 98.06 347 VAL A CA 1
ATOM 2925 C C . VAL A 1 347 ? 17.954 7.725 -21.797 1.00 98.06 347 VAL A C 1
ATOM 2927 O O . VAL A 1 347 ? 19.081 7.446 -22.195 1.00 98.06 347 VAL A O 1
ATOM 2930 N N . GLU A 1 348 ? 17.749 8.476 -20.726 1.00 97.38 348 GLU A N 1
ATOM 2931 C CA . GLU A 1 348 ? 18.804 9.021 -19.879 1.00 97.38 348 GLU A CA 1
ATOM 2932 C C . GLU A 1 348 ? 18.582 8.584 -18.431 1.00 97.38 348 GLU A C 1
ATOM 2934 O O . GLU A 1 348 ? 17.490 8.747 -17.885 1.00 97.38 348 GLU A O 1
ATOM 2939 N N . VAL A 1 349 ? 19.619 8.006 -17.826 1.00 94.44 349 VAL A N 1
ATOM 2940 C CA . VAL A 1 349 ? 19.635 7.586 -16.423 1.00 94.44 349 VAL A CA 1
ATOM 2941 C C . VAL A 1 349 ? 20.755 8.319 -15.695 1.00 94.44 349 VAL A C 1
ATOM 2943 O O . VAL A 1 349 ? 21.892 8.310 -16.170 1.00 94.44 349 VAL A O 1
ATOM 2946 N N . GLU A 1 350 ? 20.449 8.916 -14.545 1.00 92.81 350 GLU A N 1
ATOM 2947 C CA . GLU A 1 350 ? 21.414 9.616 -13.689 1.00 92.81 350 GLU A CA 1
ATOM 2948 C C . GLU A 1 350 ? 21.422 9.035 -12.269 1.00 92.81 350 GLU A C 1
ATOM 2950 O O . GLU A 1 350 ? 20.378 8.940 -11.623 1.00 92.81 350 GLU A O 1
ATOM 2955 N N . LEU A 1 351 ? 22.611 8.656 -11.795 1.00 88.44 351 LEU A N 1
ATOM 2956 C CA . LEU A 1 351 ? 22.864 8.060 -10.482 1.00 88.44 351 LEU A CA 1
ATOM 2957 C C . LEU A 1 351 ? 23.828 8.993 -9.729 1.00 88.44 351 LEU A C 1
ATOM 2959 O O . LEU A 1 351 ? 24.982 9.151 -10.133 1.00 88.44 351 LEU A O 1
ATOM 2963 N N . GLU A 1 352 ? 23.348 9.675 -8.684 1.00 71.19 352 GLU A N 1
ATOM 2964 C CA . GLU A 1 352 ? 24.065 10.820 -8.084 1.00 71.19 352 GLU A CA 1
ATOM 2965 C C . GLU A 1 352 ? 24.803 10.527 -6.769 1.00 71.19 352 GLU A C 1
ATOM 2967 O O . GLU A 1 352 ? 25.649 11.324 -6.358 1.00 71.19 352 GLU A O 1
ATOM 2972 N N . LYS A 1 353 ? 24.515 9.412 -6.089 1.00 72.12 353 LYS A N 1
ATOM 2973 C CA . LYS A 1 353 ? 25.073 9.127 -4.755 1.00 72.12 353 LYS A CA 1
ATOM 2974 C C . LYS A 1 353 ? 26.265 8.170 -4.818 1.00 72.12 353 LYS A C 1
ATOM 2976 O O . LYS A 1 353 ? 26.231 7.150 -5.501 1.00 72.12 353 LYS A O 1
ATOM 2981 N N . GLU A 1 354 ? 27.317 8.477 -4.054 1.00 65.12 354 GLU A N 1
ATOM 2982 C CA . GLU A 1 354 ? 28.472 7.584 -3.897 1.00 65.12 354 GLU A CA 1
ATOM 2983 C C . GLU A 1 354 ? 28.054 6.226 -3.309 1.00 65.12 354 GLU A C 1
ATOM 2985 O O . GLU A 1 354 ? 27.300 6.158 -2.338 1.00 65.12 354 GLU A O 1
ATOM 2990 N N . GLY A 1 355 ? 28.578 5.137 -3.880 1.00 66.56 355 GLY A N 1
ATOM 2991 C CA . GLY A 1 355 ? 28.268 3.768 -3.452 1.00 66.56 355 GLY A CA 1
ATOM 2992 C C . GLY A 1 355 ? 26.930 3.228 -3.963 1.00 66.56 355 GLY A C 1
ATOM 2993 O O . GLY A 1 355 ? 26.517 2.152 -3.531 1.00 66.56 355 GLY A O 1
ATOM 2994 N N . ILE A 1 356 ? 26.264 3.950 -4.868 1.00 73.81 356 ILE A N 1
ATOM 2995 C CA . ILE A 1 356 ? 24.993 3.554 -5.479 1.00 73.81 356 ILE A CA 1
ATOM 2996 C C . ILE A 1 356 ? 25.105 3.654 -7.005 1.00 73.81 356 ILE A C 1
ATOM 2998 O O . ILE A 1 356 ? 25.839 4.504 -7.507 1.00 73.81 356 ILE A O 1
ATOM 3002 N N . GLY A 1 357 ? 24.467 2.745 -7.748 1.00 84.38 357 GLY A N 1
ATOM 3003 C CA . GLY A 1 357 ? 24.793 2.541 -9.154 1.00 84.38 357 GLY A CA 1
ATOM 3004 C C . GLY A 1 357 ? 23.842 1.632 -9.926 1.00 84.38 357 GLY A C 1
ATOM 3005 O O . GLY A 1 357 ? 22.747 1.293 -9.483 1.00 84.38 357 GLY A O 1
ATOM 3006 N N . LEU A 1 358 ? 24.286 1.235 -11.118 1.00 90.50 358 LEU A N 1
ATOM 3007 C CA . LEU A 1 358 ? 23.656 0.198 -11.928 1.00 90.50 358 LEU A CA 1
ATOM 3008 C C . LEU A 1 358 ? 24.340 -1.143 -11.614 1.00 90.50 358 LEU A C 1
ATOM 3010 O O . LEU A 1 358 ? 25.384 -1.451 -12.196 1.00 90.50 358 LEU A O 1
ATOM 3014 N N . PHE A 1 359 ? 23.760 -1.930 -10.703 1.00 91.62 359 PHE A N 1
ATOM 3015 C CA . PHE A 1 359 ? 24.410 -3.116 -10.122 1.00 91.62 359 PHE A CA 1
ATOM 3016 C C . PHE A 1 359 ? 23.689 -4.438 -10.388 1.00 91.62 359 PHE A C 1
ATOM 3018 O O . PHE A 1 359 ? 22.467 -4.520 -10.300 1.00 91.62 359 PHE A O 1
ATOM 3025 N N . ASP A 1 360 ? 24.432 -5.505 -10.684 1.00 94.00 360 ASP A N 1
ATOM 3026 C CA . ASP A 1 360 ? 23.879 -6.867 -10.797 1.00 94.00 360 ASP A CA 1
ATOM 3027 C C . ASP A 1 360 ? 22.689 -6.987 -11.777 1.00 94.00 360 ASP A C 1
ATOM 3029 O O . ASP A 1 360 ? 21.769 -7.793 -11.597 1.00 94.00 360 ASP A O 1
ATOM 3033 N N . ASN A 1 361 ? 22.660 -6.154 -12.822 1.00 96.44 361 ASN A N 1
ATOM 3034 C CA . ASN A 1 361 ? 21.580 -6.164 -13.804 1.00 96.44 361 ASN A CA 1
ATOM 3035 C C . ASN A 1 361 ? 21.904 -7.082 -14.983 1.00 96.44 361 ASN A C 1
ATOM 3037 O O . ASN A 1 361 ? 23.045 -7.194 -15.431 1.00 96.44 361 ASN A O 1
ATOM 3041 N N . GLN A 1 362 ? 20.869 -7.687 -15.559 1.00 97.69 362 GLN A N 1
ATOM 3042 C CA . GLN A 1 362 ? 20.980 -8.504 -16.760 1.00 97.69 362 GLN A CA 1
ATOM 3043 C C . GLN A 1 362 ? 20.159 -7.904 -17.903 1.00 97.69 362 GLN A C 1
ATOM 3045 O O . GLN A 1 362 ? 18.935 -7.814 -17.818 1.00 97.69 362 GLN A O 1
ATOM 3050 N N . PHE A 1 363 ? 20.828 -7.563 -18.998 1.00 97.56 363 PHE A N 1
ATOM 3051 C CA . PHE A 1 363 ? 20.237 -7.083 -20.242 1.00 97.56 363 PHE A CA 1
ATOM 3052 C C . PHE A 1 363 ? 20.394 -8.157 -21.320 1.00 97.56 363 PHE A C 1
ATOM 3054 O O . PHE A 1 363 ? 21.509 -8.487 -21.712 1.00 97.56 363 PHE A O 1
ATOM 3061 N N . ASN A 1 364 ? 19.281 -8.706 -21.802 1.00 97.62 364 ASN A N 1
ATOM 3062 C CA . ASN A 1 364 ? 19.255 -9.758 -22.817 1.00 97.62 364 ASN A CA 1
ATOM 3063 C C . ASN A 1 364 ? 18.504 -9.277 -24.063 1.00 97.62 364 ASN A C 1
ATOM 3065 O O . ASN A 1 364 ? 17.325 -8.936 -23.981 1.00 97.62 364 ASN A O 1
ATOM 3069 N N . THR A 1 365 ? 19.145 -9.286 -25.230 1.00 97.00 365 THR A N 1
ATOM 3070 C CA . THR A 1 365 ? 18.491 -8.923 -26.499 1.00 97.00 365 THR A CA 1
ATOM 3071 C C . THR A 1 365 ? 17.853 -7.529 -26.438 1.00 97.00 365 THR A C 1
ATOM 3073 O O . THR A 1 365 ? 16.641 -7.355 -26.585 1.00 97.00 365 THR A O 1
ATOM 3076 N N . ILE A 1 366 ? 18.679 -6.521 -26.151 1.00 97.25 366 ILE A N 1
ATOM 3077 C CA . ILE A 1 366 ? 18.266 -5.117 -26.043 1.00 97.25 366 ILE A CA 1
ATOM 3078 C C . ILE A 1 366 ? 18.840 -4.326 -27.217 1.00 97.25 366 ILE A C 1
ATOM 3080 O O . ILE A 1 366 ? 19.993 -4.527 -27.596 1.00 97.25 366 ILE A O 1
ATOM 3084 N N . THR A 1 367 ? 18.042 -3.428 -27.792 1.00 96.62 367 THR A N 1
ATOM 3085 C CA . THR A 1 367 ? 18.510 -2.449 -28.786 1.00 96.62 367 THR A CA 1
ATOM 3086 C C . THR A 1 367 ? 18.543 -1.070 -28.148 1.00 96.62 367 THR A C 1
ATOM 3088 O O . THR A 1 367 ? 17.504 -0.592 -27.686 1.00 96.62 367 THR A O 1
ATOM 3091 N N . PHE A 1 368 ? 19.718 -0.441 -28.130 1.00 97.81 368 PHE A N 1
ATOM 3092 C CA . PHE A 1 368 ? 19.914 0.896 -27.576 1.00 97.81 368 PHE A CA 1
ATOM 3093 C C . PHE A 1 368 ? 20.045 1.929 -28.702 1.00 97.81 368 PHE A C 1
ATOM 3095 O O . PHE A 1 368 ? 20.920 1.812 -29.558 1.00 97.81 368 PHE A O 1
ATOM 3102 N N . HIS A 1 369 ? 19.211 2.969 -28.684 1.00 97.94 369 HIS A N 1
ATOM 3103 C CA . HIS A 1 369 ? 19.312 4.124 -29.575 1.00 97.94 369 HIS A CA 1
ATOM 3104 C C . HIS A 1 369 ? 19.316 5.422 -28.765 1.00 97.94 369 HIS A C 1
ATOM 3106 O O . HIS A 1 369 ? 18.304 5.797 -28.182 1.00 97.94 369 HIS A O 1
ATOM 3112 N N . ASN A 1 370 ? 20.450 6.125 -28.745 1.00 97.94 370 ASN A N 1
ATOM 3113 C CA . ASN A 1 370 ? 20.618 7.355 -27.968 1.00 97.94 370 ASN A CA 1
ATOM 3114 C C . ASN A 1 370 ? 20.262 7.160 -26.480 1.00 97.94 370 ASN A C 1
ATOM 3116 O O . ASN A 1 370 ? 19.329 7.773 -25.957 1.00 97.94 370 ASN A O 1
ATOM 3120 N N . VAL A 1 371 ? 20.983 6.247 -25.828 1.00 98.06 371 VAL A N 1
ATOM 3121 C CA . VAL A 1 371 ? 20.824 5.917 -24.412 1.00 98.06 371 VAL A CA 1
ATOM 3122 C C . VAL A 1 371 ? 22.070 6.337 -23.646 1.00 98.06 371 VAL A C 1
ATOM 3124 O O . VAL A 1 371 ? 23.182 5.989 -24.038 1.00 98.06 371 VAL A O 1
ATOM 3127 N N . THR A 1 372 ? 21.887 7.071 -22.552 1.00 97.56 372 THR A N 1
ATOM 3128 C CA . THR A 1 372 ? 22.974 7.527 -21.677 1.00 97.56 372 THR A CA 1
ATOM 3129 C C . THR A 1 372 ? 22.734 7.060 -20.250 1.00 97.56 372 THR A C 1
ATOM 3131 O O . THR A 1 372 ? 21.640 7.226 -19.718 1.00 97.56 372 THR A O 1
ATOM 3134 N N . VAL A 1 373 ? 23.767 6.511 -19.617 1.00 94.75 373 VAL A N 1
ATOM 3135 C CA . VAL A 1 373 ? 23.787 6.197 -18.184 1.00 94.75 373 VAL A CA 1
ATOM 3136 C C . VAL A 1 373 ? 24.935 6.975 -17.547 1.00 94.75 373 VAL A C 1
ATOM 3138 O O . VAL A 1 373 ? 26.085 6.829 -17.968 1.00 94.75 373 VAL A O 1
ATOM 3141 N N . LYS A 1 374 ? 24.627 7.814 -16.556 1.00 93.12 374 LYS A N 1
ATOM 3142 C CA . LYS A 1 374 ? 25.599 8.595 -15.783 1.00 93.12 374 LYS A CA 1
ATOM 3143 C C . LYS A 1 374 ? 25.701 8.033 -14.372 1.00 93.12 374 LYS A C 1
ATOM 3145 O O . LYS A 1 374 ? 24.700 8.007 -13.661 1.00 93.12 374 LYS A O 1
ATOM 3150 N N . GLY A 1 375 ? 26.896 7.606 -13.983 1.00 89.81 375 GLY A N 1
ATOM 3151 C CA . GLY A 1 375 ? 27.168 7.002 -12.680 1.00 89.81 375 GLY A CA 1
ATOM 3152 C C . GLY A 1 375 ? 27.812 5.617 -12.777 1.00 89.81 375 GLY A C 1
ATOM 3153 O O . GLY A 1 375 ? 28.082 5.133 -13.881 1.00 89.81 375 GLY A O 1
ATOM 3154 N N . PRO A 1 376 ? 28.109 4.989 -11.628 1.00 88.44 376 PRO A N 1
ATOM 3155 C CA . PRO A 1 376 ? 28.851 3.738 -11.592 1.00 88.44 376 PRO A CA 1
ATOM 3156 C C . PRO A 1 376 ? 28.015 2.568 -12.124 1.00 88.44 376 PRO A C 1
ATOM 3158 O O . PRO A 1 376 ? 26.813 2.456 -11.873 1.00 88.44 376 PRO A O 1
ATOM 3161 N N . VAL A 1 377 ? 28.684 1.678 -12.857 1.00 89.75 377 VAL A N 1
ATOM 3162 C CA . VAL A 1 377 ? 28.109 0.455 -13.424 1.00 89.75 377 VAL A CA 1
ATOM 3163 C C . VAL A 1 377 ? 29.005 -0.713 -13.038 1.00 89.75 377 VAL A C 1
ATOM 3165 O O . VAL A 1 377 ? 30.151 -0.785 -13.482 1.00 89.75 377 VAL A O 1
ATOM 3168 N N . GLU A 1 378 ? 28.484 -1.633 -12.232 1.00 88.62 378 GLU A N 1
ATOM 3169 C CA . GLU A 1 378 ? 29.219 -2.810 -11.750 1.00 88.62 378 GLU A CA 1
ATOM 3170 C C . GLU A 1 378 ? 28.354 -4.064 -11.903 1.00 88.62 378 GLU A C 1
ATOM 3172 O O . GLU A 1 378 ? 27.127 -3.991 -11.866 1.00 88.62 378 GLU A O 1
ATOM 3177 N N . ASP A 1 379 ? 28.991 -5.207 -12.172 1.00 88.88 379 ASP A N 1
ATOM 3178 C CA . ASP A 1 379 ? 28.347 -6.527 -12.302 1.00 88.88 379 ASP A CA 1
ATOM 3179 C C . ASP A 1 379 ? 27.086 -6.565 -13.195 1.00 88.88 379 ASP A C 1
ATOM 3181 O O . ASP A 1 379 ? 26.210 -7.419 -13.080 1.00 88.88 379 ASP A O 1
ATOM 3185 N N . THR A 1 380 ? 27.010 -5.637 -14.153 1.00 92.06 380 THR A N 1
ATOM 3186 C CA . THR A 1 380 ? 25.926 -5.540 -15.127 1.00 92.06 380 THR A CA 1
ATOM 3187 C C . THR A 1 380 ? 26.326 -6.233 -16.428 1.00 92.06 380 THR A C 1
ATOM 3189 O O . THR A 1 380 ? 27.377 -5.959 -17.013 1.00 92.06 380 THR A O 1
ATOM 3192 N N . HIS A 1 381 ? 25.470 -7.134 -16.908 1.00 94.50 381 HIS A N 1
ATOM 3193 C CA . HIS A 1 381 ? 25.751 -8.004 -18.045 1.00 94.50 381 HIS A CA 1
ATOM 3194 C C . HIS A 1 381 ? 24.851 -7.707 -19.244 1.00 94.50 381 HIS A C 1
ATOM 3196 O O . HIS A 1 381 ? 23.632 -7.626 -19.112 1.00 94.50 381 HIS A O 1
ATOM 3202 N N . PHE A 1 382 ? 25.459 -7.640 -20.430 1.00 95.88 382 PHE A N 1
ATOM 3203 C CA . PHE A 1 382 ? 24.774 -7.482 -21.712 1.00 95.88 382 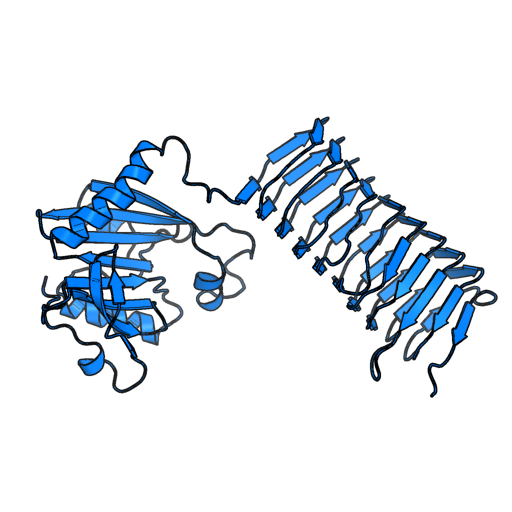PHE A CA 1
ATOM 3204 C C . PHE A 1 382 ? 24.968 -8.747 -22.553 1.00 95.88 382 PHE A C 1
ATOM 3206 O O . PHE A 1 382 ? 26.097 -9.112 -22.879 1.00 95.88 382 PHE A O 1
ATOM 3213 N N . VAL A 1 383 ? 23.874 -9.419 -22.907 1.00 95.81 383 VAL A N 1
ATOM 3214 C CA . VAL A 1 383 ? 23.863 -10.647 -23.714 1.00 95.81 383 VAL A CA 1
ATOM 3215 C C . VAL A 1 383 ? 23.044 -10.391 -24.973 1.00 95.81 383 VAL A C 1
ATOM 3217 O O . VAL A 1 383 ? 21.900 -9.949 -24.890 1.00 95.81 383 VAL A O 1
ATOM 3220 N N . ASP A 1 384 ? 23.633 -10.633 -26.144 1.00 95.81 384 ASP A N 1
ATOM 3221 C CA . ASP A 1 384 ? 22.996 -10.438 -27.456 1.00 95.81 384 ASP A CA 1
ATOM 3222 C C . ASP A 1 384 ? 22.370 -9.040 -27.655 1.00 95.81 384 ASP A C 1
ATOM 3224 O O . ASP A 1 384 ? 21.323 -8.898 -28.284 1.00 95.81 384 ASP A O 1
ATOM 3228 N N . CYS A 1 385 ? 22.987 -7.999 -27.086 1.00 95.94 385 CYS A N 1
ATOM 3229 C CA . CYS A 1 385 ? 22.513 -6.615 -27.180 1.00 95.94 385 CYS A CA 1
ATOM 3230 C C . CYS A 1 385 ? 23.225 -5.830 -28.294 1.00 95.94 385 CYS A C 1
ATOM 3232 O O . CYS A 1 385 ? 24.422 -6.012 -28.514 1.00 95.94 385 CYS A O 1
ATOM 3234 N N . ASP A 1 386 ? 22.514 -4.893 -28.927 1.00 94.50 386 ASP A N 1
ATOM 3235 C CA . ASP A 1 386 ? 23.112 -3.848 -29.768 1.00 94.50 386 ASP A CA 1
ATOM 3236 C C . ASP A 1 386 ? 23.391 -2.605 -28.921 1.00 94.50 386 ASP A C 1
ATOM 3238 O O . ASP A 1 386 ? 22.511 -1.773 -28.694 1.00 94.50 386 ASP A O 1
ATOM 3242 N N . THR A 1 387 ? 24.629 -2.497 -28.441 1.00 94.31 387 THR A N 1
ATOM 3243 C CA . THR A 1 387 ? 25.090 -1.417 -27.559 1.00 94.31 387 THR A CA 1
ATOM 3244 C C . THR A 1 387 ? 25.630 -0.200 -28.314 1.00 94.31 387 THR A C 1
ATOM 3246 O O . THR A 1 387 ? 26.181 0.697 -27.682 1.00 94.31 387 THR A O 1
ATOM 3249 N N . THR A 1 388 ? 25.506 -0.129 -29.645 1.00 94.12 388 THR A N 1
ATOM 3250 C CA . THR A 1 388 ? 26.088 0.974 -30.440 1.00 94.12 388 THR A CA 1
ATOM 3251 C C . THR A 1 388 ? 25.519 2.350 -30.086 1.00 94.12 388 THR A C 1
ATOM 3253 O O . THR A 1 388 ? 26.228 3.349 -30.199 1.00 94.12 388 THR A O 1
ATOM 3256 N N . GLY A 1 389 ? 24.267 2.411 -29.627 1.00 95.00 389 GLY A N 1
ATOM 3257 C CA . GLY A 1 389 ? 23.622 3.631 -29.147 1.00 95.00 389 GLY A CA 1
ATOM 3258 C C . GLY A 1 389 ? 23.668 3.837 -27.631 1.00 95.00 389 GLY A C 1
ATOM 3259 O O . GLY A 1 389 ? 22.901 4.668 -27.152 1.00 95.00 389 GLY A O 1
ATOM 3260 N N . LEU A 1 390 ? 24.498 3.094 -26.886 1.00 96.69 390 LEU A N 1
ATOM 3261 C CA . LEU A 1 390 ? 24.631 3.188 -25.427 1.00 96.69 390 LEU A CA 1
ATOM 3262 C C . LEU A 1 390 ? 25.927 3.910 -25.023 1.00 96.69 390 LEU A C 1
ATOM 3264 O O . LEU A 1 390 ? 27.020 3.515 -25.428 1.00 96.69 390 LEU A O 1
ATOM 3268 N N . LEU A 1 391 ? 25.805 4.937 -24.182 1.00 95.75 391 LEU A N 1
ATOM 3269 C CA . LEU A 1 391 ? 26.910 5.720 -23.633 1.00 95.75 391 LEU A CA 1
ATOM 3270 C C . LEU A 1 391 ? 26.930 5.639 -22.102 1.00 95.75 391 LEU A C 1
ATOM 3272 O O . LEU A 1 391 ? 25.924 5.912 -21.450 1.00 95.75 391 LEU A O 1
ATOM 3276 N N . PHE A 1 392 ? 28.098 5.335 -21.535 1.00 91.69 392 PHE A N 1
ATOM 3277 C CA . PHE A 1 392 ? 28.352 5.408 -20.096 1.00 91.69 392 PHE A CA 1
ATOM 3278 C C . PHE A 1 392 ? 29.209 6.631 -19.776 1.00 91.69 392 PHE A C 1
ATOM 3280 O O . PHE A 1 392 ? 30.267 6.819 -20.383 1.00 91.69 392 PHE A O 1
ATOM 3287 N N . LEU A 1 393 ? 28.763 7.447 -18.824 1.00 88.62 393 LEU A N 1
ATOM 3288 C CA . LEU A 1 393 ? 29.508 8.589 -18.305 1.00 88.62 393 LEU A CA 1
ATOM 3289 C C . LEU A 1 393 ? 29.844 8.336 -16.837 1.00 88.62 393 LEU A C 1
ATOM 3291 O O . LEU A 1 393 ? 28.960 8.205 -15.995 1.00 88.62 393 LEU A O 1
ATOM 3295 N N . ASP A 1 394 ? 31.136 8.263 -16.546 1.00 74.19 394 ASP A N 1
ATOM 3296 C CA . ASP A 1 394 ? 31.644 8.045 -15.196 1.00 74.19 394 ASP A CA 1
ATOM 3297 C C . ASP A 1 394 ? 31.524 9.356 -14.396 1.00 74.19 394 ASP A C 1
ATOM 3299 O O . ASP A 1 394 ? 32.066 10.386 -14.813 1.00 74.19 394 ASP A O 1
ATOM 3303 N N . CYS A 1 395 ? 30.830 9.342 -13.256 1.00 58.47 395 CYS A N 1
ATOM 3304 C CA . CYS A 1 395 ? 30.748 10.494 -12.351 1.00 58.47 395 CYS A CA 1
ATOM 3305 C C . CYS A 1 395 ? 32.042 10.593 -11.527 1.00 58.47 395 CYS A C 1
ATOM 3307 O O . CYS A 1 395 ? 32.049 10.353 -10.325 1.00 58.47 395 CYS A O 1
ATOM 3309 N N . LYS A 1 396 ? 33.167 10.907 -12.178 1.00 48.62 396 LYS A N 1
ATOM 3310 C CA . LYS A 1 396 ? 34.414 11.266 -11.492 1.00 48.62 396 LYS A CA 1
ATOM 3311 C C . LYS A 1 396 ? 34.519 12.782 -11.396 1.00 48.62 396 LYS A C 1
ATOM 3313 O O . LYS A 1 396 ? 34.829 13.427 -12.395 1.00 48.62 396 LYS A O 1
ATOM 3318 N N . ASN A 1 397 ? 34.299 13.315 -10.196 1.00 38.03 397 ASN A N 1
ATOM 3319 C CA . ASN A 1 397 ? 34.889 14.580 -9.758 1.00 38.03 397 ASN A CA 1
ATOM 3320 C C . ASN A 1 397 ? 35.839 14.307 -8.600 1.00 38.03 397 ASN A C 1
ATOM 3322 O O . ASN A 1 397 ? 35.382 13.686 -7.618 1.00 38.03 397 ASN A O 1
#

Mean predicted aligned error: 14.76 Å

Sequence (397 aa):
MNIKNLSLKSILDEDWVFEPNFNYADVSGSAQLYGFDSVILYRKEGEKDICVVRFHAISHYDKKLFYIVNKLIADIGLDIKMGDPLSKMIKKYGTPTFVYYLEEDYKRYYWRYPSDFYDYHDIFYIVHYHYLLSPDLLICFGVPKSDNRITDLEIVNDQKIISEIMEARRDIKEYEKAMYQPKECLRFVKQRIENRKITGITCNNIRFIKMEMENCYIEGIQTEDIKIHKCLFRNVIFDNHFKIGCISIEQCQFINCVFHDTFEENSIQLDNNLFRNCLFERIRMEEEGILNANKNRFSHCIFKEIRWNGEGVFCGSKIKEGRMEHIFYKTDDISYNHFSNIQMEHVEVELEKEGIGLFDNQFNTITFHNVTVKGPVEDTHFVDCDTTGLLFLDCKN